Protein 3H1N (pdb70)

Radius of gyration: 21.99 Å; Cα contacts (8 Å, |Δi|>4): 691; chains: 2; bounding box: 59×54×52 Å

Solvent-accessible surface area: 20972 Å² total

Organism: Bordetella bronchiseptica (strain ATCC BAA-588 / NCTC 13252 / RB50) (NCBI:txid257310)

Secondary structure (DSSP, 8-state):
---GGG--EEEE--SSS-TTHHHHHHHHHHHT--EEEGGGSTT---------SS--SSS-EEE----EESHHHHHHHHHHHHSSS-SSHHHHHHHHHHHHHHHHHHHHHHHTT-SS-TTS-GGGGHHHHHHHHHHHHHT-----HHHHHT-STTSSS------HHHHHHHHHHHHHHHH-S----SGGG-S---HHHHHHT-HHHHHHHTSTTSPPPSSSSS---GGG---/--S-------EEEE--SSS-TTHHHHHHHHHHTT--EEEGGGSTT---------SS--SSS-EEE----EESHHHHHHHHHHHSSSS-SSHHHHHHHHHHHHHHHHHHHHHHHTT-SS-TTS-GGGGHHHHHHHHHHHHHT-----HHHHHT-STTSSS------HHHHHHHHHHHHHHHH-S----SGGG-S---HHHHHHT-HHHHHHHTSTTSPPPSSSSS---GGG---

Structure (mmCIF, N/CA/C/O backbone):
data_3H1N
#
_entry.id   3H1N
#
_cell.length_a   64.949
_cell.length_b   87.115
_cell.length_c   91.372
_cell.angle_alpha   90.00
_cell.angle_beta   90.00
_cell.angle_gamma   90.00
#
_symmetry.space_group_name_H-M   'P 21 21 21'
#
loop_
_entity.id
_entity.type
_entity.pdbx_description
1 polymer 'Probable glutathione S-transferase'
2 non-polymer 'CHLORIDE ION'
3 non-polymer 1,2-ETHANEDIOL
4 water water
#
loop_
_atom_site.group_PDB
_atom_site.id
_atom_site.type_symbol
_atom_site.label_atom_id
_atom_site.label_alt_id
_atom_site.label_comp_id
_atom_site.label_asym_id
_atom_site.label_entity_id
_atom_site.label_seq_id
_atom_site.pdbx_PDB_ins_code
_atom_site.Cartn_x
_atom_site.Cartn_y
_atom_site.Cartn_z
_atom_site.occupancy
_atom_site.B_iso_or_equiv
_atom_site.auth_seq_id
_atom_site.auth_comp_id
_atom_site.auth_asym_id
_atom_site.auth_atom_id
_atom_site.pdbx_PDB_model_num
ATOM 1 N N . GLU A 1 13 ? 69.601 76.947 41.353 1.00 29.14 -6 GLU A N 1
ATOM 2 C CA . GLU A 1 13 ? 68.788 78.192 41.236 1.00 28.99 -6 GLU A CA 1
ATOM 3 C C . GLU A 1 13 ? 68.357 78.716 42.615 1.00 28.59 -6 GLU A C 1
ATOM 4 O O . GLU A 1 13 ? 69.209 79.002 43.458 1.00 28.42 -6 GLU A O 1
ATOM 10 N N . ASN A 1 14 ? 67.045 78.855 42.824 1.00 28.09 -5 ASN A N 1
ATOM 11 C CA . ASN A 1 14 ? 66.465 79.314 44.098 1.00 27.62 -5 ASN A CA 1
ATOM 12 C C . ASN A 1 14 ? 66.902 80.712 44.556 1.00 27.88 -5 ASN A C 1
ATOM 13 O O . ASN A 1 14 ? 66.962 80.988 45.756 1.00 27.42 -5 ASN A O 1
ATOM 18 N N . LEU A 1 15 ? 67.188 81.594 43.600 1.00 28.42 -4 LEU A N 1
ATOM 19 C CA . LEU A 1 15 ? 67.525 82.984 43.920 1.00 29.14 -4 LEU A CA 1
ATOM 20 C C . LEU A 1 15 ? 66.261 83.812 44.152 1.00 29.71 -4 LEU A C 1
ATOM 21 O O . LEU A 1 15 ? 65.211 83.524 43.572 1.00 29.35 -4 LEU A O 1
ATOM 26 N N . TYR A 1 16 ? 66.379 84.841 44.994 1.00 30.44 -3 TYR A N 1
ATOM 27 C CA . TYR A 1 16 ? 65.227 85.581 45.533 1.00 31.35 -3 TYR A CA 1
ATOM 28 C C . TYR A 1 16 ? 64.136 86.018 44.528 1.00 31.79 -3 TYR A C 1
ATOM 29 O O . TYR A 1 16 ? 62.949 8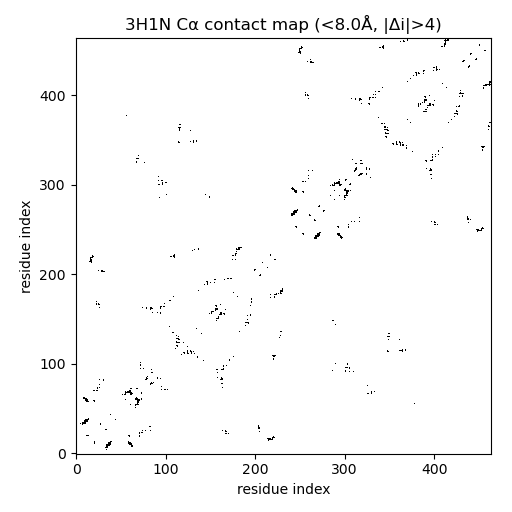5.727 44.737 1.00 31.90 -3 TYR A O 1
ATOM 38 N N . PHE A 1 17 ? 64.530 86.708 43.457 1.00 32.14 -2 PHE A N 1
ATOM 39 C CA . PHE A 1 17 ? 63.576 87.294 42.493 1.00 32.52 -2 PHE A CA 1
ATOM 40 C C . PHE A 1 17 ? 62.585 86.300 41.859 1.00 32.40 -2 PHE A C 1
ATOM 41 O O . PHE A 1 17 ? 61.571 86.705 41.269 1.00 32.47 -2 PHE A O 1
ATOM 49 N N . GLN A 1 18 ? 62.867 85.006 41.987 1.00 32.09 -1 GLN A N 1
ATOM 50 C CA . GLN A 1 18 ? 61.979 83.991 41.419 1.00 31.99 -1 GLN A CA 1
ATOM 51 C C . GLN A 1 18 ? 60.726 83.691 42.255 1.00 31.22 -1 GLN A C 1
ATOM 52 O O . GLN A 1 18 ? 59.942 82.798 41.913 1.00 31.23 -1 GLN A O 1
ATOM 58 N N . GLY A 1 19 ? 60.530 84.449 43.334 1.00 30.22 0 GLY A N 1
ATOM 59 C CA . GLY A 1 19 ? 59.282 84.404 44.093 1.00 29.04 0 GLY A CA 1
ATOM 60 C C . GLY A 1 19 ? 58.144 85.045 43.316 1.00 28.26 0 GLY A C 1
ATOM 61 O O . GLY A 1 19 ? 56.972 84.861 43.648 1.00 28.51 0 GLY A O 1
ATOM 70 N N . ALA A 1 21 ? 57.780 84.545 40.035 1.00 20.58 2 ALA A N 1
ATOM 71 C CA . ALA A 1 21 ? 57.735 83.780 38.779 1.00 17.96 2 ALA A CA 1
ATOM 72 C C . ALA A 1 21 ? 56.326 83.365 38.363 1.00 16.34 2 ALA A C 1
ATOM 73 O O . ALA A 1 21 ? 55.548 82.867 39.176 1.00 15.15 2 ALA A O 1
ATOM 75 N N . TYR A 1 22 ? 56.009 83.582 37.093 1.00 14.42 3 TYR A N 1
ATOM 76 C CA . TYR A 1 22 ? 54.772 83.071 36.529 1.00 13.74 3 TYR A CA 1
ATOM 77 C C . TYR A 1 22 ? 54.947 81.603 36.164 1.00 12.75 3 TYR A C 1
ATOM 78 O O . TYR A 1 22 ? 56.060 81.162 35.878 1.00 13.16 3 TYR A O 1
ATOM 87 N N . ASP A 1 23 ? 53.855 80.844 36.178 1.00 12.19 4 ASP A N 1
ATOM 88 C CA . ASP A 1 23 ? 53.884 79.470 35.667 1.00 11.78 4 ASP A CA 1
ATOM 89 C C . ASP A 1 23 ? 53.425 79.452 34.206 1.00 11.54 4 ASP A C 1
ATOM 90 O O . ASP A 1 23 ? 52.293 79.847 33.911 1.00 11.56 4 ASP A O 1
ATOM 95 N N . LEU A 1 24 ? 54.300 78.998 33.310 1.00 10.62 5 LEU A N 1
ATOM 96 C CA . LEU A 1 24 ? 53.940 78.751 31.919 1.00 10.89 5 LEU A CA 1
ATOM 97 C C . LEU A 1 24 ? 53.704 77.261 31.702 1.00 11.19 5 LEU A C 1
ATOM 98 O O . LEU A 1 24 ? 54.546 76.428 32.059 1.00 11.28 5 LEU A O 1
ATOM 103 N N . TRP A 1 25 ? 52.562 76.936 31.106 1.00 10.63 6 TRP A N 1
ATOM 104 C CA . TRP A 1 25 ? 52.238 75.552 30.812 1.00 10.79 6 TRP A CA 1
ATOM 105 C C . TRP A 1 25 ? 52.093 75.353 29.303 1.00 11.20 6 TRP A C 1
ATOM 106 O O . TRP A 1 25 ? 51.166 75.883 28.690 1.00 10.11 6 TRP A O 1
ATOM 117 N N . TYR A 1 26 ? 53.020 74.595 28.718 1.00 11.32 7 TYR A N 1
ATOM 118 C CA . TYR A 1 26 ? 52.955 74.214 27.313 1.00 12.18 7 TYR A CA 1
ATOM 119 C C . TYR A 1 26 ? 53.816 72.967 27.105 1.00 12.67 7 TYR A C 1
ATOM 120 O O . TYR A 1 26 ? 54.815 72.787 27.801 1.00 12.40 7 TYR A O 1
ATOM 129 N N . TRP A 1 27 ? 53.430 72.123 26.144 1.00 13.69 8 TRP A N 1
ATOM 130 C CA . TRP A 1 27 ? 54.158 70.876 25.856 1.00 14.72 8 TRP A CA 1
ATOM 131 C C . TRP A 1 27 ? 55.659 71.053 25.756 1.00 14.70 8 TRP A C 1
ATOM 132 O O . TRP A 1 27 ? 56.150 72.016 25.166 1.00 14.03 8 TRP A O 1
ATOM 143 N N . ASP A 1 28 ? 56.375 70.100 26.334 1.00 15.26 9 ASP A N 1
ATOM 144 C CA . ASP A 1 28 ? 57.808 70.006 26.150 1.00 16.01 9 ASP A CA 1
ATOM 145 C C . ASP A 1 28 ? 58.081 69.408 24.759 1.00 16.37 9 ASP A C 1
ATOM 146 O O . ASP A 1 28 ? 57.186 68.831 24.137 1.00 16.19 9 ASP A O 1
ATOM 151 N N . GLY A 1 29 ? 59.310 69.561 24.269 1.00 16.75 10 GLY A N 1
ATOM 152 C CA . GLY A 1 29 ? 59.734 68.875 23.041 1.00 17.11 10 GLY A CA 1
ATOM 153 C C . GLY A 1 29 ? 59.618 69.618 21.719 1.00 16.99 10 GLY A C 1
ATOM 154 O O . GLY A 1 29 ? 60.313 69.274 20.758 1.00 17.63 10 GLY A O 1
ATOM 155 N N A ILE A 1 30 ? 58.688 70.569 21.617 0.50 16.75 11 ILE A N 1
ATOM 156 N N B ILE A 1 30 ? 58.816 70.681 21.721 0.50 16.89 11 ILE A N 1
ATOM 157 C CA A ILE A 1 30 ? 58.566 71.411 20.416 0.50 16.22 11 ILE A CA 1
ATOM 158 C CA B ILE A 1 30 ? 58.491 71.438 20.526 0.50 16.42 11 ILE A CA 1
ATOM 159 C C A ILE A 1 30 ? 58.364 72.868 20.834 0.50 15.93 11 ILE A C 1
ATOM 160 C C B ILE A 1 30 ? 58.369 72.916 20.892 0.50 16.03 11 ILE A C 1
ATOM 161 O O A ILE A 1 30 ? 57.786 73.119 21.891 0.50 16.00 11 ILE A O 1
ATOM 162 O O B ILE A 1 30 ? 57.860 73.228 21.968 0.50 16.07 11 ILE A O 1
ATOM 171 N N . PRO A 1 31 ? 58.853 73.832 20.021 1.00 15.72 12 PRO A N 1
ATOM 172 C CA . PRO A 1 31 ? 58.592 75.261 20.318 1.00 14.86 12 PRO A CA 1
ATOM 173 C C . PRO A 1 31 ? 57.086 75.537 20.335 1.00 14.00 12 PRO A C 1
ATOM 174 O O . PRO A 1 31 ? 56.541 75.999 21.353 1.00 13.44 12 PRO A O 1
ATOM 178 N N . GLY A 1 32 ? 56.406 75.216 19.238 1.00 13.48 13 GLY A N 1
ATOM 179 C CA . GLY A 1 32 ? 54.932 75.335 19.193 1.00 12.35 13 GLY A CA 1
ATOM 180 C C . GLY A 1 32 ? 54.406 76.736 19.452 1.00 12.67 13 GLY A C 1
ATOM 181 O O . GLY A 1 32 ? 55.097 77.722 19.198 1.00 12.54 13 GLY A O 1
ATOM 182 N N . ARG A 1 33 ? 53.161 76.830 19.929 1.00 12.76 14 ARG A N 1
ATOM 183 C CA . ARG A 1 33 ? 52.573 78.122 20.282 1.00 13.63 14 ARG A CA 1
ATOM 184 C C . ARG A 1 33 ? 53.220 78.733 21.514 1.00 13.35 14 ARG A C 1
ATOM 185 O O . ARG A 1 33 ? 53.259 79.965 21.662 1.00 13.58 14 ARG A O 1
ATOM 193 N N . GLY A 1 34 ? 53.729 77.866 22.392 1.00 13.25 15 GLY A N 1
ATOM 194 C CA . GLY A 1 34 ? 54.348 78.292 23.641 1.00 12.74 15 GLY A CA 1
ATOM 195 C C . GLY A 1 34 ? 55.545 79.194 23.394 1.00 12.17 15 GLY A C 1
ATOM 196 O O . GLY A 1 34 ? 55.816 80.101 24.178 1.00 12.37 15 GLY A O 1
ATOM 197 N N . GLU A 1 35 ? 56.248 78.958 22.292 1.00 11.48 16 GLU A N 1
ATOM 198 C CA . GLU A 1 35 ? 57.401 79.767 21.921 1.00 11.26 16 GLU A CA 1
ATOM 199 C C . GLU A 1 35 ? 57.164 81.286 21.820 1.00 11.19 16 GLU A C 1
ATOM 200 O O . GLU A 1 35 ? 58.069 82.074 22.165 1.00 10.21 16 GLU A O 1
ATOM 206 N N . PHE A 1 36 ? 55.980 81.692 21.354 1.00 10.74 17 PHE A N 1
ATOM 207 C CA . PHE A 1 36 ? 55.644 83.115 21.241 1.00 10.92 17 PHE A CA 1
ATOM 208 C C . PHE A 1 36 ? 55.612 83.793 22.622 1.00 10.95 17 PHE A C 1
ATOM 209 O O . PHE A 1 36 ? 56.069 84.934 22.787 1.00 11.60 17 PHE A O 1
ATOM 217 N N . VAL A 1 37 ? 55.076 83.079 23.605 1.00 10.32 18 VAL A N 1
ATOM 218 C CA . VAL A 1 37 ? 55.039 83.551 24.996 1.00 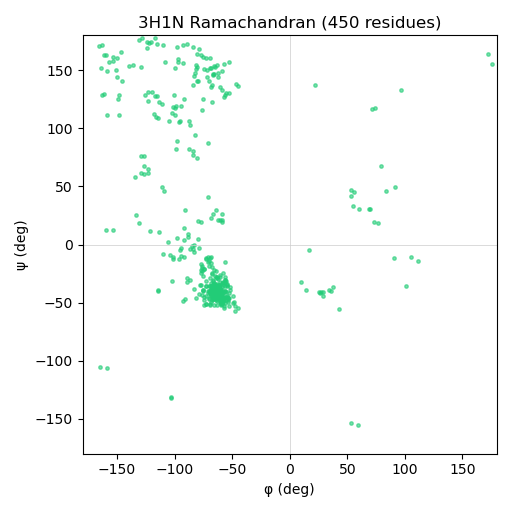10.32 18 VAL A CA 1
ATOM 219 C C . VAL A 1 37 ? 56.434 83.545 25.607 1.00 10.10 18 VAL A C 1
ATOM 220 O O . VAL A 1 37 ? 56.835 84.510 26.260 1.00 10.67 18 VAL A O 1
ATOM 224 N N . ARG A 1 38 ? 57.160 82.451 25.394 1.00 10.47 19 ARG A N 1
ATOM 225 C CA . ARG A 1 38 ? 58.504 82.268 25.944 1.00 10.70 19 ARG A CA 1
ATOM 226 C C . ARG A 1 38 ? 59.472 83.347 25.437 1.00 10.90 19 ARG A C 1
ATOM 227 O O . ARG A 1 38 ? 60.291 83.876 26.217 1.00 10.04 19 ARG A O 1
ATOM 235 N N . LEU A 1 39 ? 59.364 83.696 24.150 1.00 10.32 20 LEU A N 1
ATOM 236 C CA . LEU A 1 39 ? 60.202 84.770 23.579 1.00 10.52 20 LEU A CA 1
ATOM 237 C C . LEU A 1 39 ? 60.019 86.103 24.315 1.00 10.15 20 LEU A C 1
ATOM 238 O O . LEU A 1 39 ? 60.996 86.787 24.617 1.00 10.16 20 LEU A O 1
ATOM 243 N N . ALA A 1 40 ? 58.769 86.444 24.616 1.00 9.42 21 ALA A N 1
ATOM 244 C CA . ALA A 1 40 ? 58.466 87.680 25.329 1.00 9.36 21 ALA A CA 1
ATOM 245 C C . ALA A 1 40 ? 58.961 87.642 26.782 1.00 9.35 21 ALA A C 1
ATOM 246 O O . ALA A 1 40 ? 59.517 88.618 27.274 1.00 8.58 21 ALA A O 1
ATOM 248 N N . LEU A 1 41 ? 58.740 86.522 27.467 1.00 9.60 22 LEU A N 1
ATOM 249 C CA . LEU A 1 41 ? 59.216 86.356 28.844 1.00 9.49 22 LEU A CA 1
ATOM 250 C C . LEU A 1 41 ? 60.742 86.473 28.933 1.00 9.53 22 LEU A C 1
ATOM 251 O O . LEU A 1 41 ? 61.273 87.135 29.827 1.00 9.17 22 LEU A O 1
ATOM 256 N N . GLU A 1 42 ? 61.439 85.839 27.997 1.00 9.02 23 GLU A N 1
ATOM 257 C CA . GLU A 1 42 ? 62.902 85.834 28.004 1.00 9.51 23 GLU A CA 1
ATOM 258 C C . GLU A 1 42 ? 63.478 87.219 27.685 1.00 9.27 23 GLU A C 1
ATOM 259 O O . GLU A 1 42 ? 64.322 87.742 28.426 1.00 9.64 23 GLU A O 1
ATOM 265 N N . ALA A 1 43 ? 63.009 87.815 26.590 1.00 9.02 24 ALA A N 1
ATOM 266 C CA . ALA A 1 43 ? 63.470 89.140 26.171 1.00 8.70 24 ALA A CA 1
ATOM 267 C C . ALA A 1 43 ? 63.057 90.221 27.166 1.00 8.77 24 ALA A C 1
ATOM 268 O O . ALA A 1 43 ? 63.804 91.168 27.403 1.00 7.87 24 ALA A O 1
ATOM 270 N N . GLY A 1 44 ? 61.852 90.074 27.733 1.00 9.37 25 GLY A N 1
ATOM 271 C CA . GLY A 1 44 ? 61.372 90.972 28.780 1.00 9.96 25 GLY A CA 1
ATOM 272 C C . GLY A 1 44 ? 62.044 90.795 30.135 1.00 10.81 25 GLY A C 1
ATOM 273 O O . GLY A 1 44 ? 61.889 91.644 31.012 1.00 11.12 25 GLY A O 1
ATOM 274 N N . LYS A 1 45 ? 62.790 89.700 30.310 1.00 11.09 26 LYS A N 1
ATOM 275 C CA . LYS A 1 45 ? 63.421 89.356 31.592 1.00 11.99 26 LYS A CA 1
ATOM 276 C C . LYS A 1 45 ? 62.379 89.282 32.712 1.00 12.10 26 LYS A C 1
ATOM 277 O O . LYS A 1 45 ? 62.580 89.806 33.811 1.00 12.66 26 LYS A O 1
ATOM 283 N N . ILE A 1 46 ? 61.268 88.626 32.397 1.00 11.29 27 ILE A N 1
ATOM 284 C CA . ILE A 1 46 ? 60.171 88.376 33.325 1.00 11.42 27 ILE A CA 1
ATOM 285 C C . ILE A 1 46 ? 60.319 86.943 33.856 1.00 11.17 27 ILE A C 1
ATOM 286 O O . ILE A 1 46 ? 60.292 85.995 33.069 1.00 11.58 27 ILE A O 1
ATOM 291 N N . PRO A 1 47 ? 60.482 86.783 35.184 1.00 11.14 28 PRO A N 1
ATOM 292 C CA . PRO A 1 47 ? 60.683 85.449 35.768 1.00 10.63 28 PRO A CA 1
ATOM 293 C C . PRO A 1 47 ? 59.504 84.513 35.505 1.00 10.34 28 PRO A C 1
ATOM 294 O O . PRO A 1 47 ? 58.341 84.907 35.655 1.00 9.86 28 PRO A O 1
ATOM 298 N N . TYR A 1 48 ? 59.810 83.281 35.114 1.00 9.77 29 TYR A N 1
ATOM 299 C CA . TYR A 1 48 ? 58.767 82.285 34.875 1.00 10.09 29 TYR A CA 1
ATOM 300 C C . TYR A 1 48 ? 59.292 80.877 35.078 1.00 10.34 29 TYR A C 1
ATOM 301 O O . TYR A 1 48 ? 60.501 80.642 35.064 1.00 10.01 29 TYR A O 1
ATOM 310 N N . ARG A 1 49 ? 58.368 79.948 35.268 1.00 10.56 30 ARG A N 1
ATOM 311 C CA . ARG A 1 49 ? 58.702 78.542 35.338 1.00 11.54 30 ARG A CA 1
ATOM 312 C C . ARG A 1 49 ? 58.053 77.836 34.156 1.00 11.89 30 ARG A C 1
ATOM 313 O O . ARG A 1 49 ? 56.857 78.013 33.898 1.00 11.52 30 ARG A O 1
ATOM 321 N N . ASP A 1 50 ? 58.864 77.089 33.409 1.00 12.21 31 ASP A N 1
ATOM 322 C CA . ASP A 1 50 ? 58.368 76.300 32.289 1.00 12.50 31 ASP A CA 1
ATOM 323 C C . ASP A 1 50 ? 57.947 74.940 32.855 1.00 12.25 31 ASP A C 1
ATOM 324 O O . ASP A 1 50 ? 58.710 73.960 32.816 1.00 11.59 31 ASP A O 1
ATOM 329 N N . ARG A 1 51 ? 56.730 74.910 33.400 1.00 12.24 32 ARG A N 1
ATOM 330 C CA . ARG A 1 51 ? 56.300 73.825 34.285 1.00 12.13 32 ARG A CA 1
ATOM 331 C C . ARG A 1 51 ? 56.322 72.429 33.657 1.00 12.61 32 ARG A C 1
ATOM 332 O O . ARG A 1 51 ? 56.790 71.478 34.292 1.00 11.91 32 ARG A O 1
ATOM 340 N N . ALA A 1 52 ? 55.840 72.311 32.422 1.00 13.14 33 ALA A N 1
ATOM 341 C CA . ALA A 1 52 ? 55.756 71.014 31.737 1.00 14.42 33 ALA A CA 1
ATOM 342 C C . ALA A 1 52 ? 57.124 70.420 31.371 1.00 15.43 33 ALA A C 1
ATOM 343 O O . ALA A 1 52 ? 57.216 69.258 30.969 1.00 16.05 33 ALA A O 1
ATOM 345 N N . ARG A 1 53 ? 58.181 71.215 31.507 1.00 16.15 34 ARG A N 1
ATOM 346 C CA . ARG A 1 53 ? 59.531 70.749 31.197 1.00 17.29 34 ARG A CA 1
ATOM 347 C C . ARG A 1 53 ? 60.273 70.257 32.433 1.00 18.36 34 ARG A C 1
ATOM 348 O O . ARG A 1 53 ? 61.387 69.746 32.328 1.00 18.78 34 ARG A O 1
ATOM 356 N N . GLU A 1 54 ? 59.652 70.415 33.599 1.00 19.53 35 GLU A N 1
ATOM 357 C CA . GLU A 1 54 ? 60.261 70.017 34.868 1.00 20.99 35 GLU A CA 1
ATOM 358 C C . GLU A 1 54 ? 60.069 68.517 35.093 1.00 21.88 35 GLU A C 1
ATOM 359 O O . GLU A 1 54 ? 59.066 67.956 34.646 1.00 22.01 35 GLU A O 1
ATOM 365 N N . PRO A 1 55 ? 61.041 67.853 35.758 1.00 22.74 36 PRO A N 1
ATOM 366 C CA . PRO A 1 55 ? 61.015 66.393 35.931 1.00 23.40 36 PRO A CA 1
ATOM 367 C C . PRO A 1 55 ? 59.658 65.816 36.347 1.00 23.96 36 PRO A C 1
ATOM 368 O O . PRO A 1 55 ? 59.133 64.929 35.665 1.00 24.26 36 PRO A O 1
ATOM 372 N N . GLY A 1 56 ? 59.089 66.331 37.434 1.00 24.57 37 GLY A N 1
ATOM 373 C CA . GLY A 1 56 ? 57.843 65.788 37.976 1.00 25.33 37 GLY A CA 1
ATOM 374 C C . GLY A 1 56 ? 56.572 66.424 37.438 1.00 25.70 37 GLY A C 1
ATOM 375 O O . GLY A 1 56 ? 55.552 66.457 38.132 1.00 26.00 37 GLY A O 1
ATOM 376 N N . GLU A 1 57 ? 56.622 66.909 36.199 1.00 25.83 38 GLU A N 1
ATOM 377 C CA . GLU A 1 57 ? 55.500 67.644 35.608 1.00 26.07 38 GLU A CA 1
ATOM 378 C C . GLU A 1 57 ? 54.267 66.778 35.380 1.00 25.69 38 GLU A C 1
ATOM 379 O O . GLU A 1 57 ? 54.365 65.588 35.054 1.00 26.05 38 GLU A O 1
ATOM 385 N N . ASP A 1 58 ? 53.107 67.399 35.546 1.00 25.10 39 ASP A N 1
ATOM 386 C CA . ASP A 1 58 ? 51.843 66.732 35.316 1.00 24.32 39 ASP A CA 1
ATOM 387 C C . ASP A 1 58 ? 50.867 67.755 34.750 1.00 23.25 39 ASP A C 1
ATOM 388 O O . ASP A 1 58 ? 49.974 68.230 35.452 1.00 23.09 39 ASP A O 1
ATOM 401 N N . LEU A 1 60 ? 48.680 67.258 32.397 1.00 20.49 41 LEU A N 1
ATOM 402 C CA . LEU A 1 60 ? 47.400 66.559 32.340 1.00 20.47 41 LEU A CA 1
ATOM 403 C C . LEU A 1 60 ? 46.582 66.860 33.590 1.00 19.85 41 LEU A C 1
ATOM 404 O O . LEU A 1 60 ? 45.456 67.350 33.499 1.00 19.30 41 LEU A O 1
ATOM 409 N N . ASP A 1 61 ? 47.164 66.590 34.755 1.00 19.26 42 ASP A N 1
ATOM 410 C CA . ASP A 1 61 ? 46.467 66.805 36.015 1.00 19.27 42 ASP A CA 1
ATOM 411 C C . ASP A 1 61 ? 46.238 68.274 36.335 1.00 18.67 42 ASP A C 1
ATOM 412 O O . ASP A 1 61 ? 45.227 68.622 36.949 1.00 18.54 42 ASP A O 1
ATOM 417 N N . ASP A 1 62 ? 47.165 69.132 35.918 1.00 18.18 43 ASP A N 1
ATOM 418 C CA . ASP A 1 62 ? 47.012 70.558 36.174 1.00 17.90 43 ASP A CA 1
ATOM 419 C C . ASP A 1 62 ? 45.866 71.160 35.375 1.00 17.99 43 ASP A C 1
ATOM 420 O O . ASP A 1 62 ? 45.079 71.940 35.905 1.00 17.90 43 ASP A O 1
ATOM 433 N N . ARG A 1 64 ? 43.138 69.844 33.989 1.00 20.50 45 ARG A N 1
ATOM 434 C CA . ARG A 1 64 ? 41.782 69.384 34.281 1.00 21.40 45 ARG A CA 1
ATOM 435 C C . ARG A 1 64 ? 41.250 69.894 35.629 1.00 21.92 45 ARG A C 1
ATOM 436 O O . ARG A 1 64 ? 40.086 69.671 35.960 1.00 21.87 45 ARG A O 1
ATOM 444 N N . ARG A 1 65 ? 42.101 70.586 36.389 1.00 22.55 46 ARG A N 1
ATOM 445 C CA . ARG A 1 65 ? 41.713 71.162 37.680 1.00 23.36 46 ARG A CA 1
ATOM 446 C C . ARG A 1 65 ? 40.561 72.139 37.546 1.00 23.52 46 ARG A C 1
ATOM 447 O O . ARG A 1 65 ? 40.424 72.816 36.518 1.00 23.70 46 ARG A O 1
ATOM 455 N N . ARG A 1 66 ? 39.740 72.220 38.590 1.00 23.57 47 ARG A N 1
ATOM 456 C CA . ARG A 1 66 ? 38.658 73.191 38.612 1.00 23.48 47 ARG A CA 1
ATOM 457 C C . ARG A 1 66 ? 39.242 74.592 38.700 1.00 22.68 47 ARG A C 1
ATOM 458 O O . ARG A 1 66 ? 40.032 74.906 39.600 1.00 22.89 47 ARG A O 1
ATOM 466 N N . ARG A 1 67 ? 38.874 75.401 37.712 1.00 21.55 48 ARG A N 1
ATOM 467 C CA A ARG A 1 67 ? 39.267 76.794 37.665 0.50 20.69 48 ARG A CA 1
ATOM 468 C CA B ARG A 1 67 ? 39.283 76.791 37.620 0.50 20.90 48 ARG A CA 1
ATOM 469 C C . ARG A 1 67 ? 38.038 77.633 37.355 1.00 20.36 48 ARG A C 1
ATOM 470 O O . ARG A 1 67 ? 37.054 77.137 36.791 1.00 19.84 48 ARG A O 1
ATOM 485 N N . ASP A 1 68 ? 38.077 78.898 37.757 1.00 19.56 49 ASP A N 1
ATOM 486 C CA . ASP A 1 68 ? 37.007 79.833 37.420 1.00 18.62 49 ASP A CA 1
ATOM 487 C C . ASP A 1 68 ? 37.156 80.218 35.944 1.00 17.24 49 ASP A C 1
ATOM 488 O O . ASP A 1 68 ? 36.176 80.553 35.264 1.00 16.92 49 ASP A O 1
ATOM 493 N N . THR A 1 69 ? 38.397 80.153 35.467 1.00 15.22 50 THR A N 1
ATOM 494 C CA . THR A 1 69 ? 38.732 80.464 34.080 1.00 14.10 50 THR A CA 1
ATOM 495 C C . THR A 1 69 ? 39.573 79.331 33.456 1.00 13.04 50 THR A C 1
ATOM 496 O O . THR A 1 69 ? 40.789 79.461 33.313 1.00 13.27 50 THR A O 1
ATOM 500 N N . PRO A 1 70 ? 38.920 78.206 33.099 1.00 12.37 51 PRO A N 1
ATOM 501 C CA . PRO A 1 70 ? 39.623 77.054 32.524 1.00 11.94 51 PRO A CA 1
ATOM 502 C C . PRO A 1 70 ? 40.183 77.313 31.124 1.00 11.52 51 PRO A C 1
ATOM 503 O O . PRO A 1 70 ? 39.498 77.891 30.274 1.00 11.50 51 PRO A O 1
ATOM 507 N N . PRO A 1 71 ? 41.430 76.889 30.887 1.00 11.03 52 PRO A N 1
ATOM 508 C CA . PRO A 1 71 ? 42.006 76.898 29.548 1.00 10.70 52 PRO A CA 1
ATOM 509 C C . PRO A 1 71 ? 41.336 75.841 28.672 1.00 10.77 52 PRO A C 1
ATOM 510 O O . PRO A 1 71 ? 41.014 74.754 29.146 1.00 10.07 52 PRO A O 1
ATOM 514 N N . PHE A 1 72 ? 41.104 76.177 27.409 1.00 10.83 53 PHE A N 1
ATOM 515 C CA . PHE A 1 72 ? 40.615 75.205 26.435 1.00 11.23 53 PHE A CA 1
ATOM 516 C C . PHE A 1 72 ? 41.775 74.291 26.040 1.00 10.99 53 PHE A C 1
ATOM 517 O O . PHE A 1 72 ? 41.611 73.081 25.892 1.00 10.80 53 PHE A O 1
ATOM 525 N N . ALA A 1 73 ? 42.947 74.891 25.891 1.00 10.81 54 ALA A N 1
ATOM 526 C CA . ALA A 1 73 ? 44.152 74.173 25.484 1.00 10.48 54 ALA A CA 1
ATOM 527 C C . ALA A 1 73 ? 45.379 74.997 25.889 1.00 10.33 54 ALA A C 1
ATOM 528 O O . ALA A 1 73 ? 45.254 76.185 26.205 1.00 10.80 54 ALA A O 1
ATOM 530 N N . PRO A 1 74 ? 46.567 74.366 25.922 1.00 10.40 55 PRO A N 1
ATOM 531 C CA . PRO A 1 74 ? 47.797 75.137 26.127 1.00 10.28 55 PRO A CA 1
ATOM 532 C C . PRO A 1 74 ? 48.096 76.002 24.905 1.00 10.18 55 PRO A C 1
ATOM 533 O O . PRO A 1 74 ? 47.571 75.716 23.823 1.00 9.89 55 PRO A O 1
ATOM 537 N N . PRO A 1 75 ? 48.937 77.054 25.060 1.00 10.22 56 PRO A N 1
ATOM 538 C CA . PRO A 1 75 ? 49.597 77.485 26.296 1.00 10.38 56 PRO A CA 1
ATOM 539 C C . PRO A 1 75 ? 48.651 78.178 27.271 1.00 10.50 56 PRO A C 1
ATOM 540 O O . PRO A 1 75 ? 47.647 78.785 26.865 1.00 10.10 56 PRO A O 1
ATOM 544 N N . TYR A 1 76 ? 48.963 78.064 28.558 1.00 10.77 57 TYR A N 1
ATOM 545 C CA . TYR A 1 76 ? 48.358 78.945 29.545 1.00 10.04 57 TYR A CA 1
ATOM 546 C C . TYR A 1 76 ? 49.392 79.467 30.554 1.00 10.17 57 TYR A C 1
ATOM 547 O O . TYR A 1 76 ? 50.435 78.842 30.779 1.00 9.72 57 TYR A O 1
ATOM 556 N N . LEU A 1 77 ? 49.108 80.616 31.123 1.00 9.85 58 LEU A N 1
ATOM 557 C CA . LEU A 1 77 ? 49.983 81.284 32.039 1.00 10.64 58 LEU A CA 1
ATOM 558 C C . LEU A 1 77 ? 49.259 81.578 33.327 1.00 10.77 58 LEU A C 1
ATOM 559 O O . LEU A 1 77 ? 48.193 82.139 33.313 1.00 10.61 58 LEU A O 1
ATOM 564 N N . VAL A 1 78 ? 49.869 81.189 34.428 1.00 10.49 59 VAL A N 1
ATOM 565 C CA . VAL A 1 78 ? 49.296 81.452 35.743 1.00 11.21 59 VAL A CA 1
ATOM 566 C C . VAL A 1 78 ? 50.042 82.654 36.336 1.00 11.82 59 VAL A C 1
ATOM 567 O O . VAL A 1 78 ? 51.270 82.610 36.529 1.00 11.01 59 VAL A O 1
ATOM 571 N N . ALA A 1 79 ? 49.292 83.730 36.587 1.00 12.09 60 ALA A N 1
ATOM 572 C CA . ALA A 1 79 ? 49.852 85.009 37.041 1.00 13.10 60 ALA A CA 1
ATOM 573 C C . ALA A 1 79 ? 48.858 85.752 37.934 1.00 13.49 60 ALA A C 1
ATOM 574 O O . ALA A 1 79 ? 47.719 85.969 37.539 1.00 13.14 60 ALA A O 1
ATOM 576 N N . ASP A 1 80 ? 49.282 86.122 39.148 1.00 14.94 61 ASP A N 1
ATOM 577 C CA . ASP A 1 80 ? 48.402 86.813 40.128 1.00 15.50 61 ASP A CA 1
ATOM 578 C C . ASP A 1 80 ? 47.092 86.093 40.446 1.00 15.35 61 ASP A C 1
ATOM 579 O O . ASP A 1 80 ? 46.056 86.737 40.689 1.00 15.81 61 ASP A O 1
ATOM 584 N N . GLY A 1 81 ? 47.118 84.766 40.438 1.00 14.85 62 GLY A N 1
ATOM 585 C CA . GLY A 1 81 ? 45.905 83.997 40.666 1.00 13.86 62 GLY A CA 1
ATOM 586 C C . GLY A 1 81 ? 45.025 83.916 39.432 1.00 13.45 62 GLY A C 1
ATOM 587 O O . GLY A 1 81 ? 43.987 83.267 39.461 1.00 13.44 62 GLY A O 1
ATOM 596 N N . THR A 1 83 ? 44.421 82.558 35.580 1.00 10.32 64 THR A N 1
ATOM 597 C CA . THR A 1 83 ? 44.875 81.567 34.614 1.00 9.84 64 THR A CA 1
ATOM 598 C C . THR A 1 83 ? 44.480 82.087 33.234 1.00 9.48 64 THR A C 1
ATOM 599 O O . THR A 1 83 ? 43.303 82.153 32.906 1.00 9.74 64 THR A O 1
ATOM 603 N N . ILE A 1 84 ? 45.485 82.457 32.451 1.00 9.41 65 ILE A N 1
ATOM 604 C CA . ILE A 1 84 ? 45.289 83.132 31.169 1.00 9.54 65 ILE A CA 1
ATOM 605 C C . ILE A 1 84 ? 45.687 82.198 30.032 1.00 9.67 65 ILE A C 1
ATOM 606 O O . ILE A 1 84 ? 46.838 81.735 29.961 1.00 10.19 65 ILE A O 1
ATOM 611 N N . ALA A 1 85 ? 44.739 81.923 29.148 1.00 9.58 66 ALA A N 1
ATOM 612 C CA . ALA A 1 85 ? 45.009 81.073 27.977 1.00 10.15 66 ALA A CA 1
ATOM 613 C C . ALA A 1 85 ? 44.823 81.864 26.673 1.00 10.15 66 ALA A C 1
ATOM 614 O O . ALA A 1 85 ? 44.444 83.042 26.724 1.00 10.68 66 ALA A O 1
ATOM 616 N N . GLN A 1 86 ? 45.081 81.207 25.531 1.00 9.91 67 GLN A N 1
ATOM 617 C CA . GLN A 1 86 ? 45.172 81.813 24.186 1.00 9.96 67 GLN A CA 1
ATOM 618 C C . GLN A 1 86 ? 46.453 82.645 24.053 1.00 10.11 67 GLN A C 1
ATOM 619 O O . GLN A 1 86 ? 46.644 83.640 24.764 1.00 10.21 67 GLN A O 1
ATOM 625 N N . THR A 1 87 ? 47.330 82.220 23.149 1.00 10.11 68 THR A N 1
ATOM 626 C CA . THR A 1 87 ? 48.639 82.864 22.974 1.00 10.34 68 THR A CA 1
ATOM 627 C C . THR A 1 87 ? 48.539 84.402 22.879 1.00 9.80 68 THR A C 1
ATOM 628 O O . THR A 1 87 ? 49.237 85.110 23.597 1.00 9.14 68 THR A O 1
ATOM 632 N N . ALA A 1 88 ? 47.645 84.914 22.037 1.00 9.72 69 ALA A N 1
ATOM 633 C CA . ALA A 1 88 ? 47.540 86.376 21.874 1.00 9.53 69 ALA A CA 1
ATOM 634 C C . ALA A 1 88 ? 47.054 87.083 23.159 1.00 9.42 69 ALA A C 1
ATOM 635 O O . ALA A 1 88 ? 47.458 88.227 23.442 1.00 9.11 69 ALA A O 1
ATOM 637 N N . ASN A 1 89 ? 46.191 86.388 23.909 1.00 8.99 70 ASN A N 1
ATOM 638 C CA . ASN A 1 89 ? 45.642 86.876 25.175 1.00 8.83 70 ASN A CA 1
ATOM 639 C C . ASN A 1 89 ? 46.708 86.955 26.267 1.00 8.81 70 ASN A C 1
ATOM 640 O O . ASN A 1 89 ? 46.761 87.932 27.021 1.00 9.24 70 ASN A O 1
ATOM 645 N N . ILE A 1 90 ? 47.568 85.937 26.335 1.00 9.22 71 ILE A N 1
ATOM 646 C CA . ILE A 1 90 ? 48.693 85.916 27.277 1.00 9.67 71 ILE A CA 1
ATOM 647 C C . ILE A 1 90 ? 49.662 87.063 26.992 1.00 10.12 71 ILE A C 1
ATOM 648 O O . ILE A 1 90 ? 50.108 87.764 27.919 1.00 9.81 71 ILE A O 1
ATOM 653 N N . LEU A 1 91 ? 49.979 87.262 25.713 1.00 9.94 72 LEU A N 1
ATOM 654 C CA . LEU A 1 91 ? 50.881 88.345 25.325 1.00 10.27 72 LEU A CA 1
ATOM 655 C C . LEU A 1 91 ? 50.271 89.742 25.551 1.00 9.94 72 LEU A C 1
ATOM 656 O O . LEU A 1 91 ? 50.985 90.662 25.970 1.00 9.98 72 LEU A O 1
ATOM 661 N N . LEU A 1 92 ? 48.960 89.880 25.319 1.00 9.18 73 LEU A N 1
ATOM 662 C CA . LEU A 1 92 ? 48.233 91.119 25.625 1.00 8.45 73 LEU A CA 1
ATOM 663 C C . LEU A 1 92 ? 48.465 91.527 27.085 1.00 8.84 73 LEU A C 1
ATOM 664 O O . LEU A 1 92 ? 48.737 92.707 27.376 1.00 8.41 73 LEU A O 1
ATOM 669 N N . PHE A 1 93 ? 48.351 90.543 27.993 1.00 8.58 74 PHE A N 1
ATOM 670 C CA . PHE A 1 93 ? 48.596 90.732 29.417 1.00 8.35 74 PHE A CA 1
ATOM 671 C C . PHE A 1 93 ? 50.035 91.199 29.685 1.00 8.53 74 PHE A C 1
ATOM 672 O O . PHE A 1 93 ? 50.240 92.182 30.404 1.00 9.05 74 PHE A O 1
ATOM 680 N N . LEU A 1 94 ? 51.013 90.490 29.121 1.00 8.74 75 LEU A N 1
ATOM 681 C CA . LEU A 1 94 ? 52.422 90.841 29.291 1.00 8.88 75 LEU A CA 1
ATOM 682 C C . LEU A 1 94 ? 52.724 92.237 28.733 1.00 9.44 75 LEU A C 1
ATOM 683 O O . LEU A 1 94 ? 53.502 92.993 29.322 1.00 9.24 75 LEU A O 1
ATOM 688 N N . GLY A 1 95 ? 52.114 92.565 27.593 1.00 9.48 76 GLY A N 1
ATOM 689 C CA . GLY A 1 95 ? 52.206 93.904 27.019 1.00 9.35 76 GLY A CA 1
ATOM 690 C C . GLY A 1 95 ? 51.812 95.019 27.984 1.00 9.54 76 GLY A C 1
ATOM 691 O O . GLY A 1 95 ? 52.544 96.001 28.129 1.00 9.86 76 GLY A O 1
ATOM 692 N N . VAL A 1 96 ? 50.661 94.884 28.651 1.00 10.02 77 VAL A N 1
ATOM 693 C CA A VAL A 1 96 ? 50.192 95.908 29.587 0.50 9.66 77 VAL A CA 1
ATOM 694 C CA B VAL A 1 96 ? 50.223 95.931 29.574 0.50 9.77 77 VAL A CA 1
ATOM 695 C C . VAL A 1 96 ? 50.977 95.878 30.902 1.00 9.69 77 VAL A C 1
ATOM 696 O O . VAL A 1 96 ? 51.366 96.914 31.427 1.00 9.61 77 VAL A O 1
ATOM 703 N N . GLU A 1 97 ? 51.198 94.673 31.424 1.00 9.87 78 GLU A N 1
ATOM 704 C CA . GLU A 1 97 ? 51.798 94.496 32.744 1.00 10.84 78 GLU A CA 1
ATOM 705 C C . GLU A 1 97 ? 53.282 94.830 32.751 1.00 10.73 78 GLU A C 1
ATOM 706 O O . GLU A 1 97 ? 53.797 95.390 33.728 1.00 10.41 78 GLU A O 1
ATOM 712 N N . HIS A 1 98 ? 53.965 94.509 31.662 1.00 10.69 79 HIS A N 1
ATOM 713 C CA . HIS A 1 98 ? 55.425 94.620 31.639 1.00 10.94 79 HIS A CA 1
ATOM 714 C C . HIS A 1 98 ? 55.975 95.550 30.556 1.00 10.80 79 HIS A C 1
ATOM 715 O O . HIS A 1 98 ? 57.180 95.561 30.303 1.00 10.36 79 HIS A O 1
ATOM 722 N N . GLY A 1 99 ? 55.099 96.334 29.928 1.00 10.16 80 GLY A N 1
ATOM 723 C CA . GLY A 1 99 ? 55.534 97.354 28.967 1.00 10.19 80 GLY A CA 1
ATOM 724 C C . GLY A 1 99 ? 56.089 96.810 27.659 1.00 9.98 80 GLY A C 1
ATOM 725 O O . GLY A 1 99 ? 56.950 97.440 27.041 1.00 9.75 80 GLY A O 1
ATOM 726 N N . LEU A 1 100 ? 55.593 95.649 27.229 1.00 10.17 81 LEU A N 1
ATOM 727 C CA . LEU A 1 100 ? 56.037 95.027 25.965 1.00 10.18 81 LEU A CA 1
ATOM 728 C C . LEU A 1 100 ? 55.150 95.447 24.774 1.00 10.09 81 LEU A C 1
ATOM 729 O O . LEU A 1 100 ? 55.197 94.862 23.685 1.00 10.12 81 LEU A O 1
ATOM 734 N N . ALA A 1 101 ? 54.360 96.483 25.008 1.00 10.06 82 ALA A N 1
ATOM 735 C CA . ALA A 1 101 ? 53.473 97.060 24.023 1.00 9.66 82 ALA A CA 1
ATOM 736 C C . ALA A 1 101 ? 53.357 98.538 24.378 1.00 9.87 82 ALA A C 1
ATOM 737 O O . ALA A 1 101 ? 53.666 98.921 25.518 1.00 8.53 82 ALA A O 1
ATOM 739 N N . PRO A 1 102 ? 52.929 99.385 23.409 1.00 10.55 83 PRO A N 1
ATOM 740 C CA . PRO A 1 102 ? 52.786 100.828 23.640 1.00 10.66 83 PRO A CA 1
ATOM 741 C C . PRO A 1 102 ? 51.923 101.149 24.868 1.00 10.98 83 PRO A C 1
ATOM 742 O O . PRO A 1 102 ? 51.112 100.317 25.282 1.00 10.34 83 PRO A O 1
ATOM 746 N N . PRO A 1 103 ? 52.096 102.354 25.447 1.00 11.40 84 PRO A N 1
ATOM 747 C CA . PRO A 1 103 ? 51.367 102.727 26.660 1.00 11.27 84 PRO A CA 1
ATOM 748 C C . PRO A 1 103 ? 49.917 103.107 26.376 1.00 11.18 84 PRO A C 1
ATOM 749 O O . PRO A 1 103 ? 49.070 102.993 27.257 1.00 12.27 84 PRO A O 1
ATOM 753 N N . ASP A 1 104 ? 49.634 103.538 25.151 1.00 10.23 85 ASP A N 1
ATOM 754 C CA . ASP A 1 104 ? 48.306 104.031 24.771 1.00 9.30 85 ASP A CA 1
ATOM 755 C C . ASP A 1 104 ? 47.428 102.924 24.183 1.00 8.60 85 ASP A C 1
ATOM 756 O O . ASP A 1 104 ? 47.924 101.940 23.648 1.00 7.93 85 ASP A O 1
ATOM 761 N N . ARG A 1 105 ? 46.114 103.114 24.259 1.00 7.25 86 ARG A N 1
ATOM 762 C CA . ARG A 1 105 ? 45.170 102.161 23.672 1.00 7.27 86 ARG A CA 1
ATOM 763 C C . ARG A 1 105 ? 45.348 101.900 22.184 1.00 6.01 86 ARG A C 1
ATOM 764 O O . ARG A 1 105 ? 45.332 100.749 21.760 1.00 5.92 86 ARG A O 1
ATOM 772 N N . ALA A 1 106 ? 45.473 102.962 21.390 1.00 5.91 87 ALA A N 1
ATOM 773 C CA . ALA A 1 106 ? 45.659 102.804 19.941 1.00 6.31 87 ALA A CA 1
ATOM 774 C C . ALA A 1 106 ? 46.834 101.874 19.633 1.00 6.60 87 ALA A C 1
ATOM 775 O O . ALA A 1 106 ? 46.722 100.961 18.803 1.00 6.94 87 ALA A O 1
ATOM 777 N N . GLY A 1 107 ? 47.946 102.103 20.324 1.00 6.71 88 GLY A N 1
ATOM 778 C CA . GLY A 1 107 ? 49.165 101.305 20.134 1.00 6.48 88 GLY A CA 1
ATOM 779 C C . GLY A 1 107 ? 48.931 99.850 20.527 1.00 6.62 88 GLY A C 1
ATOM 780 O O . GLY A 1 107 ? 49.307 98.939 19.806 1.00 6.38 88 GLY A O 1
ATOM 781 N N . ARG A 1 108 ? 48.278 99.641 21.668 1.00 6.54 89 ARG A N 1
ATOM 782 C CA . ARG A 1 108 ? 47.999 98.288 22.169 1.00 7.11 89 ARG A CA 1
ATOM 783 C C . ARG A 1 108 ? 47.059 97.509 21.253 1.00 6.90 89 ARG A C 1
ATOM 784 O O . ARG A 1 108 ? 47.238 96.305 21.048 1.00 7.09 89 ARG A O 1
ATOM 792 N N . LEU A 1 109 ? 46.070 98.201 20.695 1.00 7.16 90 LEU A N 1
ATOM 793 C CA . LEU A 1 109 ? 45.119 97.576 19.767 1.00 7.20 90 LEU A CA 1
ATOM 794 C C . LEU A 1 109 ? 45.811 97.215 18.438 1.00 7.54 90 LEU A C 1
ATOM 795 O O . LEU A 1 109 ? 45.554 96.159 17.845 1.00 7.59 90 LEU A O 1
ATOM 800 N N . TRP A 1 110 ? 46.686 98.096 17.974 1.00 7.49 91 TRP A N 1
ATOM 801 C CA . TRP A 1 110 ? 47.543 97.810 16.808 1.00 7.65 91 TRP A CA 1
ATOM 802 C C . TRP A 1 110 ? 48.395 96.544 17.045 1.00 7.46 91 TRP A C 1
ATOM 803 O O . TRP A 1 110 ? 48.370 95.605 16.237 1.00 6.36 91 TRP A O 1
ATOM 814 N N . VAL A 1 111 ? 49.117 96.510 18.166 1.00 7.68 92 VAL A N 1
ATOM 815 C CA . VAL A 1 111 ? 49.952 95.348 18.513 1.00 7.74 92 VAL A CA 1
ATOM 816 C C . VAL A 1 111 ? 49.095 94.088 18.651 1.00 7.94 92 VAL A C 1
ATOM 817 O O . VAL A 1 111 ? 49.470 93.035 18.154 1.00 8.40 92 VAL A O 1
ATOM 821 N N . ASN A 1 112 ? 47.931 94.203 19.285 1.00 7.58 93 ASN A N 1
ATOM 822 C CA . ASN A 1 112 ? 47.028 93.055 19.387 1.00 7.40 93 ASN A CA 1
ATOM 823 C C . ASN A 1 112 ? 46.587 92.510 18.020 1.00 7.63 93 ASN A C 1
ATOM 824 O O . ASN A 1 112 ? 46.676 91.299 17.773 1.00 7.02 93 ASN A O 1
ATOM 829 N N . GLN A 1 113 ? 46.128 93.382 17.121 1.00 8.27 94 GLN A N 1
ATOM 830 C CA . GLN A 1 113 ? 45.750 92.874 15.794 1.00 8.89 94 GLN A CA 1
ATOM 831 C C . GLN A 1 113 ? 46.928 92.285 14.997 1.00 8.08 94 GLN A C 1
ATOM 832 O O . GLN A 1 113 ? 46.746 91.298 14.304 1.00 7.94 94 GLN A O 1
ATOM 838 N N . LEU A 1 114 ? 48.122 92.872 15.122 1.00 7.90 95 LEU A N 1
ATOM 839 C CA . LEU A 1 114 ? 49.309 92.292 14.504 1.00 7.23 95 LEU A CA 1
ATOM 840 C C . LEU A 1 114 ? 49.550 90.875 15.018 1.00 7.30 95 LEU A C 1
ATOM 841 O O . LEU A 1 114 ? 49.825 89.959 14.227 1.00 6.65 95 LEU A O 1
ATOM 846 N N . GLN A 1 115 ? 49.450 90.706 16.341 1.00 7.17 96 GLN A N 1
ATOM 847 C CA . GLN A 1 115 ? 49.662 89.399 16.963 1.00 7.29 96 GLN A CA 1
ATOM 848 C C . GLN A 1 115 ? 48.614 88.389 16.486 1.00 7.74 96 GLN A C 1
ATOM 849 O O . GLN A 1 115 ? 48.939 87.232 16.207 1.00 7.52 96 GLN A O 1
ATOM 855 N N . LEU A 1 116 ? 47.359 88.828 16.395 1.00 7.40 97 LEU A N 1
ATOM 856 C CA . LEU A 1 116 ? 46.313 87.962 15.866 1.00 8.16 97 LEU A CA 1
ATOM 857 C C . LEU A 1 116 ? 46.519 87.570 14.397 1.00 8.21 97 LEU A C 1
ATOM 858 O O . LEU A 1 116 ? 46.247 86.427 14.009 1.00 7.70 97 LEU A O 1
ATOM 863 N N . THR A 1 117 ? 47.008 88.507 13.592 1.00 9.25 98 THR A N 1
ATOM 864 C CA . THR A 1 117 ? 47.329 88.226 12.185 1.00 9.91 98 THR A CA 1
ATOM 865 C C . THR A 1 117 ? 48.492 87.229 12.096 1.00 9.52 98 THR A C 1
ATOM 866 O O . THR A 1 117 ? 48.482 86.317 11.254 1.00 9.60 98 THR A O 1
ATOM 870 N N . ILE A 1 118 ? 49.489 87.405 12.960 1.00 9.80 99 ILE A N 1
ATOM 871 C CA . ILE A 1 118 ? 50.598 86.462 13.060 1.00 9.55 99 ILE A CA 1
ATOM 872 C C . ILE A 1 118 ? 50.083 85.067 13.475 1.00 10.46 99 ILE A C 1
ATOM 873 O O . ILE A 1 118 ? 50.548 84.050 12.958 1.00 10.39 99 ILE A O 1
ATOM 878 N N . ALA A 1 119 ? 49.097 85.030 14.373 1.00 10.37 100 ALA A N 1
ATOM 879 C CA . ALA A 1 119 ? 48.544 83.760 14.850 1.00 10.85 100 ALA A CA 1
ATOM 880 C C . ALA A 1 119 ? 47.777 83.071 13.714 1.00 11.00 100 ALA A C 1
ATOM 881 O O . ALA A 1 119 ? 47.823 81.847 13.597 1.00 10.73 100 ALA A O 1
ATOM 883 N N . ASP A 1 120 ? 47.119 83.872 12.872 1.00 11.04 101 ASP A N 1
ATOM 884 C CA . ASP A 1 120 ? 46.400 83.363 11.689 1.00 11.95 101 ASP A CA 1
ATOM 885 C C . ASP A 1 120 ? 47.366 82.643 10.751 1.00 11.37 101 ASP A C 1
ATOM 886 O O . ASP A 1 120 ? 47.091 81.508 10.328 1.00 11.48 101 ASP A O 1
ATOM 891 N N . LEU A 1 121 ? 48.483 83.308 10.433 1.00 11.17 102 LEU A N 1
ATOM 892 C CA . LEU A 1 121 ? 49.536 82.741 9.580 1.00 10.93 102 LEU A CA 1
ATOM 893 C C . LEU A 1 121 ? 50.102 81.457 10.193 1.00 11.24 102 LEU A C 1
ATOM 894 O O . LEU A 1 121 ? 50.311 80.446 9.494 1.00 9.97 102 LEU A O 1
ATOM 899 N N . THR A 1 122 ? 50.346 81.519 11.503 1.00 11.16 103 THR A N 1
ATOM 900 C CA . THR A 1 122 ? 50.881 80.396 12.271 1.00 11.41 103 THR A CA 1
ATOM 901 C C . THR A 1 122 ? 49.943 79.197 12.178 1.00 10.41 103 THR A C 1
ATOM 902 O O . THR A 1 122 ? 50.395 78.077 11.939 1.00 10.66 103 THR A O 1
ATOM 906 N N . ALA A 1 123 ? 48.639 79.434 12.312 1.00 10.33 104 ALA A N 1
ATOM 907 C CA . ALA A 1 123 ? 47.667 78.363 12.189 1.00 10.32 104 ALA A CA 1
ATOM 908 C C . ALA A 1 123 ? 47.642 77.758 10.783 1.00 10.27 104 ALA A C 1
ATOM 909 O O . ALA A 1 123 ? 47.458 76.539 10.627 1.00 9.16 104 ALA A O 1
ATOM 911 N N . GLU A 1 124 ? 47.777 78.621 9.771 1.00 10.05 105 GLU A N 1
ATOM 912 C CA . GLU A 1 124 ? 47.834 78.177 8.381 1.00 10.10 105 GLU A CA 1
ATOM 913 C C . GLU A 1 124 ? 49.072 77.307 8.115 1.00 10.17 105 GLU A C 1
ATOM 914 O O . GLU A 1 124 ? 48.993 76.304 7.389 1.00 9.68 105 GLU A O 1
ATOM 920 N N . ALA A 1 125 ? 50.194 77.684 8.726 1.00 10.58 106 ALA A N 1
ATOM 921 C CA . ALA A 1 125 ? 51.420 76.889 8.661 1.00 11.11 106 ALA A CA 1
ATOM 922 C C . ALA A 1 125 ? 51.264 75.485 9.261 1.00 11.70 106 ALA A C 1
ATOM 923 O O . ALA A 1 125 ? 51.891 74.538 8.778 1.00 12.53 106 ALA A O 1
ATOM 925 N N . HIS A 1 126 ? 50.454 75.359 10.316 1.00 11.45 107 HIS A N 1
ATOM 926 C CA . HIS A 1 126 ? 50.123 74.049 10.869 1.00 11.21 107 HIS A CA 1
ATOM 927 C C . HIS A 1 126 ? 49.120 73.295 9.980 1.00 10.87 107 HIS A C 1
ATOM 928 O O . HIS A 1 126 ? 49.276 72.098 9.714 1.00 9.98 107 HIS A O 1
ATOM 935 N N . ASP A 1 127 ? 48.091 73.999 9.530 1.00 10.26 108 ASP A N 1
ATOM 936 C CA . ASP A 1 127 ? 46.998 73.360 8.792 1.00 11.28 108 ASP A CA 1
ATOM 937 C C . ASP A 1 127 ? 47.415 72.887 7.396 1.00 11.24 108 ASP A C 1
ATOM 938 O O . ASP A 1 127 ? 46.768 72.037 6.820 1.00 11.00 108 ASP A O 1
ATOM 943 N N . VAL A 1 128 ? 48.520 73.416 6.873 1.00 10.99 109 VAL A N 1
ATOM 944 C CA . VAL A 1 128 ? 49.051 72.952 5.591 1.00 11.32 109 VAL A CA 1
ATOM 945 C C . VAL A 1 128 ? 49.317 71.427 5.603 1.00 11.38 109 VAL A C 1
ATOM 946 O O . VAL A 1 128 ? 49.019 70.732 4.623 1.00 10.96 109 VAL A O 1
ATOM 950 N N . HIS A 1 129 ? 49.832 70.915 6.724 1.00 10.95 110 HIS A N 1
ATOM 951 C CA . HIS A 1 129 ? 50.140 69.490 6.869 1.00 10.82 110 HIS A CA 1
ATOM 952 C C . HIS A 1 129 ? 49.084 68.718 7.676 1.00 10.79 110 HIS A C 1
ATOM 953 O O . HIS A 1 129 ? 49.060 67.481 7.657 1.00 11.01 110 HIS A O 1
ATOM 960 N N . HIS A 1 130 ? 48.191 69.449 8.336 1.00 10.63 111 HIS A N 1
ATOM 961 C CA . HIS A 1 130 ? 46.990 68.844 8.934 1.00 10.77 111 HIS A CA 1
ATOM 962 C C . HIS A 1 130 ? 45.682 69.474 8.416 1.00 10.25 111 HIS A C 1
ATOM 963 O O . HIS A 1 130 ? 44.919 70.057 9.202 1.00 10.00 111 HIS A O 1
ATOM 970 N N . PRO A 1 131 ? 45.417 69.368 7.091 1.00 10.07 112 PRO A N 1
ATOM 971 C CA . PRO A 1 131 ? 44.248 70.047 6.509 1.00 9.92 112 PRO A CA 1
ATOM 972 C C . PRO A 1 131 ? 42.900 69.379 6.791 1.00 9.86 112 PRO A C 1
ATOM 973 O O . PRO A 1 131 ? 41.853 70.033 6.706 1.00 9.56 112 PRO A O 1
ATOM 977 N N . VAL A 1 132 ? 42.916 68.084 7.088 1.00 9.46 113 VAL A N 1
ATOM 978 C CA . VAL A 1 132 ? 41.676 67.376 7.380 1.00 9.68 113 VAL A CA 1
ATOM 979 C C . VAL A 1 132 ? 41.381 67.417 8.878 1.00 10.08 113 VAL A C 1
ATOM 980 O O . VAL A 1 132 ? 40.250 67.701 9.287 1.00 9.23 113 VAL A O 1
ATOM 984 N N . ALA A 1 133 ? 42.396 67.127 9.693 1.00 10.03 114 ALA A N 1
ATOM 985 C CA . ALA A 1 133 ? 42.196 67.002 11.133 1.00 10.97 114 ALA A CA 1
ATOM 986 C C . ALA A 1 133 ? 43.515 67.088 11.869 1.00 11.93 114 ALA A C 1
ATOM 987 O O . ALA A 1 133 ? 44.464 66.387 11.534 1.00 11.45 114 ALA A O 1
ATOM 989 N N . ALA A 1 134 ? 43.564 67.971 12.863 1.00 13.69 115 ALA A N 1
ATOM 990 C CA . ALA A 1 134 ? 44.718 68.091 13.746 1.00 15.17 115 ALA A CA 1
ATOM 991 C C . ALA A 1 134 ? 45.042 66.755 14.420 1.00 15.96 115 ALA A C 1
ATOM 992 O O . ALA A 1 134 ? 46.212 66.442 14.668 1.00 16.53 115 ALA A O 1
ATOM 994 N N . GLY A 1 135 ? 44.008 65.962 14.679 1.00 16.11 116 GLY A N 1
ATOM 995 C CA . GLY A 1 135 ? 44.149 64.695 15.393 1.00 16.92 116 GLY A CA 1
ATOM 996 C C . GLY A 1 135 ? 44.488 63.468 14.571 1.00 17.06 116 GLY A C 1
ATOM 997 O O . GLY A 1 135 ? 44.668 62.388 15.130 1.00 17.95 116 GLY A O 1
ATOM 998 N N . LEU A 1 136 ? 44.558 63.613 13.248 1.00 17.14 117 LEU A N 1
ATOM 999 C CA . LEU A 1 136 ? 44.963 62.519 12.373 1.00 16.88 117 LEU A CA 1
ATOM 1000 C C . LEU A 1 136 ? 46.421 62.714 12.004 1.00 17.20 117 LEU A C 1
ATOM 1001 O O . LEU A 1 136 ? 46.897 63.843 11.975 1.00 17.19 117 LEU A O 1
ATOM 1006 N N . TYR A 1 137 ? 47.121 61.617 11.733 1.00 17.35 118 TYR A N 1
ATOM 1007 C CA . TYR A 1 137 ? 48.511 61.684 11.304 1.00 17.91 118 TYR A CA 1
ATOM 1008 C C . TYR A 1 137 ? 48.653 62.336 9.933 1.00 17.15 118 TYR A C 1
ATOM 1009 O O . TYR A 1 137 ? 47.787 62.185 9.060 1.00 16.65 118 TYR A O 1
ATOM 1018 N N . TYR A 1 138 ? 49.763 63.044 9.752 1.00 16.30 119 TYR A N 1
ATOM 1019 C CA . TYR A 1 138 ? 50.070 63.691 8.488 1.00 15.66 119 TYR A CA 1
ATOM 1020 C C . TYR A 1 138 ? 49.997 62.694 7.338 1.00 15.32 119 TYR A C 1
ATOM 1021 O O . TYR A 1 138 ? 49.462 63.004 6.268 1.00 14.83 119 TYR A O 1
ATOM 1030 N N . GLU A 1 139 ? 50.523 61.493 7.575 1.00 15.58 120 GLU A N 1
ATOM 1031 C CA . GLU A 1 139 ? 50.673 60.479 6.529 1.00 15.97 120 GLU A CA 1
ATOM 1032 C C . GLU A 1 139 ? 49.347 60.149 5.848 1.00 15.46 120 GLU A C 1
ATOM 1033 O O . GLU A 1 139 ? 49.306 59.927 4.636 1.00 14.63 120 GLU A O 1
ATOM 1039 N N . ASP A 1 140 ? 48.266 60.157 6.626 1.00 15.33 121 ASP A N 1
ATOM 1040 C CA . ASP A 1 140 ? 46.938 59.810 6.112 1.00 15.48 121 ASP A CA 1
ATOM 1041 C C . ASP A 1 140 ? 46.211 60.988 5.462 1.00 14.57 121 ASP A C 1
ATOM 1042 O O . ASP A 1 140 ? 45.085 60.842 4.979 1.00 14.74 121 ASP A O 1
ATOM 1047 N N . GLN A 1 141 ? 46.840 62.157 5.455 1.00 13.74 122 GLN A N 1
ATOM 1048 C CA . GLN A 1 141 ? 46.219 63.320 4.819 1.00 13.45 122 GLN A CA 1
ATOM 1049 C C . GLN A 1 141 ? 47.182 64.030 3.872 1.00 13.45 122 GLN A C 1
ATOM 1050 O O . GLN A 1 141 ? 46.947 65.174 3.485 1.00 13.89 122 GLN A O 1
ATOM 1056 N N . GLN A 1 142 ? 48.236 63.315 3.476 1.00 13.09 123 GLN A N 1
ATOM 1057 C CA . GLN A 1 142 ? 49.297 63.859 2.626 1.00 13.24 123 GLN A CA 1
ATOM 1058 C C . GLN A 1 142 ? 48.783 64.354 1.271 1.00 12.77 123 GLN A C 1
ATOM 1059 O O . GLN A 1 142 ? 49.228 65.394 0.799 1.00 13.03 123 GLN A O 1
ATOM 1065 N N . ASP A 1 143 ? 47.849 63.622 0.655 1.00 12.90 124 ASP A N 1
ATOM 1066 C CA . ASP A 1 143 ? 47.307 64.017 -0.653 1.00 12.70 124 ASP A CA 1
ATOM 1067 C C . ASP A 1 143 ? 46.611 65.369 -0.559 1.00 12.46 124 ASP A C 1
ATOM 1068 O O . ASP A 1 143 ? 46.800 66.235 -1.417 1.00 12.13 124 ASP A O 1
ATOM 1073 N N . VAL A 1 144 ? 45.819 65.553 0.507 1.00 11.33 125 VAL A N 1
ATOM 1074 C CA . VAL A 1 144 ? 45.194 66.828 0.776 1.00 9.79 125 VAL A CA 1
ATOM 1075 C C . VAL A 1 144 ? 46.245 67.902 1.085 1.00 9.12 125 VAL A C 1
ATOM 1076 O O . VAL A 1 144 ? 46.138 69.031 0.592 1.00 8.90 125 VAL A O 1
ATOM 1080 N N . ALA A 1 145 ? 47.256 67.546 1.875 1.00 8.58 126 ALA A N 1
ATOM 1081 C CA . ALA A 1 145 ? 48.338 68.485 2.196 1.00 8.50 126 ALA A CA 1
ATOM 1082 C C . ALA A 1 145 ? 49.016 69.043 0.947 1.00 8.69 126 ALA A C 1
ATOM 1083 O O . ALA A 1 145 ? 49.358 70.233 0.903 1.00 8.34 126 ALA A O 1
ATOM 1085 N N . LEU A 1 146 ? 49.224 68.197 -0.067 1.00 8.99 127 LEU A N 1
ATOM 1086 C CA . LEU A 1 146 ? 49.870 68.645 -1.316 1.00 8.84 127 LEU A CA 1
ATOM 1087 C C . LEU A 1 146 ? 49.043 69.756 -1.971 1.00 8.90 127 LEU A C 1
ATOM 1088 O O . LEU A 1 146 ? 49.584 70.747 -2.438 1.00 8.87 127 LEU A O 1
ATOM 1093 N N . ARG A 1 147 ? 47.721 69.591 -1.978 1.00 8.49 128 ARG A N 1
ATOM 1094 C CA . ARG A 1 147 ? 46.832 70.600 -2.537 1.00 8.92 128 ARG A CA 1
ATOM 1095 C C . ARG A 1 147 ? 46.815 71.887 -1.724 1.00 9.04 128 ARG A C 1
ATOM 1096 O O . ARG A 1 147 ? 46.952 72.973 -2.284 1.00 9.55 128 ARG A O 1
ATOM 1104 N N . ARG A 1 148 ? 46.666 71.773 -0.406 1.00 9.28 129 ARG A N 1
ATOM 1105 C CA . ARG A 1 148 ? 46.622 72.960 0.439 1.00 9.72 129 ARG A CA 1
ATOM 1106 C C . ARG A 1 148 ? 47.948 73.727 0.400 1.00 9.72 129 ARG A C 1
ATOM 1107 O O . ARG A 1 148 ? 47.949 74.957 0.409 1.00 9.39 129 ARG A O 1
ATOM 1115 N N . ALA A 1 149 ? 49.066 73.002 0.337 1.00 9.80 130 ALA A N 1
ATOM 1116 C CA . ALA A 1 149 ? 50.385 73.626 0.289 1.00 10.19 130 ALA A CA 1
ATOM 1117 C C . ALA A 1 149 ? 50.564 74.499 -0.958 1.00 10.65 130 ALA A C 1
ATOM 1118 O O . ALA A 1 149 ? 51.216 75.555 -0.889 1.00 10.83 130 ALA A O 1
ATOM 1120 N N . ALA A 1 150 ? 50.002 74.066 -2.091 1.00 10.54 131 ALA A N 1
ATOM 1121 C CA . ALA A 1 150 ? 50.067 74.878 -3.314 1.00 10.62 131 ALA A CA 1
ATOM 1122 C C . ALA A 1 150 ? 49.438 76.249 -3.083 1.00 10.64 131 ALA A C 1
ATOM 1123 O O . ALA A 1 150 ? 50.025 77.257 -3.454 1.00 10.65 131 ALA A O 1
ATOM 1125 N N . ASP A 1 151 ? 48.259 76.287 -2.458 1.00 9.99 132 ASP A N 1
ATOM 1126 C CA . ASP A 1 151 ? 47.631 77.565 -2.119 1.00 9.92 132 ASP A CA 1
ATOM 1127 C C . ASP A 1 151 ? 48.426 78.371 -1.090 1.00 9.81 132 ASP A C 1
ATOM 1128 O O . ASP A 1 151 ? 48.582 79.586 -1.229 1.00 9.71 132 ASP A O 1
ATOM 1133 N N . PHE A 1 152 ? 48.904 77.694 -0.051 1.00 8.70 133 PHE A N 1
ATOM 1134 C CA . PHE A 1 152 ? 49.584 78.368 1.032 1.00 9.15 133 PHE A CA 1
ATOM 1135 C C . PHE A 1 152 ? 50.844 79.043 0.479 1.00 9.26 133 PHE A C 1
ATOM 1136 O O . PHE A 1 152 ? 51.133 80.195 0.829 1.00 8.39 133 PHE A O 1
ATOM 1144 N N . ARG A 1 153 ? 51.560 78.342 -0.400 1.00 9.22 134 ARG A N 1
ATOM 1145 C CA . ARG A 1 153 ? 52.775 78.910 -1.009 1.00 10.34 134 ARG A CA 1
ATOM 1146 C C . ARG A 1 153 ? 52.457 80.022 -2.017 1.00 10.92 134 ARG A C 1
ATOM 1147 O O . ARG A 1 153 ? 53.150 81.037 -2.063 1.00 10.80 134 ARG A O 1
ATOM 1155 N N . GLU A 1 154 ? 51.423 79.814 -2.835 1.00 11.56 135 GLU A N 1
ATOM 1156 C CA . GLU A 1 154 ? 51.180 80.697 -3.980 1.00 12.52 135 GLU A CA 1
ATOM 1157 C C . GLU A 1 154 ? 50.411 81.962 -3.600 1.00 12.47 135 GLU A C 1
ATOM 1158 O O . GLU A 1 154 ? 50.688 83.028 -4.135 1.00 12.34 135 GLU A O 1
ATOM 1164 N N . THR A 1 155 ? 49.442 81.848 -2.691 1.00 12.16 136 THR A N 1
ATOM 1165 C CA . THR A 1 155 ? 48.618 83.007 -2.348 1.00 12.51 136 THR A CA 1
ATOM 1166 C C . THR A 1 155 ? 48.796 83.484 -0.900 1.00 12.62 136 THR A C 1
ATOM 1167 O O . THR A 1 155 ? 48.850 84.691 -0.648 1.00 12.68 136 THR A O 1
ATOM 1171 N N . ARG A 1 156 ? 48.936 82.550 0.041 1.00 12.25 137 ARG A N 1
ATOM 1172 C CA . ARG A 1 156 ? 48.851 82.909 1.468 1.00 11.43 137 ARG A CA 1
ATOM 1173 C C . ARG A 1 156 ? 50.136 83.512 2.015 1.00 11.35 137 ARG A C 1
ATOM 1174 O O . ARG A 1 156 ? 50.107 84.578 2.631 1.00 11.35 137 ARG A O 1
ATOM 1190 N N . PRO A 1 158 ? 52.714 84.963 0.361 1.00 11.09 139 PRO A N 1
ATOM 1191 C CA . PRO A 1 158 ? 52.939 86.344 -0.122 1.00 10.75 139 PRO A CA 1
ATOM 1192 C C . PRO A 1 158 ? 51.969 87.373 0.478 1.00 10.90 139 PRO A C 1
ATOM 1193 O O . PRO A 1 158 ? 52.384 88.494 0.787 1.00 11.02 139 PRO A O 1
ATOM 1197 N N . LYS A 1 159 ? 50.697 87.009 0.635 1.00 10.62 140 LYS A N 1
ATOM 1198 C CA . LYS A 1 159 ? 49.720 87.949 1.192 1.00 10.47 140 LYS A CA 1
ATOM 1199 C C . LYS A 1 159 ? 50.097 88.423 2.602 1.00 10.25 140 LYS A C 1
ATOM 1200 O O . LYS A 1 159 ? 50.108 89.630 2.875 1.00 9.86 140 LYS A O 1
ATOM 1206 N N . PHE A 1 160 ? 50.395 87.469 3.484 1.00 10.12 141 PHE A N 1
ATOM 1207 C CA . PHE A 1 160 ? 50.792 87.772 4.859 1.00 10.59 141 PHE A CA 1
ATOM 1208 C C . PHE A 1 160 ? 52.079 88.571 4.882 1.00 10.86 141 PHE A C 1
ATOM 1209 O O . PHE A 1 160 ? 52.182 89.561 5.612 1.00 10.89 141 PHE A O 1
ATOM 1225 N N . GLN A 1 162 ? 53.546 90.447 2.527 1.00 11.63 143 GLN A N 1
ATOM 1226 C CA . GLN A 1 162 ? 53.355 91.809 2.004 1.00 11.94 143 GLN A CA 1
ATOM 1227 C C . GLN A 1 162 ? 52.714 92.710 3.062 1.00 11.13 143 GLN A C 1
ATOM 1228 O O . GLN A 1 162 ? 53.118 93.864 3.214 1.00 10.77 143 GLN A O 1
ATOM 1234 N N . TYR A 1 163 ? 51.722 92.172 3.782 1.00 10.55 144 TYR A N 1
ATOM 1235 C CA . TYR A 1 163 ? 51.068 92.904 4.873 1.00 10.53 144 TYR A CA 1
ATOM 1236 C C . TYR A 1 163 ? 52.046 93.383 5.955 1.00 10.51 144 TYR A C 1
ATOM 1237 O O . TYR A 1 163 ? 52.057 94.562 6.313 1.00 10.43 144 TYR A O 1
ATOM 1246 N N . PHE A 1 164 ? 52.883 92.482 6.454 1.00 10.24 145 PHE A N 1
ATOM 1247 C CA . PHE A 1 164 ? 53.875 92.854 7.445 1.00 11.41 145 PHE A CA 1
ATOM 1248 C C . PHE A 1 164 ? 54.938 93.793 6.873 1.00 12.14 145 PHE A C 1
ATOM 1249 O O . PHE A 1 164 ? 55.450 94.664 7.579 1.00 12.33 145 PHE A O 1
ATOM 1257 N N . GLU A 1 165 ? 55.237 93.645 5.589 1.00 12.42 146 GLU A N 1
ATOM 1258 C CA . GLU A 1 165 ? 56.161 94.566 4.938 1.00 13.40 146 GLU A CA 1
ATOM 1259 C C . GLU A 1 165 ? 55.600 95.995 4.964 1.00 13.65 146 GLU A C 1
ATOM 1260 O O . GLU A 1 165 ? 56.335 96.960 5.210 1.00 13.46 146 GLU A O 1
ATOM 1266 N N . GLN A 1 166 ? 54.300 96.116 4.722 1.00 14.67 147 GLN A N 1
ATOM 1267 C CA . GLN A 1 166 ? 53.602 97.402 4.781 1.00 15.88 147 GLN A CA 1
ATOM 1268 C C . GLN A 1 166 ? 53.406 97.933 6.205 1.00 15.73 147 GLN A C 1
ATOM 1269 O O . GLN A 1 166 ? 53.469 99.147 6.420 1.00 15.94 147 GLN A O 1
ATOM 1275 N N . ALA A 1 167 ? 53.169 97.030 7.162 1.00 15.09 148 ALA A N 1
ATOM 1276 C CA . ALA A 1 167 ? 53.110 97.3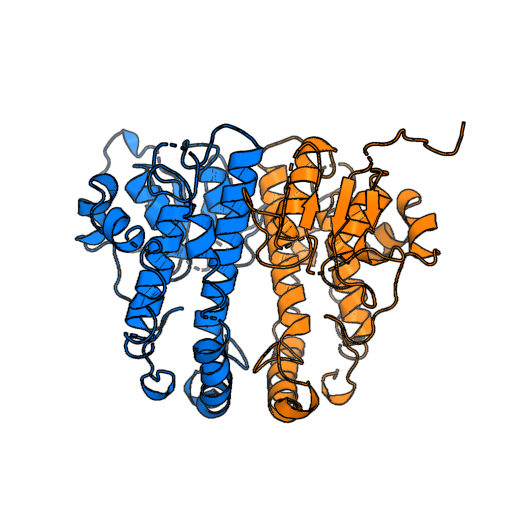92 8.584 1.00 15.20 148 ALA A CA 1
ATOM 1277 C C . ALA A 1 167 ? 54.420 97.981 9.090 1.00 15.29 148 ALA A C 1
ATOM 1278 O O . ALA A 1 167 ? 54.418 98.789 10.026 1.00 15.32 148 ALA A O 1
ATOM 1280 N N . LEU A 1 168 ? 55.530 97.581 8.465 1.00 15.01 149 LEU A N 1
ATOM 1281 C CA . LEU A 1 168 ? 56.856 98.065 8.832 1.00 15.42 149 LEU A CA 1
ATOM 1282 C C . LEU A 1 168 ? 57.273 99.344 8.096 1.00 15.95 149 LEU A C 1
ATOM 1283 O O . LEU A 1 168 ? 58.423 99.781 8.222 1.00 16.05 149 LEU A O 1
ATOM 1288 N N . ASP A 1 169 ? 56.352 99.936 7.335 1.00 16.77 150 ASP A N 1
ATOM 1289 C CA . ASP A 1 169 ? 56.644 101.172 6.596 1.00 17.94 150 ASP A CA 1
ATOM 1290 C C . ASP A 1 169 ? 56.471 102.400 7.499 1.00 17.97 150 ASP A C 1
ATOM 1291 O O . ASP A 1 169 ? 55.464 103.127 7.428 1.00 18.30 150 ASP A O 1
ATOM 1296 N N . ARG A 1 170 ? 57.466 102.609 8.351 1.00 18.17 151 ARG A N 1
ATOM 1297 C CA . ARG A 1 170 ? 57.435 103.643 9.383 1.00 18.28 151 ARG A CA 1
ATOM 1298 C C . ARG A 1 170 ? 58.863 103.871 9.890 1.00 18.11 151 ARG A C 1
ATOM 1299 O O . ARG A 1 170 ? 59.685 102.960 9.838 1.00 18.11 151 ARG A O 1
ATOM 1307 N N . PRO A 1 171 ? 59.165 105.088 10.375 1.00 18.00 152 PRO A N 1
ATOM 1308 C CA . PRO A 1 171 ? 60.507 105.337 10.912 1.00 17.75 152 PRO A CA 1
ATOM 1309 C C . PRO A 1 171 ? 60.813 104.458 12.128 1.00 17.31 152 PRO A C 1
ATOM 1310 O O . PRO A 1 171 ? 59.913 104.151 12.916 1.00 17.43 152 PRO A O 1
ATOM 1314 N N . GLY A 1 172 ? 62.062 104.026 12.250 1.00 16.64 153 GLY A N 1
ATOM 1315 C CA . GLY A 1 172 ? 62.521 103.368 13.468 1.00 16.19 153 GLY A CA 1
ATOM 1316 C C . GLY A 1 172 ? 62.710 101.866 13.435 1.00 15.69 153 GLY A C 1
ATOM 1317 O O . GLY A 1 172 ? 63.260 101.301 14.377 1.00 16.21 153 GLY A O 1
ATOM 1318 N N . GLY A 1 173 ? 62.237 101.213 12.375 1.00 14.93 154 GLY A N 1
ATOM 1319 C CA . GLY A 1 173 ? 62.536 99.799 12.148 1.00 14.24 154 GLY A CA 1
ATOM 1320 C C . GLY A 1 173 ? 61.788 98.755 12.971 1.00 13.71 154 GLY A C 1
ATOM 1321 O O . GLY A 1 173 ? 62.232 97.610 13.062 1.00 13.90 154 GLY A O 1
ATOM 1322 N N . TRP A 1 174 ? 60.658 99.135 13.562 1.00 12.68 155 TRP A N 1
ATOM 1323 C CA . TRP A 1 174 ? 59.838 98.189 14.311 1.00 11.92 155 TRP A CA 1
ATOM 1324 C C . TRP A 1 174 ? 58.390 98.286 13.796 1.00 11.83 155 TRP A C 1
ATOM 1325 O O . TRP A 1 174 ? 58.106 99.101 12.909 1.00 11.36 155 TRP A O 1
ATOM 1336 N N . LEU A 1 175 ? 57.499 97.455 14.341 1.00 11.46 156 LEU A N 1
ATOM 1337 C CA . LEU A 1 175 ? 56.074 97.454 13.950 1.00 12.10 156 LEU A CA 1
ATOM 1338 C C . LEU A 1 175 ? 55.294 98.613 14.549 1.00 12.16 156 LEU A C 1
ATOM 1339 O O . LEU A 1 175 ? 54.200 98.928 14.080 1.00 12.16 156 LEU A O 1
ATOM 1344 N N . THR A 1 176 ? 55.840 99.228 15.599 1.00 12.76 157 THR A N 1
ATOM 1345 C CA . THR A 1 176 ? 55.174 100.351 16.263 1.00 13.55 157 THR A CA 1
ATOM 1346 C C . THR A 1 176 ? 56.069 101.591 16.302 1.00 14.48 157 THR A C 1
ATOM 1347 O O . THR A 1 176 ? 57.234 101.539 15.912 1.00 13.95 157 THR A O 1
ATOM 1351 N N . ASP A 1 177 ? 55.514 102.698 16.783 1.00 15.97 158 ASP A N 1
ATOM 1352 C CA . ASP A 1 177 ? 56.268 103.940 16.920 1.00 17.98 158 ASP A CA 1
ATOM 1353 C C . ASP A 1 177 ? 56.771 104.122 18.351 1.00 18.56 158 ASP A C 1
ATOM 1354 O O . ASP A 1 177 ? 57.122 105.236 18.747 1.00 19.23 158 ASP A O 1
ATOM 1367 N N . GLY A 1 179 ? 59.545 103.129 19.801 1.00 19.91 160 GLY A N 1
ATOM 1368 C CA . GLY A 1 179 ? 60.980 103.362 19.949 1.00 19.15 160 GLY A CA 1
ATOM 1369 C C . GLY A 1 179 ? 61.769 102.171 20.460 1.00 18.91 160 GLY A C 1
ATOM 1370 O O . GLY A 1 179 ? 62.941 102.305 20.832 1.00 19.19 160 GLY A O 1
ATOM 1371 N N . ARG A 1 180 ? 61.125 101.005 20.461 1.00 17.83 161 ARG A N 1
ATOM 1372 C CA . ARG A 1 180 ? 61.724 99.739 20.888 1.00 16.68 161 ARG A CA 1
ATOM 1373 C C . ARG A 1 180 ? 60.826 98.597 20.408 1.00 15.50 161 ARG A C 1
ATOM 1374 O O . ARG A 1 180 ? 59.719 98.847 19.945 1.00 15.48 161 ARG A O 1
ATOM 1382 N N . TRP A 1 181 ? 61.295 97.354 20.530 1.00 14.26 162 TRP A N 1
ATOM 1383 C CA . TRP A 1 181 ? 60.500 96.190 20.127 1.00 12.81 162 TRP A CA 1
ATOM 1384 C C . TRP A 1 181 ? 59.262 96.010 21.000 1.00 11.95 162 TRP A C 1
ATOM 1385 O O . TRP A 1 181 ? 59.261 96.338 22.201 1.00 11.42 162 TRP A O 1
ATOM 1396 N N . SER A 1 182 ? 58.207 95.504 20.372 1.00 10.62 163 SER A N 1
ATOM 1397 C CA . SER A 1 182 ? 57.011 95.093 21.079 1.00 10.22 163 SER A CA 1
ATOM 1398 C C . SER A 1 182 ? 56.969 93.566 20.992 1.00 10.21 163 SER A C 1
ATOM 1399 O O . SER A 1 182 ? 57.766 92.968 20.246 1.00 9.59 163 SER A O 1
ATOM 1402 N N . TYR A 1 183 ? 56.047 92.928 21.719 1.00 9.59 164 TYR A N 1
ATOM 1403 C CA . TYR A 1 183 ? 55.962 91.462 21.627 1.00 9.33 164 TYR A CA 1
ATOM 1404 C C . TYR A 1 183 ? 55.568 90.968 20.223 1.00 8.98 164 TYR A C 1
ATOM 1405 O O . TYR A 1 183 ? 55.870 89.837 19.845 1.00 9.39 164 TYR A O 1
ATOM 1414 N N . ALA A 1 184 ? 54.924 91.823 19.449 1.00 9.17 165 ALA A N 1
ATOM 1415 C CA . ALA A 1 184 ? 54.528 91.454 18.089 1.00 9.86 165 ALA A CA 1
ATOM 1416 C C . ALA A 1 184 ? 55.735 91.393 17.148 1.00 9.52 165 ALA A C 1
ATOM 1417 O O . ALA A 1 184 ? 55.756 90.584 16.213 1.00 9.47 165 ALA A O 1
ATOM 1419 N N . ASP A 1 185 ? 56.736 92.232 17.414 1.00 9.17 166 ASP A N 1
ATOM 1420 C CA . ASP A 1 185 ? 58.013 92.186 16.701 1.00 9.34 166 ASP A CA 1
ATOM 1421 C C . ASP A 1 185 ? 58.719 90.861 16.942 1.00 9.07 166 ASP A C 1
ATOM 1422 O O . ASP A 1 185 ? 59.230 90.254 15.993 1.00 8.93 166 ASP A O 1
ATOM 1427 N N . LEU A 1 186 ? 58.752 90.421 18.204 1.00 8.90 167 LEU A N 1
ATOM 1428 C CA . LEU A 1 186 ? 59.283 89.090 18.537 1.00 8.73 167 LEU A CA 1
ATOM 1429 C C . LEU A 1 186 ? 58.524 87.966 17.846 1.00 8.56 167 LEU A C 1
ATOM 1430 O O . LEU A 1 186 ? 59.142 87.040 17.303 1.00 9.10 167 LEU A O 1
ATOM 1435 N N . SER A 1 187 ? 57.190 88.038 17.859 1.00 8.83 168 SER A N 1
ATOM 1436 C CA . SER A 1 187 ? 56.374 87.013 17.232 1.00 8.70 168 SER A CA 1
ATOM 1437 C C . SER A 1 187 ? 56.544 86.971 15.716 1.00 8.92 168 SER A C 1
ATOM 1438 O O . SER A 1 187 ? 56.467 85.892 15.105 1.00 8.43 168 SER A O 1
ATOM 1441 N N . LEU A 1 188 ? 56.738 88.144 15.114 1.00 9.10 169 LEU A N 1
ATOM 1442 C CA . LEU A 1 188 ? 56.960 88.246 13.673 1.00 9.71 169 LEU A CA 1
ATOM 1443 C C . LEU A 1 188 ? 58.307 87.638 13.302 1.00 10.05 169 LEU A C 1
ATOM 1444 O O . LEU A 1 188 ? 58.422 86.938 12.278 1.00 10.38 169 LE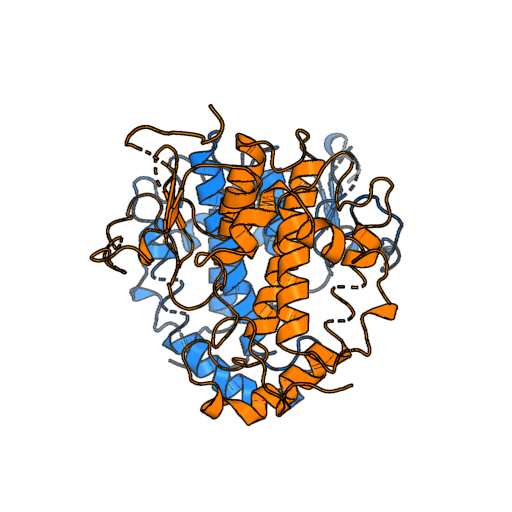U A O 1
ATOM 1449 N N . TYR A 1 189 ? 59.323 87.906 14.123 1.00 10.48 170 TYR A N 1
ATOM 1450 C CA . TYR A 1 189 ? 60.602 87.207 13.979 1.00 10.32 170 TYR A CA 1
ATOM 1451 C C . TYR A 1 189 ? 60.403 85.686 14.003 1.00 10.67 170 TYR A C 1
ATOM 1452 O O . TYR A 1 189 ? 60.976 84.952 13.175 1.00 10.95 170 TYR A O 1
ATOM 1461 N N . HIS A 1 190 ? 59.598 85.206 14.951 1.00 11.05 171 HIS A N 1
ATOM 1462 C CA . HIS A 1 190 ? 59.452 83.770 15.124 1.00 10.54 171 HIS A CA 1
ATOM 1463 C C . HIS A 1 190 ? 58.705 83.091 13.968 1.00 9.97 171 HIS A C 1
ATOM 1464 O O . HIS A 1 190 ? 59.091 82.014 13.529 1.00 9.59 171 HIS A O 1
ATOM 1471 N N . VAL A 1 191 ? 57.641 83.716 13.476 1.00 9.51 172 VAL A N 1
ATOM 1472 C CA . VAL A 1 191 ? 56.910 83.132 12.353 1.00 9.60 172 VAL A CA 1
ATOM 1473 C C . VAL A 1 191 ? 57.796 83.069 11.090 1.00 10.10 172 VAL A C 1
ATOM 1474 O O . VAL A 1 191 ? 57.726 82.103 10.322 1.00 10.32 172 VAL A O 1
ATOM 1478 N N . VAL A 1 192 ? 58.664 84.065 10.911 1.00 10.04 173 VAL A N 1
ATOM 1479 C CA . VAL A 1 192 ? 59.637 84.037 9.821 1.00 9.71 173 VAL A CA 1
ATOM 1480 C C . VAL A 1 192 ? 60.636 82.873 10.006 1.00 10.09 173 VAL A C 1
ATOM 1481 O O . VAL A 1 192 ? 60.911 82.131 9.050 1.00 9.93 173 VAL A O 1
ATOM 1485 N N . GLU A 1 193 ? 61.138 82.695 11.229 1.00 9.76 174 GLU A N 1
ATOM 1486 C CA . GLU A 1 193 ? 61.965 81.527 11.563 1.00 10.68 174 GLU A CA 1
ATOM 1487 C C . GLU A 1 193 ? 61.290 80.202 11.231 1.00 10.52 174 GLU A C 1
ATOM 1488 O O . GLU A 1 193 ? 61.933 79.293 10.679 1.00 10.68 174 GLU A O 1
ATOM 1494 N N . GLY A 1 194 ? 60.009 80.103 11.578 1.00 9.71 175 GLY A N 1
ATOM 1495 C CA . GLY A 1 194 ? 59.195 78.926 11.294 1.00 9.78 175 GLY A CA 1
ATOM 1496 C C . GLY A 1 194 ? 59.060 78.653 9.807 1.00 9.38 175 GLY A C 1
ATOM 1497 O O . GLY A 1 194 ? 59.218 77.512 9.360 1.00 9.08 175 GLY A O 1
ATOM 1498 N N . LEU A 1 195 ? 58.797 79.708 9.040 1.00 9.26 176 LEU A N 1
ATOM 1499 C CA . LEU A 1 195 ? 58.628 79.573 7.595 1.00 9.79 176 LEU A CA 1
ATOM 1500 C C . LEU A 1 195 ? 59.952 79.238 6.898 1.00 9.14 176 LEU A C 1
ATOM 1501 O O . LEU A 1 195 ? 59.960 78.458 5.950 1.00 8.60 176 LEU A O 1
ATOM 1506 N N . LEU A 1 196 ? 61.060 79.796 7.394 1.00 9.49 177 LEU A N 1
ATOM 1507 C CA . LEU A 1 196 ? 62.401 79.473 6.889 1.00 10.56 177 LEU A CA 1
ATOM 1508 C C . LEU A 1 196 ? 62.750 78.001 7.077 1.00 10.95 177 LEU A C 1
ATOM 1509 O O . LEU A 1 196 ? 63.427 77.405 6.240 1.00 10.66 177 LEU A O 1
ATOM 1514 N N . HIS A 1 197 ? 62.272 77.431 8.181 1.00 11.31 178 HIS A N 1
ATOM 1515 C CA . HIS A 1 197 ? 62.453 76.018 8.472 1.00 11.43 178 HIS A CA 1
ATOM 1516 C C . HIS A 1 197 ? 61.556 75.120 7.608 1.00 10.95 178 HIS A C 1
ATOM 1517 O O . HIS A 1 197 ? 62.046 74.165 6.995 1.00 11.71 178 HIS A O 1
ATOM 1524 N N . ALA A 1 198 ? 60.255 75.417 7.592 1.00 10.98 179 ALA A N 1
ATOM 1525 C CA . ALA A 1 198 ? 59.246 74.568 6.937 1.00 10.32 179 ALA A CA 1
ATOM 1526 C C . ALA A 1 198 ? 59.211 74.701 5.410 1.00 10.00 179 ALA A C 1
ATOM 1527 O O . ALA A 1 198 ? 58.953 73.720 4.713 1.00 9.50 179 ALA A O 1
ATOM 1529 N N . PHE A 1 199 ? 59.463 75.911 4.908 1.00 9.69 180 PHE A N 1
ATOM 1530 C CA . PHE A 1 199 ? 59.425 76.203 3.459 1.00 9.67 180 PHE A CA 1
ATOM 1531 C C . PHE A 1 199 ? 60.699 76.919 2.962 1.00 9.51 180 PHE A C 1
ATOM 1532 O O . PHE A 1 199 ? 60.620 78.047 2.467 1.00 9.79 180 PHE A O 1
ATOM 1540 N N . PRO A 1 200 ? 61.884 76.274 3.083 1.00 9.73 181 PRO A N 1
ATOM 1541 C CA . PRO A 1 200 ? 63.119 76.989 2.695 1.00 9.17 181 PRO A CA 1
ATOM 1542 C C . PRO A 1 200 ? 63.199 77.403 1.208 1.00 9.87 181 PRO A C 1
ATOM 1543 O O . PRO A 1 200 ? 63.659 78.508 0.891 1.00 8.41 181 PRO A O 1
ATOM 1547 N N . ARG A 1 201 ? 62.716 76.541 0.312 1.00 10.51 182 ARG A N 1
ATOM 1548 C CA . ARG A 1 201 ? 62.719 76.839 -1.121 1.00 11.04 182 ARG A CA 1
ATOM 1549 C C . ARG A 1 201 ? 61.793 78.005 -1.461 1.00 10.65 182 ARG A C 1
ATOM 1550 O O . ARG A 1 201 ? 62.166 78.884 -2.229 1.00 10.98 182 ARG A O 1
ATOM 1558 N N . ARG A 1 202 ? 60.593 78.013 -0.893 1.00 10.10 183 ARG A N 1
ATOM 1559 C CA . ARG A 1 202 ? 59.637 79.087 -1.166 1.00 9.94 183 ARG A CA 1
ATOM 1560 C C . ARG A 1 202 ? 60.116 80.431 -0.610 1.00 10.50 183 ARG A C 1
ATOM 1561 O O . ARG A 1 202 ? 60.003 81.472 -1.281 1.00 9.73 183 ARG A O 1
ATOM 1577 N N . ARG A 1 204 ? 63.241 81.195 -0.145 1.00 11.20 185 ARG A N 1
ATOM 1578 C CA . ARG A 1 204 ? 64.356 81.589 -1.030 1.00 12.01 185 ARG A CA 1
ATOM 1579 C C . ARG A 1 204 ? 63.839 82.420 -2.211 1.00 11.68 185 ARG A C 1
ATOM 1580 O O . ARG A 1 204 ? 64.460 83.402 -2.616 1.00 11.67 185 ARG A O 1
ATOM 1588 N N . THR A 1 205 ? 62.684 82.032 -2.745 1.00 11.51 186 THR A N 1
ATOM 1589 C CA . THR A 1 205 ? 62.075 82.781 -3.826 1.00 11.71 186 THR A CA 1
ATOM 1590 C C . THR A 1 205 ? 61.583 84.146 -3.316 1.00 12.04 186 THR A C 1
ATOM 1591 O O . THR A 1 205 ? 61.817 85.175 -3.956 1.00 12.30 186 THR A O 1
ATOM 1595 N N . LEU A 1 206 ? 60.934 84.140 -2.156 1.00 11.59 187 LEU A N 1
ATOM 1596 C CA . LEU A 1 206 ? 60.123 85.278 -1.711 1.00 12.29 187 LEU A CA 1
ATOM 1597 C C . LEU A 1 206 ? 60.860 86.392 -0.954 1.00 12.58 187 LEU A C 1
ATOM 1598 O O . LEU A 1 206 ? 60.448 87.553 -1.022 1.00 12.70 187 LEU A O 1
ATOM 1603 N N . VAL A 1 207 ? 61.920 86.053 -0.226 1.00 12.97 188 VAL A N 1
ATOM 1604 C CA . VAL A 1 207 ? 62.541 87.031 0.697 1.00 13.82 188 VAL A CA 1
ATOM 1605 C C . VAL A 1 207 ? 62.958 88.374 0.071 1.00 14.16 188 VAL A C 1
ATOM 1606 O O . VAL A 1 207 ? 62.814 89.415 0.718 1.00 14.20 188 VAL A O 1
ATOM 1610 N N . HIS A 1 208 ? 63.405 88.356 -1.185 1.00 14.29 189 HIS A N 1
ATOM 1611 C CA . HIS A 1 208 ? 63.793 89.586 -1.910 1.00 14.47 189 HIS A CA 1
ATOM 1612 C C . HIS A 1 208 ? 62.668 90.632 -1.973 1.00 14.20 189 HIS A C 1
ATOM 1613 O O . HIS A 1 208 ? 62.943 91.828 -2.006 1.00 14.24 189 HIS A O 1
ATOM 1620 N N . ARG A 1 209 ? 61.415 90.171 -1.990 1.00 13.08 190 ARG A N 1
ATOM 1621 C CA . ARG A 1 209 ? 60.241 91.056 -2.005 1.00 13.45 190 ARG A CA 1
ATOM 1622 C C . ARG A 1 209 ? 60.051 91.858 -0.728 1.00 12.99 190 ARG A C 1
ATOM 1623 O O . ARG A 1 209 ? 59.404 92.910 -0.743 1.00 12.84 190 ARG A O 1
ATOM 1631 N N . TYR A 1 210 ? 60.587 91.356 0.380 1.00 12.61 191 TYR A N 1
ATOM 1632 C CA . TYR A 1 210 ? 60.243 91.907 1.692 1.00 12.75 191 TYR A CA 1
ATOM 1633 C C . TYR A 1 210 ? 61.460 92.315 2.503 1.00 12.70 191 TYR A C 1
ATOM 1634 O O . TYR A 1 210 ? 61.719 91.718 3.552 1.00 12.78 191 TYR A O 1
ATOM 1643 N N . PRO A 1 211 ? 62.180 93.364 2.052 1.00 13.10 192 PRO A N 1
ATOM 1644 C CA . PRO A 1 211 ? 63.416 93.733 2.743 1.00 13.10 192 PRO A CA 1
ATOM 1645 C C . PRO A 1 211 ? 63.207 94.261 4.168 1.00 13.02 192 PRO A C 1
ATOM 1646 O O . PRO A 1 211 ? 64.057 94.027 5.030 1.00 12.63 192 PRO A O 1
ATOM 1650 N N . ARG A 1 212 ? 62.104 94.963 4.418 1.00 12.92 193 ARG A N 1
ATOM 1651 C CA . ARG A 1 212 ? 61.838 95.444 5.778 1.00 13.21 193 ARG A CA 1
ATOM 1652 C C . ARG A 1 212 ? 61.534 94.288 6.731 1.00 12.54 193 ARG A C 1
ATOM 1653 O O . ARG A 1 212 ? 62.008 94.267 7.876 1.00 12.68 193 ARG A O 1
ATOM 1661 N N . LEU A 1 213 ? 60.762 93.321 6.246 1.00 11.88 194 LEU A N 1
ATOM 1662 C CA . LEU A 1 213 ? 60.443 92.126 7.036 1.00 11.05 194 LEU A CA 1
ATOM 1663 C C . LEU A 1 213 ? 61.729 91.366 7.386 1.00 10.76 194 LEU A C 1
ATOM 1664 O O . LEU A 1 213 ? 61.917 90.935 8.518 1.00 10.76 194 LEU A O 1
ATOM 1677 N N . ALA A 1 215 ? 64.796 92.566 7.451 1.00 10.68 196 ALA A N 1
ATOM 1678 C CA . ALA A 1 215 ? 65.624 93.408 8.332 1.00 11.38 196 ALA A CA 1
ATOM 1679 C C . ALA A 1 215 ? 65.138 93.280 9.772 1.00 11.31 196 ALA A C 1
ATOM 1680 O O . ALA A 1 215 ? 65.952 93.190 10.694 1.00 11.29 196 ALA A O 1
ATOM 1682 N N . LEU A 1 216 ? 63.814 93.249 9.942 1.00 11.73 197 LEU A N 1
ATOM 1683 C CA . LEU A 1 216 ? 63.183 93.042 11.238 1.00 12.03 197 LEU A CA 1
ATOM 1684 C C . LEU A 1 216 ? 63.608 91.681 11.787 1.00 12.28 197 LEU A C 1
ATOM 1685 O O . LEU A 1 216 ? 64.048 91.580 12.938 1.00 12.21 197 LEU A O 1
ATOM 1690 N N . HIS A 1 217 ? 63.487 90.642 10.958 1.00 11.91 198 HIS A N 1
ATOM 1691 C CA . HIS A 1 217 ? 63.851 89.292 11.369 1.00 12.56 198 HIS A CA 1
ATOM 1692 C C . HIS A 1 217 ? 65.292 89.223 11.862 1.00 12.51 198 HIS A C 1
ATOM 1693 O O . HIS A 1 217 ? 65.567 88.651 12.921 1.00 12.72 198 HIS A O 1
ATOM 1700 N N . ALA A 1 218 ? 66.199 89.830 11.102 1.00 11.97 199 ALA A N 1
ATOM 1701 C CA . ALA A 1 218 ? 67.624 89.855 11.452 1.00 12.14 199 ALA A CA 1
ATOM 1702 C C . ALA A 1 218 ? 67.906 90.639 12.738 1.00 12.18 199 ALA A C 1
ATOM 1703 O O . ALA A 1 218 ? 68.754 90.240 13.545 1.00 12.66 199 ALA A O 1
ATOM 1705 N N . ARG A 1 219 ? 67.199 91.756 12.908 1.00 12.10 200 ARG A N 1
ATOM 1706 C CA . ARG A 1 219 ? 67.368 92.643 14.055 1.00 12.38 200 ARG A CA 1
ATOM 1707 C C . ARG A 1 219 ? 66.973 91.966 15.377 1.00 12.47 200 ARG A C 1
ATOM 1708 O O . ARG A 1 219 ? 67.693 92.090 16.377 1.00 12.24 200 ARG A O 1
ATOM 1716 N N . V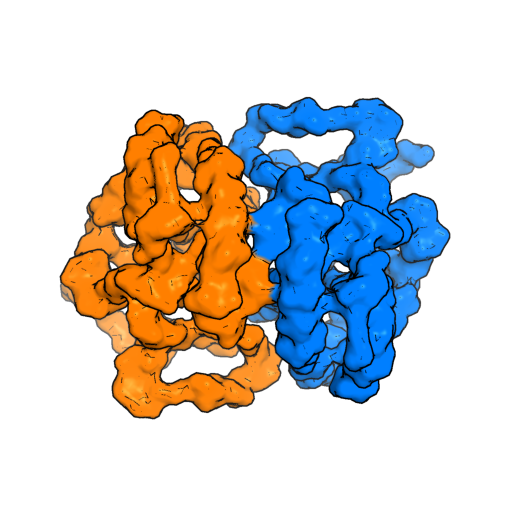AL A 1 220 ? 65.823 91.278 15.380 1.00 12.66 201 VAL A N 1
ATOM 1717 C CA . VAL A 1 220 ? 65.372 90.511 16.556 1.00 12.17 201 VAL A CA 1
ATOM 1718 C C . VAL A 1 220 ? 66.365 89.382 16.907 1.00 13.11 201 VAL A C 1
ATOM 1719 O O . VAL A 1 220 ? 66.721 89.212 18.076 1.00 12.66 201 VAL A O 1
ATOM 1723 N N . ALA A 1 221 ? 66.848 88.659 15.893 1.00 13.42 202 ALA A N 1
ATOM 1724 C CA . ALA A 1 221 ? 67.818 87.581 16.098 1.00 14.14 202 ALA A CA 1
ATOM 1725 C C . ALA A 1 221 ? 69.045 88.065 16.854 1.00 14.16 202 ALA A C 1
ATOM 1726 O O . ALA A 1 221 ? 69.614 87.314 17.647 1.00 14.14 202 ALA A O 1
ATOM 1728 N N . GLU A 1 222 ? 69.434 89.322 16.621 1.00 14.24 203 GLU A N 1
ATOM 1729 C CA . GLU A 1 222 ? 70.627 89.911 17.249 1.00 14.40 203 GLU A CA 1
ATOM 1730 C C . GLU A 1 222 ? 70.351 90.773 18.497 1.00 14.01 203 GLU A C 1
ATOM 1731 O O . GLU A 1 222 ? 71.260 91.385 19.028 1.00 13.57 203 GLU A O 1
ATOM 1737 N N . LEU A 1 223 ? 69.106 90.824 18.972 1.00 13.29 204 LEU A N 1
ATOM 1738 C CA . LEU A 1 223 ? 68.812 91.574 20.207 1.00 13.37 204 LEU A CA 1
ATOM 1739 C C . LEU A 1 223 ? 69.663 91.085 21.386 1.00 13.40 204 LEU A C 1
ATOM 1740 O O . LEU A 1 223 ? 69.715 89.871 21.641 1.00 12.55 204 LEU A O 1
ATOM 1745 N N . PRO A 1 224 ? 70.348 92.015 22.102 1.00 13.81 205 PRO A N 1
ATOM 1746 C CA . PRO A 1 224 ? 71.043 91.621 23.322 1.00 14.15 205 PRO A CA 1
ATOM 1747 C C . PRO A 1 224 ? 70.165 90.855 24.309 1.00 14.24 205 PRO A C 1
ATOM 1748 O O . PRO A 1 224 ? 70.641 89.894 24.918 1.00 14.33 205 PRO A O 1
ATOM 1752 N N . GLU A 1 225 ? 68.900 91.270 24.435 1.00 14.16 206 GLU A N 1
ATOM 1753 C CA . GLU A 1 225 ? 67.911 90.632 25.310 1.00 14.78 206 GLU A CA 1
ATOM 1754 C C . GLU A 1 225 ? 67.699 89.142 25.038 1.00 14.62 206 GLU A C 1
ATOM 1755 O O . GLU A 1 225 ? 67.308 88.398 25.944 1.00 14.54 206 GLU A O 1
ATOM 1761 N N . LEU A 1 226 ? 67.918 88.724 23.792 1.00 14.51 207 LEU A N 1
ATOM 1762 C CA . LEU A 1 226 ? 67.603 87.362 23.360 1.00 14.66 207 LEU A CA 1
ATOM 1763 C C . LEU A 1 226 ? 68.829 86.503 23.079 1.00 14.98 207 LEU A C 1
ATOM 1764 O O . LEU A 1 226 ? 68.705 85.294 22.863 1.00 15.13 207 LEU A O 1
ATOM 1769 N N . ARG A 1 227 ? 70.005 87.126 23.092 1.00 15.11 208 ARG A N 1
ATOM 1770 C CA . ARG A 1 227 ? 71.252 86.432 22.836 1.00 15.77 208 ARG A CA 1
ATOM 1771 C C . ARG A 1 227 ? 71.322 85.134 23.651 1.00 15.26 208 ARG A C 1
ATOM 1772 O O . ARG A 1 227 ? 71.447 84.052 23.088 1.00 15.32 208 ARG A O 1
ATOM 1780 N N . GLY A 1 228 ? 71.206 85.259 24.972 1.00 14.72 209 GLY A N 1
ATOM 1781 C CA . GLY A 1 228 ? 71.382 84.134 25.885 1.00 14.00 209 GLY A CA 1
ATOM 1782 C C . GLY A 1 228 ? 70.399 83.016 25.616 1.00 13.75 209 GLY A C 1
ATOM 1783 O O . GLY A 1 228 ? 70.792 81.863 25.451 1.00 13.23 209 GLY A O 1
ATOM 1784 N N . TYR A 1 229 ? 69.115 83.370 25.564 1.00 13.28 210 TYR A N 1
ATOM 1785 C CA . TYR A 1 229 ? 68.047 82.393 25.345 1.00 13.19 210 TYR A CA 1
ATOM 1786 C C . TYR A 1 229 ? 68.174 81.602 24.033 1.00 13.41 210 TYR A C 1
ATOM 1787 O O . TYR A 1 229 ? 68.092 80.371 24.036 1.00 12.94 210 TYR A O 1
ATOM 1796 N N . LEU A 1 230 ? 68.376 82.306 22.921 1.00 13.99 211 LEU A N 1
ATOM 1797 C CA . LEU A 1 230 ? 68.453 81.649 21.611 1.00 14.93 211 LEU A CA 1
ATOM 1798 C C . LEU A 1 230 ? 69.636 80.676 21.488 1.00 15.47 211 LEU A C 1
ATOM 1799 O O . LEU A 1 230 ? 69.562 79.700 20.742 1.00 15.95 211 LEU A O 1
ATOM 1804 N N . ALA A 1 231 ? 70.703 80.933 22.240 1.00 15.53 212 ALA A N 1
ATOM 1805 C CA . ALA A 1 231 ? 71.867 80.048 22.246 1.00 15.89 212 ALA A CA 1
ATOM 1806 C C . ALA A 1 231 ? 71.780 78.982 23.345 1.00 16.18 212 ALA A C 1
ATOM 1807 O O . ALA A 1 231 ? 72.713 78.189 23.520 1.00 15.45 212 ALA A O 1
ATOM 1809 N N . SER A 1 232 ? 70.661 78.955 24.072 1.00 16.10 213 SER A N 1
ATOM 1810 C CA . SER A 1 232 ? 70.535 78.089 25.252 1.00 16.83 213 SER A CA 1
ATOM 1811 C C . SER A 1 232 ? 69.813 76.774 24.958 1.00 17.20 213 SER A C 1
ATOM 1812 O O . SER A 1 232 ? 69.218 76.606 23.894 1.00 17.32 213 SER A O 1
ATOM 1815 N N . ASP A 1 233 ? 69.856 75.863 25.929 1.00 17.62 214 ASP A N 1
ATOM 1816 C CA . ASP A 1 233 ? 69.100 74.610 25.866 1.00 18.26 214 ASP A CA 1
ATOM 1817 C C . ASP A 1 233 ? 67.596 74.797 26.028 1.00 17.58 214 ASP A C 1
ATOM 1818 O O . ASP A 1 233 ? 66.829 73.869 25.788 1.00 17.88 214 ASP A O 1
ATOM 1823 N N . ARG A 1 234 ? 67.176 75.995 26.426 1.00 16.87 215 ARG A N 1
ATOM 1824 C CA . ARG A 1 234 ? 65.750 76.309 26.563 1.00 16.12 215 ARG A CA 1
ATOM 1825 C C . ARG A 1 234 ? 65.085 76.565 25.207 1.00 16.16 215 ARG A C 1
ATOM 1826 O O . ARG A 1 234 ? 63.857 76.443 25.070 1.00 15.43 215 ARG A O 1
ATOM 1834 N N . ARG A 1 235 ? 65.887 76.922 24.205 1.00 15.98 216 ARG A N 1
ATOM 1835 C CA . ARG A 1 235 ? 65.362 77.123 22.857 1.00 16.36 216 ARG A CA 1
ATOM 1836 C C . ARG A 1 235 ? 65.357 75.802 22.095 1.00 15.94 216 ARG A C 1
ATOM 1837 O O . ARG A 1 235 ? 66.414 75.316 21.694 1.00 16.36 216 ARG A O 1
ATOM 1845 N N . LEU A 1 236 ? 64.177 75.212 21.905 1.00 15.21 217 LEU A N 1
ATOM 1846 C CA . LEU A 1 236 ? 64.081 73.919 21.226 1.00 15.00 217 LEU A CA 1
ATOM 1847 C C . LEU A 1 236 ? 64.076 74.106 19.706 1.00 14.68 217 LEU A C 1
ATOM 1848 O O . LEU A 1 236 ? 63.554 75.104 19.214 1.00 14.66 217 LEU A O 1
ATOM 1853 N N . PRO A 1 237 ? 64.684 73.164 18.952 1.00 14.24 218 PRO A N 1
ATOM 1854 C CA . PRO A 1 237 ? 64.589 73.305 17.497 1.00 13.73 218 PRO A CA 1
ATOM 1855 C C . PRO A 1 237 ? 63.208 72.904 16.992 1.00 13.49 218 PRO A C 1
ATOM 1856 O O . PRO A 1 237 ? 62.474 72.217 17.704 1.00 13.49 218 PRO A O 1
ATOM 1860 N N . PHE A 1 238 ? 62.855 73.341 15.784 1.00 12.65 219 PHE A N 1
ATOM 1861 C CA . PHE A 1 238 ? 61.632 72.871 15.126 1.00 12.36 219 PHE A CA 1
ATOM 1862 C C . PHE A 1 238 ? 61.708 71.360 14.857 1.00 12.64 219 PHE A C 1
ATOM 1863 O O . PHE A 1 238 ? 62.793 70.785 14.757 1.00 12.38 219 PHE A O 1
ATOM 1871 N N . GLY A 1 239 ? 60.559 70.713 14.759 1.00 12.99 220 GLY A N 1
ATOM 1872 C CA . GLY A 1 239 ? 60.528 69.274 14.526 1.00 13.91 220 GLY A CA 1
ATOM 1873 C C . GLY A 1 239 ? 59.135 68.890 14.089 1.00 14.54 220 GLY A C 1
ATOM 1874 O O . GLY A 1 239 ? 58.742 69.160 12.954 1.00 14.96 220 GLY A O 1
ATOM 1875 N N . ASP A 1 240 ? 58.375 68.275 14.986 1.00 14.81 221 ASP A N 1
ATOM 1876 C CA . ASP A 1 240 ? 57.012 67.873 14.617 1.00 15.38 221 ASP A CA 1
ATOM 1877 C C . ASP A 1 240 ? 55.941 68.705 15.307 1.00 14.83 221 ASP A C 1
ATOM 1878 O O . ASP A 1 240 ? 54.963 68.169 15.841 1.00 14.93 221 ASP A O 1
ATOM 1883 N N . GLY A 1 241 ? 56.133 70.019 15.293 1.00 14.34 222 GLY A N 1
ATOM 1884 C CA . GLY A 1 241 ? 55.155 70.936 15.875 1.00 13.91 222 GLY A CA 1
ATOM 1885 C C . GLY A 1 241 ? 54.321 71.614 14.811 1.00 13.39 222 GLY A C 1
ATOM 1886 O O . GLY A 1 241 ? 53.789 70.961 13.906 1.00 13.12 222 GLY A O 1
ATOM 1887 N N . ILE A 1 242 ? 54.210 72.933 14.927 1.00 12.49 223 ILE A N 1
ATOM 1888 C CA . ILE A 1 242 ? 53.501 73.743 13.942 1.00 12.22 223 ILE A CA 1
ATOM 1889 C C . ILE A 1 242 ? 54.266 73.800 12.615 1.00 11.87 223 ILE A C 1
ATOM 1890 O O . ILE A 1 242 ? 53.703 73.538 11.549 1.00 11.56 223 ILE A O 1
ATOM 1895 N N . PHE A 1 243 ? 55.541 74.164 12.703 1.00 10.94 224 PHE A N 1
ATOM 1896 C CA . PHE A 1 243 ? 56.388 74.368 11.531 1.00 11.22 224 PHE A CA 1
ATOM 1897 C C . PHE A 1 243 ? 57.191 73.101 11.255 1.00 10.58 224 PHE A C 1
ATOM 1898 O O . PHE A 1 243 ? 58.118 72.765 11.985 1.00 10.31 224 PHE A O 1
ATOM 1906 N N . ARG A 1 244 ? 56.776 72.376 10.221 1.00 10.04 225 ARG A N 1
ATOM 1907 C CA . ARG A 1 244 ? 57.398 71.120 9.864 1.00 9.89 225 ARG A CA 1
ATOM 1908 C C . ARG A 1 244 ? 57.961 71.199 8.459 1.00 9.37 225 ARG A C 1
ATOM 1909 O O . ARG A 1 244 ? 57.286 71.640 7.530 1.00 8.12 225 ARG A O 1
ATOM 1917 N N . HIS A 1 245 ? 59.213 70.780 8.312 1.00 8.86 226 HIS A N 1
ATOM 1918 C CA . HIS A 1 245 ? 59.791 70.654 6.985 1.00 8.96 226 HIS A CA 1
ATOM 1919 C C . HIS A 1 245 ? 59.441 69.339 6.264 1.00 8.97 226 HIS A C 1
ATOM 1920 O O . HIS A 1 245 ? 60.105 68.327 6.443 1.00 9.72 226 HIS A O 1
ATOM 1927 N N . TYR A 1 246 ? 58.389 69.365 5.455 1.00 8.62 227 TYR A N 1
ATOM 1928 C CA . TYR A 1 246 ? 58.079 68.287 4.520 1.00 8.57 227 TYR A CA 1
ATOM 1929 C C . TYR A 1 246 ? 58.454 68.777 3.124 1.00 8.84 227 TYR A C 1
ATOM 1930 O O . TYR A 1 246 ? 57.762 69.626 2.576 1.00 8.89 227 TYR A O 1
ATOM 1939 N N . PRO A 1 247 ? 59.571 68.275 2.548 1.00 9.11 228 PRO A N 1
ATOM 1940 C CA . PRO A 1 247 ? 59.975 68.843 1.261 1.00 9.14 228 PRO A CA 1
ATOM 1941 C C . PRO A 1 247 ? 58.910 68.724 0.169 1.00 9.60 228 PRO A C 1
ATOM 1942 O O . PRO A 1 247 ? 58.886 69.550 -0.748 1.00 9.54 228 PRO A O 1
ATOM 1946 N N . GLU A 1 248 ? 58.008 67.746 0.291 1.00 10.13 229 GLU A N 1
ATOM 1947 C CA . GLU A 1 248 ? 56.939 67.551 -0.698 1.00 10.29 229 GLU A CA 1
ATOM 1948 C C . GLU A 1 248 ? 55.923 68.699 -0.682 1.00 10.71 229 GLU A C 1
ATOM 1949 O O . GLU A 1 248 ? 55.174 68.890 -1.645 1.00 10.70 229 GLU A O 1
ATOM 1955 N N . LEU A 1 249 ? 55.893 69.459 0.413 1.00 10.49 230 LEU A N 1
ATOM 1956 C CA . LEU A 1 249 ? 54.969 70.583 0.524 1.00 10.17 230 LEU A CA 1
ATOM 1957 C C . LEU A 1 249 ? 55.629 71.908 0.152 1.00 10.24 230 LEU A C 1
ATOM 1958 O O . LEU A 1 249 ? 54.950 72.922 -0.016 1.00 10.53 230 LEU A O 1
ATOM 1963 N N . ASP A 1 250 ? 56.954 71.895 0.037 1.00 9.86 231 ASP A N 1
ATOM 1964 C CA . ASP A 1 250 ? 57.717 73.078 -0.353 1.00 9.82 231 ASP A CA 1
ATOM 1965 C C . ASP A 1 250 ? 57.742 73.199 -1.891 1.00 10.02 231 ASP A C 1
ATOM 1966 O O . ASP A 1 250 ? 57.336 72.281 -2.602 1.00 10.65 231 ASP A O 1
ATOM 1971 N N . GLY A 1 251 ? 58.219 74.330 -2.398 1.00 10.22 232 GLY A N 1
ATOM 1972 C CA . GLY A 1 251 ? 58.331 74.554 -3.834 1.00 10.48 232 GLY A CA 1
ATOM 1973 C C . GLY A 1 251 ? 58.797 75.972 -4.092 1.00 10.97 232 GLY A C 1
ATOM 1974 O O . GLY A 1 251 ? 58.595 76.851 -3.254 1.00 10.63 232 GLY A O 1
ATOM 1975 N N . ALA A 1 252 ? 59.427 76.189 -5.247 1.00 11.35 233 ALA A N 1
ATOM 1976 C CA . ALA A 1 252 ? 59.930 77.508 -5.636 1.00 11.36 233 ALA A CA 1
ATOM 1977 C C . ALA A 1 252 ? 58.819 78.551 -5.653 1.00 11.83 233 ALA A C 1
ATOM 1978 O O . ALA A 1 252 ? 59.054 79.701 -5.294 1.00 11.64 233 ALA A O 1
ATOM 1981 N N . GLY B 1 11 ? 13.361 111.826 24.663 1.00 39.22 -8 GLY B N 1
ATOM 1982 C CA . GLY B 1 11 ? 12.551 111.000 23.718 1.00 39.11 -8 GLY B CA 1
ATOM 1983 C C . GLY B 1 11 ? 13.084 109.594 23.521 1.00 38.84 -8 GLY B C 1
ATOM 1984 O O . GLY B 1 11 ? 14.253 109.317 23.811 1.00 39.28 -8 GLY B O 1
ATOM 1985 N N . ARG B 1 12 ? 12.223 108.713 23.010 1.00 38.53 -7 ARG B N 1
ATOM 1986 C CA . ARG B 1 12 ? 12.533 107.287 22.834 1.00 38.03 -7 ARG B CA 1
ATOM 1987 C C . ARG B 1 12 ? 13.766 107.016 21.963 1.00 37.50 -7 ARG B C 1
ATOM 1988 O O . ARG B 1 12 ? 14.697 106.315 22.386 1.00 37.67 -7 ARG B O 1
ATOM 1996 N N . GLU B 1 13 ? 13.768 107.572 20.753 1.00 36.63 -6 GLU B N 1
ATOM 1997 C CA . GLU B 1 13 ? 14.820 107.301 19.772 1.00 35.78 -6 GLU B CA 1
ATOM 1998 C C . GLU B 1 13 ? 16.119 108.040 20.102 1.00 34.74 -6 GLU B C 1
ATOM 1999 O O . GLU B 1 13 ? 16.122 109.262 20.266 1.00 34.81 -6 GLU B O 1
ATOM 2005 N N . ASN B 1 14 ? 17.212 107.287 20.198 1.00 33.23 -5 ASN B N 1
ATOM 2006 C CA . ASN B 1 14 ? 18.533 107.850 20.456 1.00 32.01 -5 ASN B CA 1
ATOM 2007 C C . ASN B 1 14 ? 19.137 108.505 19.218 1.00 30.62 -5 ASN B C 1
ATOM 2008 O O . ASN B 1 14 ? 19.419 107.834 18.225 1.00 30.78 -5 ASN B O 1
ATOM 2013 N N . LEU B 1 15 ? 19.344 109.814 19.288 1.00 28.69 -4 LEU B N 1
ATOM 2014 C CA . LEU B 1 15 ? 19.866 110.561 18.150 1.00 27.00 -4 LEU B CA 1
ATOM 2015 C C . LEU B 1 15 ? 21.371 110.761 18.255 1.00 25.68 -4 LEU B C 1
ATOM 2016 O O . LEU B 1 15 ? 21.949 110.642 19.335 1.00 25.72 -4 LEU B O 1
ATOM 2021 N N . TYR B 1 16 ? 22.003 111.044 17.123 1.00 23.94 -3 TYR B N 1
ATOM 2022 C CA . TYR B 1 16 ? 23.418 111.397 17.110 1.00 22.22 -3 TYR B CA 1
ATOM 2023 C C . TYR B 1 16 ? 23.750 112.336 15.952 1.00 20.87 -3 TYR B C 1
ATOM 2024 O O . TYR B 1 16 ? 23.162 112.243 14.869 1.00 20.40 -3 TYR B O 1
ATOM 2033 N N . PHE B 1 17 ? 24.673 113.259 16.204 1.00 18.93 -2 PHE B N 1
ATOM 2034 C CA . PHE B 1 17 ? 25.120 114.208 15.193 1.00 17.87 -2 PHE B CA 1
ATOM 2035 C C . PHE B 1 17 ? 26.113 113.558 14.223 1.00 17.71 -2 PHE B C 1
ATOM 2036 O O . PHE B 1 17 ? 26.601 112.453 14.471 1.00 17.07 -2 PHE B O 1
ATOM 2044 N N . GLN B 1 18 ? 26.398 114.266 13.128 1.00 17.69 -1 GLN B N 1
ATOM 2045 C CA . GLN B 1 18 ? 27.389 113.863 12.127 1.00 17.85 -1 GLN B CA 1
ATOM 2046 C C . GLN B 1 18 ? 28.730 113.568 12.791 1.00 17.49 -1 GLN B C 1
ATOM 2047 O O . GLN B 1 18 ? 29.214 114.381 13.591 1.00 17.63 -1 GLN B O 1
ATOM 2053 N N . GLY B 1 19 ? 29.316 112.412 12.476 1.00 16.80 0 GLY B N 1
ATOM 2054 C CA . GLY B 1 19 ? 30.664 112.076 12.953 1.00 16.09 0 GLY B CA 1
ATOM 2055 C C . GLY B 1 19 ? 30.714 111.319 14.268 1.00 15.42 0 GLY B C 1
ATOM 2056 O O . GLY B 1 19 ? 31.788 110.904 14.720 1.00 15.72 0 GLY B O 1
ATOM 2065 N N . ALA B 1 21 ? 28.739 108.404 14.859 1.00 11.20 2 ALA B N 1
ATOM 2066 C CA . ALA B 1 21 ? 28.656 106.972 14.570 1.00 10.00 2 ALA B CA 1
ATOM 2067 C C . ALA B 1 21 ? 30.020 106.411 14.193 1.00 9.34 2 ALA B C 1
ATOM 2068 O O . ALA B 1 21 ? 30.759 107.031 13.438 1.00 8.76 2 ALA B O 1
ATOM 2070 N N . TYR B 1 22 ? 30.334 105.235 14.722 1.00 8.90 3 TYR B N 1
ATOM 2071 C CA . TYR B 1 22 ? 31.501 104.479 14.270 1.00 8.58 3 TYR B CA 1
ATOM 2072 C C . TYR B 1 22 ? 31.220 103.975 12.858 1.00 8.90 3 TYR B C 1
ATOM 2073 O O . TYR B 1 22 ? 30.053 103.763 12.495 1.00 9.57 3 TYR B O 1
ATOM 2082 N N . ASP B 1 23 ? 32.262 103.782 12.056 1.00 8.76 4 ASP B N 1
ATOM 2083 C CA . ASP B 1 23 ? 32.080 103.165 10.741 1.00 9.22 4 ASP B CA 1
ATOM 2084 C C . ASP B 1 23 ? 32.518 101.696 10.754 1.00 9.23 4 ASP B C 1
ATOM 2085 O O . ASP B 1 23 ? 33.714 101.388 10.911 1.00 9.10 4 ASP B O 1
ATOM 2090 N N . LEU B 1 24 ? 31.552 100.803 10.583 1.00 8.35 5 LEU B N 1
ATOM 2091 C CA . LEU B 1 24 ? 31.833 99.370 10.448 1.00 8.27 5 LEU B CA 1
ATOM 2092 C C . LEU B 1 24 ? 31.983 99.038 8.976 1.00 8.54 5 LEU B C 1
ATOM 2093 O O . LEU B 1 24 ? 31.095 99.347 8.178 1.00 8.52 5 LEU B O 1
ATOM 2098 N N . TRP B 1 25 ? 33.117 98.431 8.624 1.00 8.06 6 TRP B N 1
ATOM 2099 C CA . TRP B 1 25 ? 33.368 97.998 7.255 1.00 8.76 6 TRP B CA 1
ATOM 2100 C C . TRP B 1 25 ? 33.444 96.465 7.201 1.00 9.39 6 TRP B C 1
ATOM 2101 O O . TRP B 1 25 ? 34.397 95.860 7.717 1.00 8.72 6 TRP B O 1
ATOM 2112 N N . TYR B 1 26 ? 32.417 95.850 6.611 1.00 9.68 7 TYR B N 1
ATOM 2113 C CA . TYR B 1 26 ? 32.394 94.400 6.392 1.00 10.46 7 TYR B CA 1
ATOM 2114 C C . TYR B 1 26 ? 31.571 94.042 5.156 1.00 11.19 7 TYR B C 1
ATOM 2115 O O . TYR B 1 26 ? 30.615 94.753 4.823 1.00 11.20 7 TYR B O 1
ATOM 2124 N N . TRP B 1 27 ? 31.940 92.933 4.502 1.00 11.64 8 TRP B N 1
ATOM 2125 C CA . TRP B 1 27 ? 31.234 92.419 3.310 1.00 11.90 8 TRP B CA 1
ATOM 2126 C C . TRP B 1 27 ? 29.719 92.439 3.482 1.00 11.80 8 TRP B C 1
ATOM 2127 O O . TRP B 1 27 ? 29.207 92.064 4.537 1.00 11.70 8 TRP B O 1
ATOM 2138 N N . ASP B 1 28 ? 29.014 92.879 2.448 1.00 12.21 9 ASP B N 1
ATOM 2139 C CA . ASP B 1 28 ? 27.555 92.779 2.392 1.00 12.32 9 ASP B CA 1
ATOM 2140 C C . ASP B 1 28 ? 27.210 91.353 1.959 1.00 12.74 9 ASP B C 1
ATOM 2141 O O . ASP B 1 28 ? 28.076 90.638 1.460 1.00 12.78 9 ASP B O 1
ATOM 2146 N N . GLY B 1 29 ? 25.958 90.939 2.152 1.00 12.91 10 GLY B N 1
ATOM 2147 C CA . GLY B 1 29 ? 25.477 89.667 1.597 1.00 13.51 10 GLY B CA 1
ATOM 2148 C C . GLY B 1 29 ? 25.390 88.477 2.542 1.00 13.52 10 GLY B C 1
ATOM 2149 O O . GLY B 1 29 ? 24.489 87.653 2.409 1.00 14.02 10 GLY B O 1
ATOM 2150 N N . ILE B 1 30 ? 26.336 88.388 3.477 1.00 13.54 11 ILE B N 1
ATOM 2151 C CA . ILE B 1 30 ? 26.427 87.302 4.457 1.00 13.81 11 ILE B CA 1
ATOM 2152 C C . ILE B 1 30 ? 26.567 87.929 5.861 1.00 13.35 11 ILE B C 1
ATOM 2153 O O . ILE B 1 30 ? 27.085 89.051 5.972 1.00 13.63 11 ILE B O 1
ATOM 2158 N N . PRO B 1 31 ? 26.115 87.222 6.931 1.00 12.58 12 PRO B N 1
ATOM 2159 C CA . PRO B 1 31 ? 26.377 87.764 8.270 1.00 11.78 12 PRO B CA 1
ATOM 2160 C C . PRO B 1 31 ? 27.886 87.749 8.534 1.00 11.05 12 PRO B C 1
ATOM 2161 O O . PRO B 1 31 ? 28.442 88.753 8.986 1.00 10.67 12 PRO B O 1
ATOM 2165 N N . GLY B 1 32 ? 28.532 86.628 8.221 1.00 10.64 13 GLY B N 1
ATOM 2166 C CA . GLY B 1 32 ? 30.011 86.516 8.295 1.00 10.56 13 GLY B CA 1
ATOM 2167 C C . GLY B 1 32 ? 30.650 86.917 9.621 1.00 11.10 13 GLY B C 1
ATOM 2168 O O . GLY B 1 32 ? 30.024 86.837 10.674 1.00 11.43 13 GLY B O 1
ATOM 2169 N N . ARG B 1 33 ? 31.914 87.340 9.573 1.00 11.16 14 ARG B N 1
ATOM 2170 C CA A ARG B 1 33 ? 32.642 87.783 10.765 0.50 11.66 14 ARG B CA 1
ATOM 2171 C CA B ARG B 1 33 ? 32.606 87.769 10.790 0.50 11.97 14 ARG B CA 1
ATOM 2172 C C . ARG B 1 33 ? 32.093 89.100 11.315 1.00 11.82 14 ARG B C 1
ATOM 2173 O O . ARG B 1 33 ? 32.198 89.384 12.521 1.00 12.39 14 ARG B O 1
ATOM 2188 N N . GLY B 1 34 ? 31.530 89.913 10.424 1.00 11.27 15 GLY B N 1
ATOM 2189 C CA . GLY B 1 34 ? 31.022 91.224 10.803 1.00 11.07 15 GLY B CA 1
ATOM 2190 C C . GLY B 1 34 ? 29.874 91.121 11.792 1.00 11.50 15 GLY B C 1
ATOM 2191 O O . GLY B 1 34 ? 29.689 92.008 12.620 1.00 11.33 15 GLY B O 1
ATOM 2192 N N . GLU B 1 35 ? 29.126 90.021 11.717 1.00 10.69 16 GLU B N 1
ATOM 2193 C CA . GLU B 1 35 ? 27.989 89.794 12.597 1.00 11.03 16 GLU B CA 1
ATOM 2194 C C . GLU B 1 35 ? 28.337 89.820 14.082 1.00 10.60 16 GLU B C 1
ATOM 2195 O O . GLU B 1 35 ? 27.532 90.288 14.881 1.00 9.26 16 GLU B O 1
ATOM 2201 N N . PHE B 1 36 ? 29.527 89.349 14.456 1.00 10.37 17 PHE B N 1
ATOM 2202 C CA . PHE B 1 36 ? 29.929 89.392 15.866 1.00 11.16 17 PHE B CA 1
ATOM 2203 C C . PHE B 1 36 ? 30.035 90.843 16.357 1.00 10.91 17 PHE B C 1
ATOM 2204 O O . PHE B 1 36 ? 29.612 91.179 17.473 1.00 11.45 17 PHE B O 1
ATOM 2212 N N . VAL B 1 37 ? 30.547 91.711 15.497 1.00 10.95 18 VAL B N 1
ATOM 2213 C CA . VAL B 1 37 ? 30.686 93.128 15.832 1.00 10.70 18 VAL B CA 1
ATOM 2214 C C . VAL B 1 37 ? 29.317 93.812 15.847 1.00 10.64 18 VAL B C 1
ATOM 2215 O O . VAL B 1 37 ? 28.997 94.569 16.783 1.00 9.92 18 VAL B O 1
ATOM 2219 N N . ARG B 1 38 ? 28.509 93.507 14.830 1.00 9.87 19 ARG B N 1
ATOM 2220 C CA . ARG B 1 38 ? 27.196 94.110 14.638 1.00 11.04 19 ARG B CA 1
ATOM 2221 C C . ARG B 1 38 ? 26.276 93.801 15.823 1.00 10.32 19 ARG B C 1
ATOM 2222 O O . ARG B 1 38 ? 25.540 94.680 16.281 1.00 10.21 19 ARG B O 1
ATOM 2230 N N . LEU B 1 39 ? 26.315 92.561 16.324 1.00 9.43 20 LEU B N 1
ATOM 2231 C CA . LEU B 1 39 ? 25.513 92.204 17.507 1.00 9.66 20 LEU B CA 1
ATOM 2232 C C . LEU B 1 39 ? 25.871 93.051 18.733 1.00 8.70 20 LEU B C 1
ATOM 2233 O O . LEU B 1 39 ? 25.002 93.540 19.430 1.00 8.11 20 LEU B O 1
ATOM 2238 N N . ALA B 1 40 ? 27.163 93.228 18.985 1.00 8.22 21 ALA B N 1
ATOM 2239 C CA . ALA B 1 40 ? 27.604 94.029 20.121 1.00 7.77 21 ALA B CA 1
ATOM 2240 C C . ALA B 1 40 ? 27.206 95.501 20.015 1.00 7.17 21 ALA B C 1
ATOM 2241 O O . ALA B 1 40 ? 26.785 96.101 21.008 1.00 7.27 21 ALA B O 1
ATOM 2243 N N . LEU B 1 41 ? 27.350 96.087 18.822 1.00 7.25 22 LEU B N 1
ATOM 2244 C CA . LEU B 1 41 ? 27.028 97.503 18.610 1.00 7.53 22 LEU B CA 1
ATOM 2245 C C . LEU B 1 41 ? 25.533 97.694 18.750 1.00 8.06 22 LEU B C 1
ATOM 2246 O O . LEU B 1 41 ? 25.071 98.671 19.355 1.00 8.24 22 LEU B O 1
ATOM 2251 N N . GLU B 1 42 ? 24.782 96.744 18.199 1.00 7.92 23 GLU B N 1
ATOM 2252 C CA . GLU B 1 42 ? 23.314 96.801 18.266 1.00 8.65 23 GLU B CA 1
ATOM 2253 C C . GLU B 1 42 ? 22.791 96.655 19.703 1.00 8.50 23 GLU B C 1
ATOM 2254 O O . GLU B 1 42 ? 21.992 97.481 20.174 1.00 8.53 23 GLU B O 1
ATOM 2260 N N . ALA B 1 43 ? 23.229 95.607 20.395 1.00 8.92 24 ALA B N 1
ATOM 2261 C CA . ALA B 1 43 ? 22.780 95.336 21.766 1.00 9.66 24 ALA B CA 1
ATOM 2262 C C . ALA B 1 43 ? 23.286 96.391 22.756 1.00 10.33 24 ALA B C 1
ATOM 2263 O O . ALA B 1 43 ? 22.562 96.782 23.667 1.00 10.82 24 ALA B O 1
ATOM 2265 N N . GLY B 1 44 ? 24.505 96.877 22.541 1.00 10.80 25 GLY B N 1
ATOM 2266 C CA . GLY B 1 44 ? 25.065 97.946 23.367 1.00 11.28 25 GLY B CA 1
ATOM 2267 C C . GLY B 1 44 ? 24.557 99.343 23.031 1.00 11.36 25 GLY B C 1
ATOM 2268 O O . GLY B 1 44 ? 24.909 100.303 23.710 1.00 12.09 25 GLY B O 1
ATOM 2269 N N . LYS B 1 45 ? 23.726 99.449 21.995 1.00 11.37 26 LYS B N 1
ATOM 2270 C CA . LYS B 1 45 ? 23.194 100.735 21.492 1.00 11.20 26 LYS B CA 1
ATOM 2271 C C . LYS B 1 45 ? 24.295 101.758 21.197 1.00 10.84 26 LYS B C 1
ATOM 2272 O O . LYS B 1 45 ? 24.227 102.920 21.601 1.00 10.58 26 LYS B O 1
ATOM 2278 N N . ILE B 1 46 ? 25.327 101.298 20.509 1.00 10.32 27 ILE B N 1
ATOM 2279 C CA . ILE B 1 46 ? 26.429 102.150 20.095 1.00 9.94 27 ILE B CA 1
ATOM 2280 C C . ILE B 1 46 ? 26.192 102.523 18.630 1.00 10.02 27 ILE B C 1
ATOM 2281 O O . ILE B 1 46 ? 26.164 101.641 17.779 1.00 9.98 27 ILE B O 1
ATOM 2286 N N . PRO B 1 47 ? 26.012 103.830 18.337 1.00 9.71 28 PRO B N 1
ATOM 2287 C CA . PRO B 1 47 ? 25.746 104.264 16.965 1.00 9.73 28 PRO B CA 1
ATOM 2288 C C . PRO B 1 47 ? 26.849 103.871 15.983 1.00 9.69 28 PRO B C 1
ATOM 2289 O O . PRO B 1 47 ? 28.035 104.050 16.275 1.00 9.01 28 PRO B O 1
ATOM 2293 N N . TYR B 1 48 ? 26.446 103.323 14.838 1.00 9.47 29 TYR B N 1
ATOM 2294 C CA . TYR B 1 48 ? 27.400 102.888 13.817 1.00 9.24 29 TYR B CA 1
ATOM 2295 C C . TYR B 1 48 ? 26.751 102.933 12.441 1.00 9.81 29 TYR B C 1
ATOM 2296 O O . TYR B 1 48 ? 25.520 102.906 12.315 1.00 8.91 29 TYR B O 1
ATOM 2305 N N . ARG B 1 49 ? 27.585 103.010 11.414 1.00 9.68 30 ARG B N 1
ATOM 2306 C CA . ARG B 1 49 ? 27.113 102.928 10.041 1.00 10.48 30 ARG B CA 1
ATOM 2307 C C . ARG B 1 49 ? 27.726 101.691 9.410 1.00 10.71 30 ARG B C 1
ATOM 2308 O O . ARG B 1 49 ? 28.951 101.489 9.478 1.00 10.31 30 ARG B O 1
ATOM 2316 N N . ASP B 1 50 ? 26.865 100.853 8.833 1.00 10.81 31 ASP B N 1
ATOM 2317 C CA . ASP B 1 50 ? 27.293 99.648 8.114 1.00 10.96 31 ASP B CA 1
ATOM 2318 C C . ASP B 1 50 ? 27.638 100.088 6.693 1.00 11.10 31 ASP B C 1
ATOM 2319 O O . ASP B 1 50 ? 26.835 99.946 5.757 1.00 10.17 31 ASP B O 1
ATOM 2324 N N . ARG B 1 51 ? 28.846 100.632 6.549 1.00 10.77 32 ARG B N 1
ATOM 2325 C CA . ARG B 1 51 ? 29.208 101.427 5.378 1.00 11.56 32 ARG B CA 1
ATOM 2326 C C . ARG B 1 51 ? 29.137 100.679 4.054 1.00 11.58 32 ARG B C 1
ATOM 2327 O O . ARG B 1 51 ? 28.665 101.224 3.055 1.00 11.65 32 ARG B O 1
ATOM 2335 N N . ALA B 1 52 ? 29.570 99.425 4.059 1.00 11.94 33 ALA B N 1
ATOM 2336 C CA . ALA B 1 52 ? 29.649 98.630 2.833 1.00 12.43 33 ALA B CA 1
ATOM 2337 C C . ALA B 1 52 ? 28.285 98.254 2.251 1.00 12.97 33 ALA B C 1
ATOM 2338 O O . ALA B 1 52 ? 28.197 97.796 1.104 1.00 13.35 33 ALA B O 1
ATOM 2340 N N . ARG B 1 53 ? 27.225 98.465 3.028 1.00 13.00 34 ARG B N 1
ATOM 2341 C CA . ARG B 1 53 ? 25.866 98.182 2.575 1.00 13.49 34 ARG B CA 1
ATOM 2342 C C . ARG B 1 53 ? 25.192 99.432 2.000 1.00 14.36 34 ARG B C 1
ATOM 2343 O O . ARG B 1 53 ? 24.114 99.349 1.402 1.00 14.01 34 ARG B O 1
ATOM 2351 N N . GLU B 1 54 ? 25.828 100.587 2.183 1.00 15.34 35 GLU B N 1
ATOM 2352 C CA . GLU B 1 54 ? 25.269 101.857 1.724 1.00 16.64 35 GLU B CA 1
ATOM 2353 C C . GLU B 1 54 ? 25.619 102.071 0.250 1.00 17.02 35 GLU B C 1
ATOM 2354 O O . GLU B 1 54 ? 26.749 101.790 -0.155 1.00 16.41 35 GLU B O 1
ATOM 2360 N N . PRO B 1 55 ? 24.642 102.547 -0.559 1.00 17.51 36 PRO B N 1
ATOM 2361 C CA . PRO B 1 55 ? 24.846 102.779 -1.994 1.00 17.95 36 PRO B CA 1
ATOM 2362 C C . PRO B 1 55 ? 26.027 103.695 -2.279 1.00 18.27 36 PRO B C 1
ATOM 2363 O O . PRO B 1 55 ? 26.155 104.756 -1.663 1.00 18.47 36 PRO B O 1
ATOM 2367 N N . GLY B 1 56 ? 26.900 103.260 -3.183 1.00 18.68 37 GLY B N 1
ATOM 2368 C CA . GLY B 1 56 ? 28.005 104.092 -3.646 1.00 19.28 37 GLY B CA 1
ATOM 2369 C C . GLY B 1 56 ? 29.302 103.969 -2.867 1.00 19.65 37 GLY B C 1
ATOM 2370 O O . GLY B 1 56 ? 30.331 104.478 -3.311 1.00 20.03 37 GLY B O 1
ATOM 2371 N N . GLU B 1 57 ? 29.262 103.311 -1.708 1.00 19.70 38 GLU B N 1
ATOM 2372 C CA . GLU B 1 57 ? 30.459 103.114 -0.891 1.00 19.86 38 GLU B CA 1
ATOM 2373 C C . GLU B 1 57 ? 31.290 101.963 -1.432 1.00 19.94 38 GLU B C 1
ATOM 2374 O O . GLU B 1 57 ? 30.745 100.942 -1.850 1.00 20.07 38 GLU B O 1
ATOM 2380 N N . ASP B 1 58 ? 32.607 102.123 -1.410 1.00 19.86 39 ASP B N 1
ATOM 2381 C CA . ASP B 1 58 ? 33.518 101.107 -1.924 1.00 20.06 39 ASP B CA 1
ATOM 2382 C C . ASP B 1 58 ? 34.518 100.709 -0.846 1.00 19.90 39 ASP B C 1
ATOM 2383 O O . ASP B 1 58 ? 35.476 101.440 -0.574 1.00 20.16 39 ASP B O 1
ATOM 2396 N N . LEU B 1 60 ? 36.760 98.117 -0.720 1.00 19.75 41 LEU B N 1
ATOM 2397 C CA . LEU B 1 60 ? 38.091 97.808 -1.253 1.00 20.17 41 LEU B CA 1
ATOM 2398 C C . LEU B 1 60 ? 38.895 99.084 -1.452 1.00 20.25 41 LEU B C 1
ATOM 2399 O O . LEU B 1 60 ? 40.085 99.113 -1.133 1.00 20.19 41 LEU B O 1
ATOM 2404 N N . ASP B 1 61 ? 38.233 100.133 -1.953 1.00 20.30 42 ASP B N 1
ATOM 2405 C CA . ASP B 1 61 ? 38.837 101.465 -2.064 1.00 20.66 42 ASP B CA 1
ATOM 2406 C C . ASP B 1 61 ? 39.179 102.027 -0.690 1.00 20.44 42 ASP B C 1
ATOM 2407 O O . ASP B 1 61 ? 40.291 102.532 -0.475 1.00 19.91 42 ASP B O 1
ATOM 2412 N N . ASP B 1 62 ? 38.216 101.950 0.228 1.00 20.16 43 ASP B N 1
ATOM 2413 C CA . ASP B 1 62 ? 38.421 102.480 1.572 1.00 20.27 43 ASP B CA 1
ATOM 2414 C C . ASP B 1 62 ? 39.610 101.826 2.263 1.00 20.45 43 ASP B C 1
ATOM 2415 O O . ASP B 1 62 ? 40.397 102.497 2.925 1.00 20.36 43 ASP B O 1
ATOM 2428 N N . ARG B 1 64 ? 42.276 100.452 0.945 1.00 24.36 45 ARG B N 1
ATOM 2429 C CA . ARG B 1 64 ? 43.539 100.871 0.310 1.00 25.52 45 ARG B CA 1
ATOM 2430 C C . ARG B 1 64 ? 44.172 102.108 0.933 1.00 26.25 45 ARG B C 1
ATOM 2431 O O . ARG B 1 64 ? 45.403 102.222 0.983 1.00 26.45 45 ARG B O 1
ATOM 2439 N N . ARG B 1 65 ? 43.327 103.045 1.357 1.00 26.94 46 ARG B N 1
ATOM 2440 C CA A ARG B 1 65 ? 43.796 104.327 1.885 0.50 27.63 46 ARG B CA 1
ATOM 2441 C CA B ARG B 1 65 ? 43.777 104.331 1.891 0.50 27.67 46 ARG B CA 1
ATOM 2442 C C . ARG B 1 65 ? 44.214 104.222 3.346 1.00 27.89 46 ARG B C 1
ATOM 2443 O O . ARG B 1 65 ? 44.919 105.089 3.859 1.00 28.39 46 ARG B O 1
ATOM 2458 N N . ARG B 1 66 ? 43.785 103.146 3.997 1.00 28.41 47 ARG B N 1
ATOM 2459 C CA . ARG B 1 66 ? 44.017 102.913 5.415 1.00 28.65 47 ARG B CA 1
ATOM 2460 C C . ARG B 1 66 ? 45.480 102.584 5.673 1.00 28.37 47 ARG B C 1
ATOM 2461 O O . ARG B 1 66 ? 45.846 101.411 5.716 1.00 28.69 47 ARG B O 1
ATOM 2469 N N . ARG B 1 67 ? 46.305 103.615 5.869 1.00 27.50 48 ARG B N 1
ATOM 2470 C CA . ARG B 1 67 ? 47.759 103.447 5.820 1.00 26.93 48 ARG B CA 1
ATOM 2471 C C . ARG B 1 67 ? 48.551 103.392 7.139 1.00 25.47 48 ARG B C 1
ATOM 2472 O O . ARG B 1 67 ? 49.586 102.729 7.186 1.00 26.21 48 ARG B O 1
ATOM 2480 N N . ASP B 1 68 ? 48.103 104.083 8.184 1.00 23.91 49 ASP B N 1
ATOM 2481 C CA . ASP B 1 68 ? 48.826 104.063 9.469 1.00 22.32 49 ASP B CA 1
ATOM 2482 C C . ASP B 1 68 ? 48.678 102.722 10.206 1.00 20.38 49 ASP B C 1
ATOM 2483 O O . ASP B 1 68 ? 49.674 102.126 10.617 1.00 19.23 49 ASP B O 1
ATOM 2488 N N . THR B 1 69 ? 47.437 102.260 10.362 1.00 17.93 50 THR B N 1
ATOM 2489 C CA . THR B 1 69 ? 47.149 100.931 10.929 1.00 16.11 50 THR B CA 1
ATOM 2490 C C . THR B 1 69 ? 46.241 100.148 9.967 1.00 14.72 50 THR B C 1
ATOM 2491 O O . THR B 1 69 ? 45.027 100.017 10.193 1.00 14.32 50 THR B O 1
ATOM 2495 N N . PRO B 1 70 ? 46.824 99.635 8.868 1.00 13.74 51 PRO B N 1
ATOM 2496 C CA . PRO B 1 70 ? 46.007 98.943 7.864 1.00 12.81 51 PRO B CA 1
ATOM 2497 C C . PRO B 1 70 ? 45.427 97.635 8.386 1.00 11.88 51 PRO B C 1
ATOM 2498 O O . PRO B 1 70 ? 46.149 96.886 9.057 1.00 11.95 51 PRO B O 1
ATOM 2502 N N . PRO B 1 71 ? 44.139 97.359 8.079 1.00 10.50 52 PRO B N 1
ATOM 2503 C CA . PRO B 1 71 ? 43.559 96.055 8.328 1.00 10.22 52 PRO B CA 1
ATOM 2504 C C . PRO B 1 71 ? 44.117 95.037 7.360 1.00 9.22 52 PRO B C 1
ATOM 2505 O O . PRO B 1 71 ? 44.363 95.369 6.199 1.00 8.65 52 PRO B O 1
ATOM 2509 N N . PHE B 1 72 ? 44.311 93.809 7.828 1.00 9.09 53 PHE B N 1
ATOM 2510 C CA . PHE B 1 72 ? 44.659 92.704 6.927 1.00 9.62 53 PHE B CA 1
ATOM 2511 C C . PHE B 1 72 ? 43.451 92.343 6.054 1.00 9.27 53 PHE B C 1
ATOM 2512 O O . PHE B 1 72 ? 43.581 92.076 4.852 1.00 8.55 53 PHE B O 1
ATOM 2520 N N . ALA B 1 73 ? 42.283 92.357 6.672 1.00 9.79 54 ALA B N 1
ATOM 2521 C CA . ALA B 1 73 ? 41.042 91.973 6.003 1.00 10.01 54 ALA B CA 1
ATOM 2522 C C . ALA B 1 73 ? 39.889 92.522 6.809 1.00 10.43 54 ALA B C 1
ATOM 2523 O O . ALA B 1 73 ? 40.071 92.883 7.969 1.00 11.14 54 ALA B O 1
ATOM 2525 N N . PRO B 1 74 ? 38.691 92.584 6.199 1.00 10.75 55 PRO B N 1
ATOM 2526 C CA . PRO B 1 74 ? 37.472 92.919 6.934 1.00 10.53 55 PRO B CA 1
ATOM 2527 C C . PRO B 1 74 ? 37.145 91.823 7.945 1.00 10.80 55 PRO B C 1
ATOM 2528 O O . PRO B 1 74 ? 37.504 90.669 7.726 1.00 10.50 55 PRO B O 1
ATOM 2532 N N . PRO B 1 75 ? 36.439 92.164 9.039 1.00 11.14 56 PRO B N 1
ATOM 2533 C CA . PRO B 1 75 ? 35.895 93.488 9.364 1.00 10.91 56 PRO B CA 1
ATOM 2534 C C . PRO B 1 75 ? 36.916 94.443 9.970 1.00 10.50 56 PRO B C 1
ATOM 2535 O O . PRO B 1 75 ? 37.910 94.013 10.559 1.00 10.58 56 PRO B O 1
ATOM 2539 N N . TYR B 1 76 ? 36.663 95.736 9.797 1.00 10.10 57 TYR B N 1
ATOM 2540 C CA . TYR B 1 76 ? 37.376 96.767 10.535 1.00 9.61 57 TYR B CA 1
ATOM 2541 C C . TYR B 1 76 ? 36.408 97.877 10.955 1.00 9.61 57 TYR B C 1
ATOM 2542 O O . TYR B 1 76 ? 35.315 98.047 10.377 1.00 10.03 57 TYR B O 1
ATOM 2551 N N . LEU B 1 77 ? 36.761 98.546 12.022 1.00 9.21 58 LEU B N 1
ATOM 2552 C CA . LEU B 1 77 ? 35.973 99.567 12.647 1.00 9.64 58 LEU B CA 1
ATOM 2553 C C . LEU B 1 77 ? 36.781 100.845 12.719 1.00 9.08 58 LEU B C 1
ATOM 2554 O O . LEU B 1 77 ? 37.847 100.875 13.230 1.00 8.73 58 LEU B O 1
ATOM 2559 N N . VAL B 1 78 ? 36.234 101.882 12.160 1.00 9.44 59 VAL B N 1
ATOM 2560 C CA . VAL B 1 78 ? 36.829 103.209 12.255 1.00 9.86 59 VAL B CA 1
ATOM 2561 C C . VAL B 1 78 ? 36.080 103.969 13.353 1.00 10.20 59 VAL B C 1
ATOM 2562 O O . VAL B 1 78 ? 34.890 104.271 13.222 1.00 9.98 59 VAL B O 1
ATOM 2566 N N . ALA B 1 79 ? 36.791 104.224 14.448 1.00 10.23 60 ALA B N 1
ATOM 2567 C CA . ALA B 1 79 ? 36.198 104.721 15.693 1.00 10.73 60 ALA B CA 1
ATOM 2568 C C . ALA B 1 79 ? 37.215 105.600 16.380 1.00 11.16 60 ALA B C 1
ATOM 2569 O O . ALA B 1 79 ? 38.362 105.185 16.558 1.00 10.79 60 ALA B O 1
ATOM 2571 N N . ASP B 1 80 ? 36.806 106.812 16.754 1.00 12.14 61 ASP B N 1
ATOM 2572 C CA . ASP B 1 80 ? 37.607 107.643 17.654 1.00 13.12 61 ASP B CA 1
ATOM 2573 C C . ASP B 1 80 ? 39.046 107.801 17.146 1.00 13.55 61 ASP B C 1
ATOM 2574 O O . ASP B 1 80 ? 40.009 107.713 17.925 1.00 14.48 61 ASP B O 1
ATOM 2579 N N . GLY B 1 81 ? 39.189 107.996 15.835 1.00 13.06 62 GLY B N 1
ATOM 2580 C CA . GLY B 1 81 ? 40.490 108.247 15.228 1.00 12.97 62 GLY B CA 1
ATOM 2581 C C . GLY B 1 81 ? 41.313 107.007 14.917 1.00 12.47 62 GLY B C 1
ATOM 2582 O O . GLY B 1 81 ? 42.397 107.104 14.364 1.00 13.42 62 GLY B O 1
ATOM 2591 N N . THR B 1 83 ? 41.652 102.950 13.273 1.00 9.74 64 THR B N 1
ATOM 2592 C CA . THR B 1 83 ? 41.147 101.903 12.403 1.00 9.29 64 THR B CA 1
ATOM 2593 C C . THR B 1 83 ? 41.487 100.577 13.052 1.00 8.74 64 THR B C 1
ATOM 2594 O O . THR B 1 83 ? 42.643 100.205 13.136 1.00 8.43 64 THR B O 1
ATOM 2598 N N . ILE B 1 84 ? 40.474 99.865 13.519 1.00 7.64 65 ILE B N 1
ATOM 2599 C CA . ILE B 1 84 ? 40.678 98.684 14.342 1.00 8.02 65 ILE B CA 1
ATOM 2600 C C . ILE B 1 84 ? 40.205 97.454 13.572 1.00 8.42 65 ILE B C 1
ATOM 2601 O O . ILE B 1 84 ? 39.037 97.383 13.168 1.00 8.69 65 ILE B O 1
ATOM 2606 N N . ALA B 1 85 ? 41.099 96.489 13.381 1.00 8.62 66 ALA B N 1
ATOM 2607 C CA . ALA B 1 85 ? 40.746 95.251 12.676 1.00 9.71 66 ALA B CA 1
ATOM 2608 C C . ALA B 1 85 ? 40.956 94.016 13.555 1.00 9.97 66 ALA B C 1
ATOM 2609 O O . ALA B 1 85 ? 41.521 94.124 14.645 1.00 10.59 66 ALA B O 1
ATOM 2611 N N . GLN B 1 86 ? 40.551 92.853 13.035 1.00 10.19 67 GLN B N 1
ATOM 2612 C CA . GLN B 1 86 ? 40.414 91.588 13.783 1.00 10.73 67 GLN B CA 1
ATOM 2613 C C . GLN B 1 86 ? 39.180 91.631 14.697 1.00 10.59 67 GLN B C 1
ATOM 2614 O O . GLN B 1 86 ? 39.083 92.477 15.605 1.00 10.01 67 GLN B O 1
ATOM 2620 N N . THR B 1 87 ? 38.236 90.727 14.433 1.00 10.74 68 THR B N 1
ATOM 2621 C CA . THR B 1 87 ? 36.961 90.696 15.144 1.00 11.43 68 THR B CA 1
ATOM 2622 C C . THR B 1 87 ? 37.128 90.754 16.665 1.00 11.41 68 THR B C 1
ATOM 2623 O O . THR B 1 87 ? 36.488 91.581 17.317 1.00 10.97 68 THR B O 1
ATOM 2627 N N . ALA B 1 88 ? 37.988 89.898 17.214 1.00 11.34 69 ALA B N 1
ATOM 2628 C CA . ALA B 1 88 ? 38.245 89.863 18.664 1.00 11.22 69 ALA B CA 1
ATOM 2629 C C . ALA B 1 88 ? 38.835 91.180 19.207 1.00 10.82 69 ALA B C 1
ATOM 2630 O O . ALA B 1 88 ? 38.556 91.569 20.351 1.00 10.85 69 ALA B O 1
ATOM 2632 N N . ASN B 1 89 ? 39.680 91.821 18.397 1.00 10.66 70 ASN B N 1
ATOM 2633 C CA . ASN B 1 89 ? 40.313 93.112 18.730 1.00 10.31 70 ASN B CA 1
ATOM 2634 C C . ASN B 1 89 ? 39.279 94.253 18.728 1.00 10.30 70 ASN B C 1
ATOM 2635 O O . ASN B 1 89 ? 39.238 95.052 19.662 1.00 11.10 70 ASN B O 1
ATOM 2640 N N . ILE B 1 90 ? 38.440 94.314 17.697 1.00 9.42 71 ILE B N 1
ATOM 2641 C CA . ILE B 1 90 ? 37.344 95.289 17.657 1.00 9.18 71 ILE B CA 1
ATOM 2642 C C . ILE B 1 90 ? 36.514 95.147 18.931 1.00 8.75 71 ILE B C 1
ATOM 2643 O O . ILE B 1 90 ? 36.258 96.132 19.622 1.00 8.65 71 ILE B O 1
ATOM 2648 N N . LEU B 1 91 ? 36.163 93.910 19.277 1.00 8.22 72 LEU B N 1
ATOM 2649 C CA . LEU B 1 91 ? 35.281 93.667 20.424 1.00 8.02 72 LEU B CA 1
ATOM 2650 C C . LEU B 1 91 ? 35.962 94.001 21.748 1.00 7.49 72 LEU B C 1
ATOM 2651 O O . LEU B 1 91 ? 35.322 94.565 22.628 1.00 8.63 72 LEU B O 1
ATOM 2656 N N . LEU B 1 92 ? 37.253 93.670 21.874 1.00 7.41 73 LEU B N 1
ATOM 2657 C CA . LEU B 1 92 ? 38.072 94.094 23.017 1.00 7.44 73 LEU B CA 1
ATOM 2658 C C . LEU B 1 92 ? 37.964 95.616 23.306 1.00 7.48 73 LEU B C 1
ATOM 2659 O O . LEU B 1 92 ? 37.861 96.037 24.470 1.00 6.94 73 LEU B O 1
ATOM 2664 N N . PHE B 1 93 ? 38.018 96.427 22.252 1.00 7.68 74 PHE B N 1
ATOM 2665 C CA . PHE B 1 93 ? 37.865 97.871 22.389 1.00 8.23 74 PHE B CA 1
ATOM 2666 C C . PHE B 1 93 ? 36.476 98.216 22.923 1.00 8.69 74 PHE B C 1
ATOM 2667 O O . PHE B 1 93 ? 36.346 99.013 23.855 1.00 8.45 74 PHE B O 1
ATOM 2675 N N . LEU B 1 94 ? 35.446 97.608 22.338 1.00 8.72 75 LEU B N 1
ATOM 2676 C CA . LEU B 1 94 ? 34.069 97.892 22.761 1.00 9.02 75 LEU B CA 1
ATOM 2677 C C . LEU B 1 94 ? 33.818 97.469 24.198 1.00 9.56 75 LEU B C 1
ATOM 2678 O O . LEU B 1 94 ? 33.074 98.138 24.934 1.00 9.67 75 LEU B O 1
ATOM 2683 N N . GLY B 1 95 ? 34.440 96.359 24.587 1.00 10.07 76 GLY B N 1
ATOM 2684 C CA . GLY B 1 95 ? 34.352 95.868 25.959 1.00 10.61 76 GLY B CA 1
ATOM 2685 C C . GLY B 1 95 ? 34.949 96.827 26.978 1.00 10.36 76 GLY B C 1
ATOM 2686 O O . GLY B 1 95 ? 34.388 97.019 28.062 1.00 10.62 76 GLY B O 1
ATOM 2687 N N . VAL B 1 96 ? 36.088 97.422 26.636 1.00 10.42 77 VAL B N 1
ATOM 2688 C CA . VAL B 1 96 ? 36.779 98.316 27.553 1.00 10.85 77 VAL B CA 1
ATOM 2689 C C . VAL B 1 96 ? 36.121 99.686 27.575 1.00 10.85 77 VAL B C 1
ATOM 2690 O O . VAL B 1 96 ? 35.930 100.263 28.641 1.00 11.42 77 VAL B O 1
ATOM 2694 N N . GLU B 1 97 ? 35.752 100.199 26.406 1.00 11.00 78 GLU B N 1
ATOM 2695 C CA . GLU B 1 97 ? 35.310 101.588 26.317 1.00 10.86 78 GLU B CA 1
ATOM 2696 C C . GLU B 1 97 ? 33.808 101.770 26.535 1.00 10.59 78 GLU B C 1
ATOM 2697 O O . GLU B 1 97 ? 33.394 102.808 27.056 1.00 11.02 78 GLU B O 1
ATOM 2703 N N . HIS B 1 98 ? 33.010 100.759 26.193 1.00 9.78 79 HIS B N 1
ATOM 2704 C CA . HIS B 1 98 ? 31.553 100.828 26.356 1.00 9.89 79 HIS B CA 1
ATOM 2705 C C . HIS B 1 98 ? 30.983 99.862 27.389 1.00 10.03 79 HIS B C 1
ATOM 2706 O 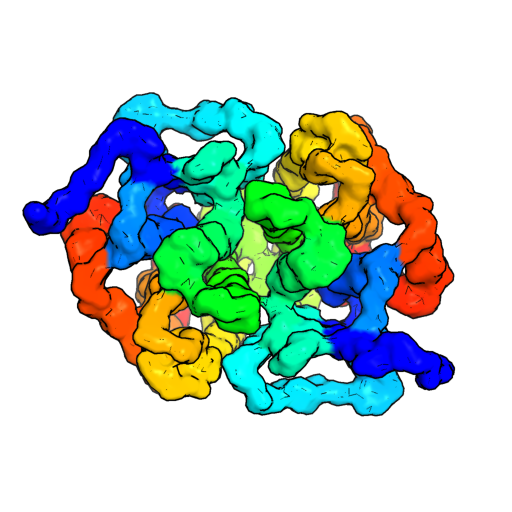O . HIS B 1 98 ? 29.764 99.696 27.482 1.00 9.65 79 HIS B O 1
ATOM 2713 N N . GLY B 1 99 ? 31.852 99.231 28.175 1.00 9.79 80 GLY B N 1
ATOM 2714 C CA . GLY B 1 99 ? 31.384 98.368 29.265 1.00 9.72 80 GLY B CA 1
ATOM 2715 C C . GLY B 1 99 ? 30.697 97.085 28.804 1.00 9.64 80 GLY B C 1
ATOM 2716 O O . GLY B 1 99 ? 29.810 96.575 29.489 1.00 8.98 80 GLY B O 1
ATOM 2717 N N . LEU B 1 100 ? 31.104 96.560 27.648 1.00 9.37 81 LEU B N 1
ATOM 2718 C CA . LEU B 1 100 ? 30.556 95.279 27.153 1.00 9.52 81 LEU B CA 1
ATOM 2719 C C . LEU B 1 100 ? 31.356 94.085 27.673 1.00 9.39 81 LEU B C 1
ATOM 2720 O O . LEU B 1 100 ? 31.188 92.946 27.213 1.00 9.78 81 LEU B O 1
ATOM 2725 N N . ALA B 1 101 ? 32.262 94.363 28.604 1.00 9.66 82 ALA B N 1
ATOM 2726 C CA . ALA B 1 101 ? 33.056 93.340 29.265 1.00 9.45 82 ALA B CA 1
ATOM 2727 C C . ALA B 1 101 ? 33.309 93.802 30.705 1.00 9.47 82 ALA B C 1
ATOM 2728 O O . ALA B 1 101 ? 33.104 94.984 31.013 1.00 8.82 82 ALA B O 1
ATOM 2730 N N . PRO B 1 102 ? 33.764 92.883 31.587 1.00 9.41 83 PRO B N 1
ATOM 2731 C CA . PRO B 1 102 ? 33.952 93.220 32.998 1.00 9.33 83 PRO B CA 1
ATOM 2732 C C . PRO B 1 102 ? 34.902 94.411 33.187 1.00 9.21 83 PRO B C 1
ATOM 2733 O O . PRO B 1 102 ? 35.716 94.685 32.303 1.00 9.72 83 PRO B O 1
ATOM 2737 N N . PRO B 1 103 ? 34.772 95.138 34.319 1.00 9.27 84 PRO B N 1
ATOM 2738 C CA . PRO B 1 103 ? 35.618 96.308 34.549 1.00 9.26 84 PRO B CA 1
ATOM 2739 C C . PRO B 1 103 ? 37.035 95.936 34.995 1.00 9.23 84 PRO B C 1
ATOM 2740 O O . PRO B 1 103 ? 37.940 96.762 34.928 1.00 9.50 84 PRO B O 1
ATOM 2744 N N . ASP B 1 104 ? 37.212 94.695 35.437 1.00 8.88 85 ASP B N 1
ATOM 2745 C CA . ASP B 1 104 ? 38.466 94.249 36.023 1.00 9.18 85 ASP B CA 1
ATOM 2746 C C . ASP B 1 104 ? 39.341 93.535 35.002 1.00 8.56 85 ASP B C 1
ATOM 2747 O O . ASP B 1 104 ? 38.835 92.982 34.010 1.00 8.27 85 ASP B O 1
ATOM 2752 N N . ARG B 1 105 ? 40.642 93.523 35.285 1.00 8.55 86 ARG B N 1
ATOM 2753 C CA A ARG B 1 105 ? 41.652 92.946 34.393 0.50 8.74 86 ARG B CA 1
ATOM 2754 C CA B ARG B 1 105 ? 41.626 92.955 34.365 0.50 8.81 86 ARG B CA 1
ATOM 2755 C C . ARG B 1 105 ? 41.385 91.472 34.098 1.00 8.72 86 ARG B C 1
ATOM 2756 O O . ARG B 1 105 ? 41.361 91.056 32.935 1.00 8.99 86 ARG B O 1
ATOM 2771 N N . ALA B 1 106 ? 41.202 90.682 35.160 1.00 8.32 87 ALA B N 1
ATOM 2772 C CA . ALA B 1 106 ? 40.985 89.242 35.014 1.00 8.34 87 ALA B CA 1
ATOM 2773 C C . ALA B 1 106 ? 39.733 88.943 34.199 1.00 8.01 87 ALA B C 1
ATOM 2774 O O . ALA B 1 106 ? 39.735 88.027 33.373 1.00 7.74 87 ALA B O 1
ATOM 2776 N N . GLY B 1 107 ? 38.672 89.719 34.424 1.00 7.49 88 GLY B N 1
ATOM 2777 C CA . GLY B 1 107 ? 37.423 89.524 33.695 1.00 6.79 88 GLY B CA 1
ATOM 2778 C C . GLY B 1 107 ? 37.560 89.839 32.208 1.00 6.91 88 GLY B C 1
ATOM 2779 O O . GLY B 1 107 ? 36.979 89.154 31.371 1.00 6.02 88 GLY B O 1
ATOM 2780 N N . ARG B 1 108 ? 38.335 90.877 31.894 1.00 6.88 89 ARG B N 1
ATOM 2781 C CA . ARG B 1 108 ? 38.594 91.294 30.510 1.00 7.13 89 ARG B CA 1
ATOM 2782 C C . ARG B 1 108 ? 39.393 90.250 29.763 1.00 7.08 89 ARG B C 1
ATOM 2783 O O . ARG B 1 108 ? 39.072 89.931 28.623 1.00 6.29 89 ARG B O 1
ATOM 2791 N N . LEU B 1 109 ? 40.446 89.735 30.411 1.00 8.02 90 LEU B N 1
ATOM 2792 C CA . LEU B 1 109 ? 41.264 88.671 29.836 1.00 8.41 90 LEU B CA 1
ATOM 2793 C C . LEU B 1 109 ? 40.450 87.398 29.599 1.00 8.72 90 LEU B C 1
ATOM 2794 O O . LEU B 1 109 ? 40.654 86.713 28.593 1.00 8.68 90 LEU B O 1
ATOM 2799 N N . TRP B 1 110 ? 39.544 87.089 30.532 1.00 8.55 91 TRP B N 1
ATOM 2800 C CA . TRP B 1 110 ? 38.661 85.924 30.424 1.00 8.66 91 TRP B CA 1
ATOM 2801 C C . TRP B 1 110 ? 37.719 86.063 29.234 1.00 8.59 91 TRP B C 1
ATOM 2802 O O . TRP B 1 110 ? 37.590 85.136 28.431 1.00 8.18 91 TRP B O 1
ATOM 2813 N N . VAL B 1 111 ? 37.079 87.224 29.108 1.00 8.74 92 VAL B N 1
ATOM 2814 C CA . VAL B 1 111 ? 36.212 87.487 27.966 1.00 8.29 92 VAL B CA 1
ATOM 2815 C C . VAL B 1 111 ? 36.985 87.432 26.634 1.00 8.59 92 VAL B C 1
ATOM 2816 O O . VAL B 1 111 ? 36.484 86.881 25.648 1.00 8.73 92 VAL B O 1
ATOM 2820 N N . ASN B 1 112 ? 38.190 87.996 26.622 1.00 7.68 93 ASN B N 1
ATOM 2821 C CA . ASN B 1 112 ? 39.025 87.991 25.427 1.00 8.45 93 ASN B CA 1
ATOM 2822 C C . ASN B 1 112 ? 39.372 86.557 24.989 1.00 8.45 93 ASN B C 1
ATOM 2823 O O . ASN B 1 112 ? 39.225 86.222 23.807 1.00 8.60 93 ASN B O 1
ATOM 2828 N N . GLN B 1 113 ? 39.764 85.701 25.931 1.00 8.44 94 GLN B N 1
ATOM 2829 C CA . GLN B 1 113 ? 40.072 84.329 25.540 1.00 9.56 94 GLN B CA 1
ATOM 2830 C C . GLN B 1 113 ? 38.841 83.541 25.118 1.00 9.42 94 GLN B C 1
ATOM 2831 O O . GLN B 1 113 ? 38.922 82.731 24.204 1.00 10.07 94 GLN B O 1
ATOM 2837 N N . LEU B 1 114 ? 37.708 83.788 25.767 1.00 9.26 95 LEU B N 1
ATOM 2838 C CA . LEU B 1 114 ? 36.454 83.177 25.334 1.00 9.05 95 LEU B CA 1
ATOM 2839 C C . LEU B 1 114 ? 36.137 83.577 23.892 1.00 9.23 95 LEU B C 1
ATOM 2840 O O . LEU B 1 114 ? 35.791 82.724 23.065 1.00 8.83 95 LEU B O 1
ATOM 2845 N N . GLN B 1 115 ? 36.264 84.872 23.592 1.00 9.16 96 GLN B N 1
ATOM 2846 C CA . GLN B 1 115 ? 36.046 85.362 22.225 1.00 9.51 96 GLN B CA 1
ATOM 2847 C C . GLN B 1 115 ? 37.000 84.734 21.209 1.00 9.29 96 GLN B C 1
ATOM 2848 O O . GLN B 1 115 ? 36.584 84.378 20.105 1.00 9.45 96 GLN B O 1
ATOM 2854 N N . LEU B 1 116 ? 38.269 84.582 21.576 1.00 9.14 97 LEU B N 1
ATOM 2855 C CA . LEU B 1 116 ? 39.228 83.965 20.668 1.00 9.46 97 LEU B CA 1
ATOM 2856 C C . LEU B 1 116 ? 38.900 82.496 20.425 1.00 10.23 97 LEU B C 1
ATOM 2857 O O . LEU B 1 116 ? 39.184 81.961 19.340 1.00 10.25 97 LEU B O 1
ATOM 2862 N N . THR B 1 117 ? 38.299 81.858 21.433 1.00 9.15 98 THR B N 1
ATOM 2863 C CA . THR B 1 117 ? 37.941 80.437 21.363 1.00 9.81 98 THR B CA 1
ATOM 2864 C C . THR B 1 117 ? 36.719 80.301 20.481 1.00 9.83 98 THR B C 1
ATOM 2865 O O . THR B 1 117 ? 36.614 79.373 19.659 1.00 10.35 98 THR B O 1
ATOM 2869 N N . ILE B 1 118 ? 35.802 81.253 20.627 1.00 9.80 99 ILE B N 1
ATOM 2870 C CA . ILE B 1 118 ? 34.659 81.327 19.723 1.00 10.65 99 ILE B CA 1
ATOM 2871 C C . ILE B 1 118 ? 35.112 81.535 18.277 1.00 10.99 99 ILE B C 1
ATOM 2872 O O . ILE B 1 118 ? 34.571 80.915 17.358 1.00 11.17 99 ILE B O 1
ATOM 2877 N N . ALA B 1 119 ? 36.120 82.389 18.094 1.00 10.56 100 ALA B N 1
ATOM 2878 C CA . ALA B 1 119 ? 36.680 82.661 16.776 1.00 10.71 100 ALA B CA 1
ATOM 2879 C C . ALA B 1 119 ? 37.349 81.393 16.198 1.00 11.33 100 ALA B C 1
ATOM 2880 O O . ALA B 1 119 ? 37.253 81.165 14.995 1.00 10.57 100 ALA B O 1
ATOM 2882 N N . ASP B 1 120 ? 38.009 80.585 17.049 1.00 11.08 101 ASP B N 1
ATOM 2883 C CA . ASP B 1 120 ? 38.560 79.288 16.601 1.00 12.08 101 ASP B CA 1
ATOM 2884 C C . ASP B 1 120 ? 37.468 78.368 16.044 1.00 11.79 101 ASP B C 1
ATOM 2885 O O . ASP B 1 120 ? 37.619 77.825 14.948 1.00 12.71 101 ASP B O 1
ATOM 2890 N N . LEU B 1 121 ? 36.362 78.222 16.773 1.00 10.93 102 LEU B N 1
ATOM 2891 C CA . LEU B 1 121 ? 35.246 77.385 16.345 1.00 10.13 102 LEU B CA 1
ATOM 2892 C C . LEU B 1 121 ? 34.623 77.889 15.038 1.00 10.49 102 LEU B C 1
ATOM 2893 O O . LEU B 1 121 ? 34.320 77.098 14.126 1.00 10.33 102 LEU B O 1
ATOM 2898 N N . THR B 1 122 ? 34.455 79.209 14.957 1.00 9.89 103 THR B N 1
ATOM 2899 C CA . THR B 1 122 ? 33.913 79.886 13.785 1.00 10.51 103 THR B CA 1
ATOM 2900 C C . THR B 1 122 ? 34.784 79.622 12.540 1.00 10.58 103 THR B C 1
ATOM 2901 O O . THR B 1 122 ? 34.273 79.270 11.484 1.00 10.73 103 THR B O 1
ATOM 2905 N N . ALA B 1 123 ? 36.098 79.779 12.669 1.00 10.34 104 ALA B N 1
ATOM 2906 C CA . ALA B 1 123 ? 37.001 79.476 11.565 1.00 10.31 104 ALA B CA 1
ATOM 2907 C C . ALA B 1 123 ? 36.934 77.996 11.145 1.00 10.37 104 ALA B C 1
ATOM 2908 O O . ALA B 1 123 ? 37.021 77.673 9.940 1.00 9.75 104 ALA B O 1
ATOM 2910 N N . GLU B 1 124 ? 36.770 77.109 12.127 1.00 9.94 105 GLU B N 1
ATOM 2911 C CA . GLU B 1 124 ? 36.632 75.676 11.837 1.00 10.55 105 GLU B CA 1
ATOM 2912 C C . GLU B 1 124 ? 35.325 75.402 11.106 1.00 9.88 105 GLU B C 1
ATOM 2913 O O . GLU B 1 124 ? 35.291 74.553 10.214 1.00 9.67 105 GLU B O 1
ATOM 2919 N N . ALA B 1 125 ? 34.270 76.142 11.447 1.00 10.08 106 ALA B N 1
ATOM 2920 C CA . ALA B 1 125 ? 32.984 76.011 10.739 1.00 10.92 106 ALA B CA 1
ATOM 2921 C C . ALA B 1 125 ? 33.089 76.449 9.272 1.00 11.46 106 ALA B C 1
ATOM 2922 O O . ALA B 1 125 ? 32.309 75.990 8.412 1.00 12.47 106 ALA B O 1
ATOM 2924 N N . HIS B 1 126 ? 34.033 77.350 8.990 1.00 11.47 107 HIS B N 1
ATOM 2925 C CA . HIS B 1 126 ? 34.295 77.779 7.620 1.00 11.46 107 HIS B CA 1
ATOM 2926 C C . HIS B 1 126 ? 35.182 76.775 6.916 1.00 11.03 107 HIS B C 1
ATOM 2927 O O . HIS B 1 126 ? 34.945 76.397 5.763 1.00 11.33 107 HIS B O 1
ATOM 2934 N N . ASP B 1 127 ? 36.233 76.366 7.610 1.00 10.68 108 ASP B N 1
ATOM 2935 C CA . ASP B 1 127 ? 37.223 75.498 7.014 1.00 10.40 108 ASP B CA 1
ATOM 2936 C C . ASP B 1 127 ? 36.673 74.091 6.725 1.00 9.86 108 ASP B C 1
ATOM 2937 O O . ASP B 1 127 ? 37.261 73.368 5.944 1.00 9.73 108 ASP B O 1
ATOM 2942 N N . VAL B 1 128 ? 35.528 73.714 7.308 1.00 9.55 109 VAL B N 1
ATOM 2943 C CA A VAL B 1 128 ? 34.948 72.400 7.026 0.50 9.28 109 VAL B CA 1
ATOM 2944 C CA B VAL B 1 128 ? 34.947 72.396 7.014 0.50 9.52 109 VAL B CA 1
ATOM 2945 C C . VAL B 1 128 ? 34.607 72.271 5.526 1.00 9.41 109 VAL B C 1
ATOM 2946 O O . VAL B 1 128 ? 34.764 71.204 4.943 1.00 9.76 109 VAL B O 1
ATOM 2953 N N . HIS B 1 129 ? 34.142 73.370 4.920 1.00 9.28 110 HIS B N 1
ATOM 2954 C CA . HIS B 1 129 ? 33.770 73.389 3.498 1.00 9.35 110 HIS B CA 1
ATOM 2955 C C . HIS B 1 129 ? 34.819 74.014 2.594 1.00 9.06 110 HIS B C 1
ATOM 2956 O O . HIS B 1 129 ? 34.727 73.891 1.371 1.00 8.91 110 HIS B O 1
ATOM 2963 N N . HIS B 1 130 ? 35.821 74.657 3.195 1.00 9.28 111 HIS B N 1
ATOM 2964 C CA . HIS B 1 130 ? 36.985 75.147 2.466 1.00 9.47 111 HIS B CA 1
ATOM 2965 C C . HIS B 1 130 ? 38.290 74.650 3.096 1.00 9.49 111 HIS B C 1
ATOM 2966 O O . HIS B 1 130 ? 39.133 75.456 3.526 1.00 9.17 111 HIS B O 1
ATOM 2973 N N . PRO B 1 131 ? 38.472 73.321 3.136 1.00 9.46 112 PRO B N 1
ATOM 2974 C CA . PRO B 1 131 ? 39.635 72.741 3.816 1.00 9.65 112 PRO B CA 1
ATOM 2975 C C . PRO B 1 131 ? 40.939 72.896 3.053 1.00 10.21 112 PRO B C 1
ATOM 2976 O O . PRO B 1 131 ? 42.021 72.802 3.660 1.00 9.60 112 PRO B O 1
ATOM 2980 N N . VAL B 1 132 ? 40.848 73.108 1.736 1.00 10.21 113 VAL B N 1
ATOM 2981 C CA . VAL B 1 132 ? 42.042 73.258 0.898 1.00 10.45 113 VAL B CA 1
ATOM 2982 C C . VAL B 1 132 ? 42.426 74.738 0.764 1.00 10.83 113 VAL B C 1
ATOM 2983 O O . VAL B 1 132 ? 43.594 75.108 0.958 1.00 10.09 113 VAL B O 1
ATOM 2987 N N . ALA B 1 133 ? 41.443 75.581 0.442 1.00 11.41 114 ALA B N 1
ATOM 2988 C CA . ALA B 1 133 ? 41.708 76.981 0.141 1.00 11.98 114 ALA B CA 1
ATOM 2989 C C . ALA B 1 133 ? 40.450 77.821 0.256 1.00 13.10 114 ALA B C 1
ATOM 2990 O O . ALA B 1 133 ? 39.406 77.491 -0.333 1.00 12.44 114 ALA B O 1
ATOM 2992 N N . ALA B 1 134 ? 40.563 78.917 1.010 1.00 13.82 115 ALA B N 1
ATOM 2993 C CA . ALA B 1 134 ? 39.461 79.863 1.182 1.00 14.69 115 ALA B CA 1
ATOM 2994 C C . ALA B 1 134 ? 39.093 80.487 -0.163 1.00 15.15 115 ALA B C 1
ATOM 2995 O O . ALA B 1 134 ? 37.928 80.817 -0.409 1.00 15.68 115 ALA B O 1
ATOM 2997 N N . GLY B 1 135 ? 40.085 80.598 -1.049 1.00 15.49 116 GLY B N 1
ATOM 2998 C CA . GLY B 1 135 ? 39.882 81.205 -2.356 1.00 15.89 116 GLY B CA 1
ATOM 2999 C C . GLY B 1 135 ? 39.339 80.307 -3.454 1.00 16.08 116 GLY B C 1
ATOM 3000 O O . GLY B 1 135 ? 39.113 80.779 -4.562 1.00 16.46 116 GLY B O 1
ATOM 3001 N N . LEU B 1 136 ? 39.151 79.016 -3.180 1.00 15.60 117 LEU B N 1
ATOM 3002 C CA . LEU B 1 136 ? 38.624 78.093 -4.197 1.00 15.47 117 LEU B CA 1
ATOM 3003 C C . LEU B 1 136 ? 37.195 77.693 -3.858 1.00 15.31 117 LEU B C 1
ATOM 3004 O O . LEU B 1 136 ? 36.802 77.753 -2.692 1.00 14.91 117 LEU B O 1
ATOM 3009 N N . TYR B 1 137 ? 36.431 77.277 -4.865 1.00 14.86 118 TYR B N 1
ATOM 3010 C CA . TYR B 1 137 ? 35.022 76.947 -4.658 1.00 15.32 118 TYR B CA 1
ATOM 3011 C C . TYR B 1 137 ? 34.862 75.655 -3.876 1.00 14.65 118 TYR B C 1
ATOM 3012 O O . TYR B 1 137 ? 35.697 74.747 -3.959 1.00 14.25 118 TYR B O 1
ATOM 3021 N N . TYR B 1 138 ? 33.774 75.581 -3.126 1.00 14.17 119 TYR B N 1
ATOM 3022 C CA . TYR B 1 138 ? 33.436 74.383 -2.372 1.00 13.80 119 TYR B CA 1
ATOM 3023 C C . TYR B 1 138 ? 33.423 73.145 -3.265 1.00 13.87 119 TYR B C 1
ATOM 3024 O O . TYR B 1 138 ? 34.000 72.119 -2.912 1.00 14.16 119 TYR B O 1
ATOM 3033 N N . GLU B 1 139 ? 32.789 73.250 -4.431 1.00 14.58 120 GLU B N 1
ATOM 3034 C CA . GLU B 1 139 ? 32.610 72.098 -5.321 1.00 14.94 120 GLU B CA 1
ATOM 3035 C C . GLU B 1 139 ? 33.937 71.435 -5.699 1.00 14.69 120 GLU B C 1
ATOM 3036 O O . GLU B 1 139 ? 33.994 70.226 -5.892 1.00 14.44 120 GLU B O 1
ATOM 3042 N N . ASP B 1 140 ? 35.003 72.231 -5.765 1.00 13.99 121 ASP B N 1
ATOM 3043 C CA . ASP B 1 140 ? 36.311 71.725 -6.159 1.00 13.89 121 ASP B CA 1
ATOM 3044 C C . ASP B 1 140 ? 37.093 71.070 -5.019 1.00 12.79 121 ASP B C 1
ATOM 3045 O O . ASP B 1 140 ? 38.147 70.477 -5.244 1.00 12.46 121 ASP B O 1
ATOM 3050 N N . GLN B 1 141 ? 36.560 71.159 -3.805 1.00 11.80 122 GLN B N 1
ATOM 3051 C CA . GLN B 1 141 ? 37.212 70.548 -2.639 1.00 11.31 122 GLN B CA 1
ATOM 3052 C C . GLN B 1 141 ? 36.202 69.765 -1.793 1.00 10.98 122 GLN B C 1
ATOM 3053 O O . GLN B 1 141 ? 36.415 69.547 -0.596 1.00 10.45 122 GLN B O 1
ATOM 3059 N N . GLN B 1 142 ? 35.124 69.315 -2.439 1.00 10.88 123 GLN B N 1
ATOM 3060 C CA . GLN B 1 142 ? 34.047 68.601 -1.744 1.00 11.41 123 GLN B CA 1
ATOM 3061 C C . GLN B 1 142 ? 34.483 67.270 -1.108 1.00 11.15 123 GLN B C 1
ATOM 3062 O O . GLN B 1 142 ? 34.074 66.955 0.002 1.00 11.07 123 GLN B O 1
ATOM 3068 N N . ASP B 1 143 ? 35.295 66.492 -1.816 1.00 11.14 124 ASP B N 1
ATOM 3069 C CA . ASP B 1 143 ? 35.789 65.216 -1.281 1.00 11.14 124 ASP B CA 1
ATOM 3070 C C . ASP B 1 143 ? 36.570 65.418 0.019 1.00 10.76 124 ASP B C 1
ATOM 3071 O O . ASP B 1 143 ? 36.433 64.638 0.977 1.00 9.59 124 ASP B O 1
ATOM 3076 N N . VAL B 1 144 ? 37.408 66.450 0.029 1.00 9.71 125 VAL B N 1
ATOM 3077 C CA . VAL B 1 144 ? 38.171 66.807 1.228 1.00 8.61 125 VAL B CA 1
ATOM 3078 C C . VAL B 1 144 ? 37.202 67.277 2.330 1.00 8.53 125 VAL B C 1
ATOM 3079 O O . VAL B 1 144 ? 37.323 66.863 3.489 1.00 8.38 125 VAL B O 1
ATOM 3083 N N . ALA B 1 145 ? 36.215 68.091 1.949 1.00 7.30 126 ALA B N 1
ATOM 3084 C CA . ALA B 1 145 ? 35.217 68.589 2.898 1.00 7.85 126 ALA B CA 1
ATOM 3085 C C . ALA B 1 145 ? 34.505 67.439 3.633 1.00 7.70 126 ALA B C 1
ATOM 3086 O O . ALA B 1 145 ? 34.282 67.521 4.837 1.00 7.47 126 ALA B O 1
ATOM 3088 N N . LEU B 1 146 ? 34.174 66.366 2.916 1.00 7.61 127 LEU B N 1
ATOM 3089 C CA . LEU B 1 146 ? 33.510 65.208 3.537 1.00 8.29 127 LEU B CA 1
ATOM 3090 C C . LEU B 1 146 ? 34.371 64.614 4.673 1.00 8.86 127 LEU B C 1
ATOM 3091 O O . LEU B 1 146 ? 33.860 64.246 5.748 1.00 8.46 127 LEU B O 1
ATOM 3096 N N . ARG B 1 147 ? 35.682 64.553 4.427 1.00 8.28 128 ARG B N 1
ATOM 3097 C CA . ARG B 1 147 ? 36.631 64.037 5.403 1.00 8.51 128 ARG B CA 1
ATOM 3098 C C . ARG B 1 147 ? 36.761 64.971 6.604 1.00 9.01 128 ARG B C 1
ATOM 3099 O O . ARG B 1 147 ? 36.668 64.527 7.759 1.00 9.08 128 ARG B O 1
ATOM 3107 N N . ARG B 1 148 ? 36.969 66.260 6.333 1.00 8.88 129 ARG B N 1
ATOM 3108 C CA . ARG B 1 148 ? 37.056 67.252 7.405 1.00 9.52 129 ARG B CA 1
ATOM 3109 C C . ARG B 1 148 ? 35.776 67.334 8.247 1.00 9.40 129 ARG B C 1
ATOM 3110 O O . ARG B 1 148 ? 35.850 67.443 9.479 1.00 9.64 129 ARG B O 1
ATOM 3118 N N . ALA B 1 149 ? 34.612 67.265 7.589 1.00 9.39 130 ALA B N 1
ATOM 3119 C CA . ALA B 1 149 ? 33.322 67.298 8.269 1.00 9.59 130 ALA B CA 1
ATOM 3120 C C . ALA B 1 149 ? 33.139 66.173 9.294 1.00 10.10 130 ALA B C 1
ATOM 3121 O O . ALA B 1 149 ? 32.605 66.401 10.388 1.00 8.68 130 ALA B O 1
ATOM 3123 N N . ALA B 1 150 ? 33.612 64.975 8.951 1.00 10.60 131 ALA B N 1
ATOM 3124 C CA . ALA B 1 150 ? 33.503 63.843 9.864 1.00 11.59 131 ALA B CA 1
ATOM 3125 C C . ALA B 1 150 ? 34.226 64.143 11.181 1.00 12.09 131 ALA B C 1
ATOM 3126 O O . ALA B 1 150 ? 33.683 63.878 12.239 1.00 12.34 131 ALA B O 1
ATOM 3128 N N . ASP B 1 151 ? 35.413 64.738 11.119 1.00 11.81 132 ASP B N 1
ATOM 3129 C CA . ASP B 1 151 ? 36.136 65.127 12.342 1.00 12.19 132 ASP B CA 1
ATOM 3130 C C . ASP B 1 151 ? 35.487 66.309 13.080 1.00 11.59 132 ASP B C 1
ATOM 3131 O O . ASP B 1 151 ? 35.430 66.333 14.316 1.00 11.28 132 ASP B O 1
ATOM 3136 N N . PHE B 1 152 ? 35.002 67.289 12.328 1.00 10.73 133 PHE B N 1
ATOM 3137 C CA . PHE B 1 152 ? 34.423 68.475 12.939 1.00 10.41 133 PHE B CA 1
ATOM 3138 C C . PHE B 1 152 ? 33.177 68.045 13.729 1.00 10.61 133 PHE B C 1
ATOM 3139 O O . PHE B 1 152 ? 32.996 68.439 14.892 1.00 9.90 133 PHE B O 1
ATOM 3147 N N . ARG B 1 153 ? 32.350 67.199 13.116 1.00 10.64 134 ARG B N 1
ATOM 3148 C CA . ARG B 1 153 ? 31.127 66.710 13.794 1.00 11.45 134 ARG B CA 1
ATOM 3149 C C . ARG B 1 153 ? 31.475 65.827 14.986 1.00 11.68 134 ARG B C 1
ATOM 3150 O O . ARG B 1 153 ? 30.890 65.986 16.055 1.00 12.35 134 ARG B O 1
ATOM 3158 N N . GLU B 1 154 ? 32.407 64.897 14.784 1.00 12.16 135 GLU B N 1
ATOM 3159 C CA . GLU B 1 154 ? 32.699 63.826 15.750 1.00 12.83 135 GLU B CA 1
ATOM 3160 C C . GLU B 1 154 ? 33.513 64.304 16.953 1.00 12.47 135 GLU B C 1
ATOM 3161 O O . GLU B 1 154 ? 33.229 63.926 18.091 1.00 12.36 135 GLU B O 1
ATOM 3167 N N . THR B 1 155 ? 34.542 65.113 16.715 1.00 12.31 136 THR B N 1
ATOM 3168 C CA . THR B 1 155 ? 35.403 65.510 17.822 1.00 12.82 136 THR B CA 1
ATOM 3169 C C . THR B 1 155 ? 35.361 66.998 18.172 1.00 12.23 136 THR B C 1
ATOM 3170 O O . THR B 1 155 ? 35.369 67.354 19.347 1.00 12.22 136 THR B O 1
ATOM 3174 N N . ARG B 1 156 ? 35.316 67.865 17.165 1.00 11.35 137 ARG B N 1
ATOM 3175 C CA . ARG B 1 156 ? 35.525 69.309 17.389 1.00 11.61 137 ARG B CA 1
ATOM 3176 C C . ARG B 1 156 ? 34.313 69.996 17.988 1.00 11.14 137 ARG B C 1
ATOM 3177 O O . ARG B 1 156 ? 34.409 70.661 19.025 1.00 11.14 137 ARG B O 1
ATOM 3193 N N . PRO B 1 158 ? 31.669 68.758 19.645 1.00 10.26 139 PRO B N 1
ATOM 3194 C CA . PRO B 1 158 ? 31.431 68.476 21.071 1.00 10.12 139 PRO B CA 1
ATOM 3195 C C . PRO B 1 158 ? 32.517 69.028 22.013 1.00 10.36 139 PRO B C 1
ATOM 3196 O O . PRO B 1 158 ? 32.204 69.393 23.148 1.00 10.32 139 PRO B O 1
ATOM 3200 N N . LYS B 1 159 ? 33.766 69.089 21.569 1.00 10.52 140 LYS B N 1
ATOM 3201 C CA . LYS B 1 159 ? 34.813 69.627 22.435 1.00 10.29 140 LYS B CA 1
ATOM 3202 C C . LYS B 1 159 ? 34.584 71.113 22.782 1.00 9.84 140 LYS B C 1
ATOM 3203 O O . LYS B 1 159 ? 34.638 71.501 23.951 1.00 9.61 140 LYS B O 1
ATOM 3209 N N . PHE B 1 160 ? 34.372 71.932 21.760 1.00 9.71 141 PHE B N 1
ATOM 3210 C CA . PHE B 1 160 ? 34.022 73.339 21.954 1.00 9.87 141 PHE B CA 1
ATOM 3211 C C . PHE B 1 160 ? 32.741 73.515 22.764 1.00 9.67 141 PHE B C 1
ATOM 3212 O O . PHE B 1 160 ? 32.701 74.339 23.665 1.00 9.33 141 PHE B O 1
ATOM 3228 N N . GLN B 1 162 ? 31.167 71.445 24.906 1.00 9.78 143 GLN B N 1
ATOM 3229 C CA . GLN B 1 162 ? 31.428 71.039 26.295 1.00 10.09 143 GLN B CA 1
ATOM 3230 C C . GLN B 1 162 ? 32.226 72.108 27.033 1.00 9.75 143 GLN B C 1
ATOM 3231 O O . GLN B 1 162 ? 31.951 72.403 28.196 1.00 9.96 143 GLN B O 1
ATOM 3237 N N . TYR B 1 163 ? 33.207 72.689 26.350 1.00 9.09 144 TYR B N 1
ATOM 3238 C CA . TYR B 1 163 ? 34.004 73.765 26.934 1.00 9.03 144 TYR B CA 1
ATOM 3239 C C . TYR B 1 163 ? 33.122 74.938 27.356 1.00 9.39 144 TYR B C 1
ATOM 3240 O O . TYR B 1 163 ? 33.200 75.386 28.507 1.00 9.32 144 TYR B O 1
ATOM 3249 N N . PHE B 1 164 ? 32.246 75.395 26.459 1.00 9.27 145 PHE B N 1
ATOM 3250 C CA . PHE B 1 164 ? 31.341 76.482 26.812 1.00 10.10 145 PHE B CA 1
ATOM 3251 C C . PHE B 1 164 ? 30.355 76.110 27.902 1.00 9.99 145 PHE B C 1
ATOM 3252 O O . PHE B 1 164 ? 30.071 76.933 28.776 1.00 9.90 145 PHE B O 1
ATOM 3260 N N . GLU B 1 165 ? 29.900 74.859 27.897 1.00 9.90 146 GLU B N 1
ATOM 3261 C CA . GLU B 1 165 ? 29.050 74.361 28.973 1.00 10.38 146 GLU B CA 1
ATOM 3262 C C . GLU B 1 165 ? 29.717 74.492 30.354 1.00 10.63 146 GLU B C 1
ATOM 3263 O O . GLU B 1 165 ? 29.059 74.846 31.341 1.00 10.14 146 GLU B O 1
ATOM 3269 N N . GLN B 1 166 ? 31.011 74.197 30.413 1.00 10.82 147 GLN B N 1
ATOM 3270 C CA . GLN B 1 166 ? 31.778 74.299 31.663 1.00 11.98 147 GLN B CA 1
ATOM 3271 C C . GLN B 1 166 ? 32.098 75.740 32.037 1.00 11.84 147 GLN B C 1
ATOM 3272 O O . GLN B 1 166 ? 32.018 76.104 33.205 1.00 12.16 147 GLN B O 1
ATOM 3278 N N . ALA B 1 167 ? 32.420 76.561 31.037 1.00 12.02 148 ALA B N 1
ATOM 3279 C CA . ALA B 1 167 ? 32.671 77.992 31.232 1.00 12.17 148 ALA B CA 1
ATOM 3280 C C . ALA B 1 167 ? 31.465 78.692 31.863 1.00 12.90 148 ALA B C 1
ATOM 3281 O O . ALA B 1 167 ? 31.628 79.657 32.621 1.00 13.64 148 ALA B O 1
ATOM 3283 N N . LEU B 1 168 ? 30.269 78.192 31.540 1.00 12.28 149 LEU B N 1
ATOM 3284 C CA . LEU B 1 168 ? 28.996 78.689 32.085 1.00 13.00 149 LEU B CA 1
ATOM 3285 C C . LEU B 1 168 ? 28.615 78.129 33.461 1.00 13.37 149 LEU B C 1
ATOM 3286 O O . LEU B 1 168 ? 27.561 78.479 33.994 1.00 13.43 149 LEU B O 1
ATOM 3291 N N . ASP B 1 169 ? 29.445 77.261 34.033 1.00 13.72 150 ASP B N 1
ATOM 3292 C CA . ASP B 1 169 ? 29.159 76.691 35.360 1.00 14.62 150 ASP B CA 1
ATOM 3293 C C . ASP B 1 169 ? 29.547 77.672 36.480 1.00 14.62 150 ASP B C 1
ATOM 3294 O O . ASP B 1 169 ? 30.566 77.496 37.170 1.00 14.48 150 ASP B O 1
ATOM 3299 N N . ARG B 1 170 ? 28.723 78.707 36.626 1.00 14.26 151 ARG B N 1
ATOM 3300 C CA . ARG B 1 170 ? 28.893 79.771 37.621 1.00 14.45 151 ARG B CA 1
ATOM 3301 C C . ARG B 1 170 ? 27.515 80.379 37.849 1.00 14.57 151 ARG B C 1
ATOM 3302 O O . ARG B 1 170 ? 26.657 80.269 36.974 1.00 14.34 151 ARG B O 1
ATOM 3310 N N . PRO B 1 171 ? 27.290 81.034 39.008 1.00 14.87 152 PRO B N 1
ATOM 3311 C CA . PRO B 1 171 ? 25.963 81.633 39.174 1.00 14.71 152 PRO B CA 1
ATOM 3312 C C . PRO B 1 171 ? 25.751 82.813 38.223 1.00 14.62 152 PRO B C 1
ATOM 3313 O O . PRO B 1 171 ? 26.719 83.459 37.806 1.00 14.83 152 PRO B O 1
ATOM 3317 N N . GLY B 1 172 ? 24.502 83.061 37.849 1.00 14.33 153 GLY B N 1
ATOM 3318 C CA . GLY B 1 172 ? 24.171 84.274 37.111 1.00 14.43 153 GLY B CA 1
ATOM 3319 C C . GLY B 1 172 ? 23.738 84.099 35.669 1.00 14.66 153 GLY B C 1
ATOM 3320 O O . GLY B 1 172 ? 23.232 85.049 35.061 1.00 14.63 153 GLY B O 1
ATOM 3321 N N . GLY B 1 173 ? 23.970 82.907 35.113 1.00 14.15 154 GLY B N 1
ATOM 3322 C CA . GLY B 1 173 ? 23.504 82.569 33.775 1.00 14.17 154 GLY B CA 1
ATOM 3323 C C . GLY B 1 173 ? 24.249 83.225 32.616 1.00 14.32 154 GLY B C 1
ATOM 3324 O O . GLY B 1 173 ? 23.715 83.284 31.500 1.00 15.51 154 GLY B O 1
ATOM 3325 N N . TRP B 1 174 ? 25.471 83.703 32.869 1.00 13.05 15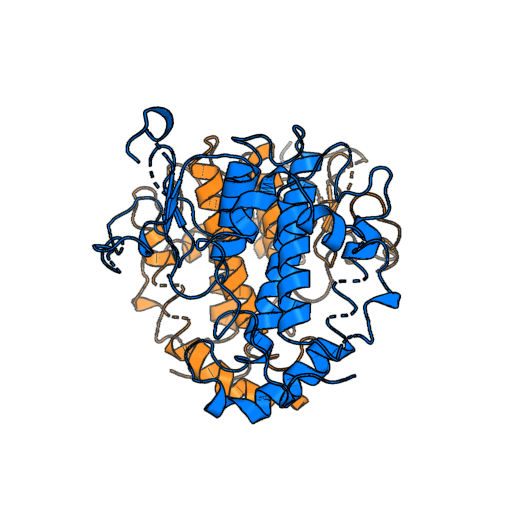5 TRP B N 1
ATOM 3326 C CA . TRP B 1 174 ? 26.329 84.278 31.831 1.00 12.01 155 TRP B CA 1
ATOM 3327 C C . TRP B 1 174 ? 27.749 83.690 31.889 1.00 11.33 155 TRP B C 1
ATOM 3328 O O . TRP B 1 174 ? 28.084 82.909 32.785 1.00 10.26 155 TRP B O 1
ATOM 3339 N N . LEU B 1 175 ? 28.581 84.088 30.933 1.00 11.01 156 LEU B N 1
ATOM 3340 C CA . LEU B 1 175 ? 29.959 83.613 30.859 1.00 10.98 156 LEU B CA 1
ATOM 3341 C C . LEU B 1 175 ? 30.871 84.239 31.917 1.00 11.50 156 LEU B C 1
ATOM 3342 O O . LEU B 1 175 ? 31.944 83.698 32.224 1.00 11.68 156 LEU B O 1
ATOM 3347 N N . THR B 1 176 ? 30.461 85.388 32.449 1.00 12.36 157 THR B N 1
ATOM 3348 C CA . THR B 1 176 ? 31.282 86.136 33.418 1.00 13.67 157 THR B CA 1
ATOM 3349 C C . THR B 1 176 ? 30.544 86.356 34.735 1.00 15.14 157 THR B C 1
ATOM 3350 O O . THR B 1 176 ? 29.353 86.043 34.858 1.00 14.37 157 THR B O 1
ATOM 3354 N N . ASP B 1 177 ? 31.249 86.910 35.717 1.00 16.82 158 ASP B N 1
ATOM 3355 C CA . ASP B 1 177 ? 30.650 87.187 37.024 1.00 18.98 158 ASP B CA 1
ATOM 3356 C C . ASP B 1 177 ? 30.227 88.654 37.137 1.00 19.56 158 ASP B C 1
ATOM 3357 O O . ASP B 1 177 ? 29.837 89.111 38.211 1.00 19.98 158 ASP B O 1
ATOM 3370 N N . GLY B 1 179 ? 27.650 90.303 36.180 1.00 20.17 160 GLY B N 1
ATOM 3371 C CA . GLY B 1 179 ? 26.254 90.569 36.504 1.00 19.52 160 GLY B CA 1
ATOM 3372 C C . GLY B 1 179 ? 25.366 90.960 35.335 1.00 19.13 160 GLY B C 1
ATOM 3373 O O . GLY B 1 179 ? 24.239 91.420 35.541 1.00 19.26 160 GLY B O 1
ATOM 3374 N N . ARG B 1 180 ? 25.871 90.766 34.115 1.00 18.24 161 ARG B N 1
ATOM 3375 C CA . ARG B 1 180 ? 25.141 91.040 32.860 1.00 17.35 161 ARG B CA 1
ATOM 3376 C C . ARG B 1 180 ? 25.824 90.337 31.684 1.00 16.15 161 ARG B C 1
ATOM 3377 O O . ARG B 1 180 ? 26.921 89.795 31.843 1.00 16.03 161 ARG B O 1
ATOM 3385 N N . TRP B 1 181 ? 25.191 90.352 30.508 1.00 15.05 162 TRP B N 1
ATOM 3386 C CA . TRP B 1 181 ? 25.844 89.829 29.295 1.00 13.55 162 TRP B CA 1
ATOM 3387 C C . TRP B 1 181 ? 27.101 90.623 28.956 1.00 12.44 162 TRP B C 1
ATOM 3388 O O . TRP B 1 181 ? 27.176 91.821 29.234 1.00 11.95 162 TRP B O 1
ATOM 3399 N N . SER B 1 182 ? 28.076 89.920 28.383 1.00 11.02 163 SER B N 1
ATOM 3400 C CA . SER B 1 182 ? 29.284 90.510 27.812 1.00 10.31 163 SER B CA 1
ATOM 3401 C C . SER B 1 182 ? 29.257 90.241 26.307 1.00 10.09 163 SER B C 1
ATOM 3402 O O . SER B 1 182 ? 28.404 89.487 25.826 1.00 9.47 163 SER B O 1
ATOM 3405 N N . TYR B 1 183 ? 30.190 90.824 25.548 1.00 9.85 164 TYR B N 1
ATOM 3406 C CA . TYR B 1 183 ? 30.177 90.562 24.110 1.00 9.82 164 TYR B CA 1
ATOM 3407 C C . TYR B 1 183 ? 30.441 89.090 23.750 1.00 10.23 164 TYR B C 1
ATOM 3408 O O . TYR B 1 183 ? 29.964 88.620 22.720 1.00 11.20 164 TYR B O 1
ATOM 3417 N N . ALA B 1 184 ? 31.185 88.375 24.602 1.00 9.86 165 ALA B N 1
ATOM 3418 C CA . ALA B 1 184 ? 31.417 86.943 24.407 1.00 9.85 165 ALA B CA 1
ATOM 3419 C C . ALA B 1 184 ? 30.112 86.124 24.523 1.00 9.93 165 ALA B C 1
ATOM 3420 O O . ALA B 1 184 ? 29.940 85.117 23.819 1.00 9.85 165 ALA B O 1
ATOM 3422 N N . ASP B 1 185 ? 29.202 86.559 25.390 1.00 9.23 166 ASP B N 1
ATOM 3423 C CA . ASP B 1 185 ? 27.876 85.931 25.466 1.00 9.57 166 ASP B CA 1
ATOM 3424 C C . ASP B 1 185 ? 27.097 86.088 24.159 1.00 9.59 166 ASP B C 1
ATOM 3425 O O . ASP B 1 185 ? 26.440 85.133 23.703 1.00 9.03 166 ASP B O 1
ATOM 3430 N N . LEU B 1 186 ? 27.159 87.284 23.557 1.00 9.00 167 LEU B N 1
ATOM 3431 C CA . LEU B 1 186 ? 26.491 87.509 22.262 1.00 9.00 167 LEU B CA 1
ATOM 3432 C C . LEU B 1 186 ? 27.122 86.669 21.157 1.00 8.91 167 LEU B C 1
ATOM 3433 O O . LEU B 1 186 ? 26.429 86.076 20.331 1.00 9.28 167 LEU B O 1
ATOM 3438 N N . SER B 1 187 ? 28.444 86.611 21.160 1.00 8.64 168 SER B N 1
ATOM 3439 C CA . SER B 1 187 ? 29.177 85.811 20.191 1.00 8.94 168 SER B CA 1
ATOM 3440 C C . SER B 1 187 ? 28.837 84.327 20.332 1.00 8.78 168 SER B C 1
ATOM 3441 O O . SER B 1 187 ? 28.735 83.606 19.330 1.00 9.09 168 SER B O 1
ATOM 3444 N N . LEU B 1 188 ? 28.655 83.877 21.573 1.00 8.79 169 LEU B N 1
ATOM 3445 C CA . LEU B 1 188 ? 28.392 82.463 21.839 1.00 9.08 169 LEU B CA 1
ATOM 3446 C C . LEU B 1 188 ? 27.009 82.109 21.305 1.00 9.11 169 LEU B C 1
ATOM 3447 O O . LEU B 1 188 ? 26.814 81.059 20.655 1.00 8.45 169 LEU B O 1
ATOM 3452 N N . TYR B 1 189 ? 26.056 83.001 21.542 1.00 9.55 170 TYR B N 1
ATOM 3453 C CA . TYR B 1 189 ? 24.729 82.842 20.957 1.00 9.90 170 TYR B CA 1
ATOM 3454 C C . TYR B 1 189 ? 24.849 82.716 19.430 1.00 10.20 170 TYR B C 1
ATOM 3455 O O . TYR B 1 189 ? 24.231 81.828 18.817 1.00 9.80 170 TYR B O 1
ATOM 3464 N N . HIS B 1 190 ? 25.665 83.582 18.819 1.00 10.24 171 HIS B N 1
ATOM 3465 C CA . HIS B 1 190 ? 25.741 83.599 17.366 1.00 10.37 171 HIS B CA 1
ATOM 3466 C C . HIS B 1 190 ? 26.387 82.345 16.777 1.00 10.04 171 HIS B C 1
ATOM 3467 O O . HIS B 1 190 ? 25.909 81.821 15.766 1.00 10.22 171 HIS B O 1
ATOM 3474 N N . V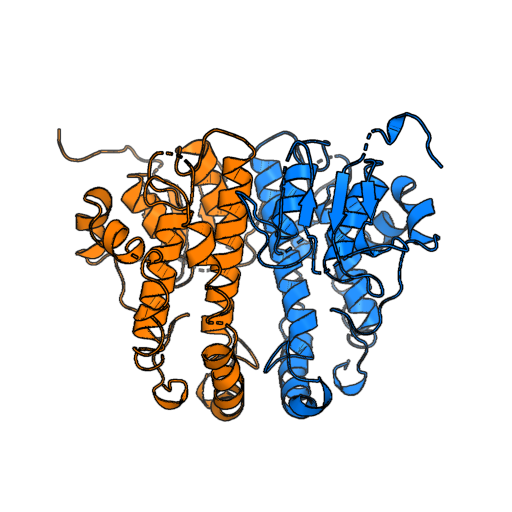AL B 1 191 ? 27.466 81.868 17.390 1.00 10.76 172 VAL B N 1
ATOM 3475 C CA . VAL B 1 191 ? 28.106 80.648 16.904 1.00 10.45 172 VAL B CA 1
ATOM 3476 C C . VAL B 1 191 ? 27.148 79.429 17.021 1.00 10.71 172 VAL B C 1
ATOM 3477 O O . VAL B 1 191 ? 27.130 78.548 16.142 1.00 9.86 172 VAL B O 1
ATOM 3481 N N . VAL B 1 192 ? 26.303 79.413 18.057 1.00 10.35 173 VAL B N 1
ATOM 3482 C CA . VAL B 1 192 ? 25.302 78.351 18.186 1.00 10.41 173 VAL B CA 1
ATOM 3483 C C . VAL B 1 192 ? 24.227 78.486 17.081 1.00 10.75 173 VAL B C 1
ATOM 3484 O O . VAL B 1 192 ? 23.792 77.474 16.501 1.00 10.30 173 VAL B O 1
ATOM 3488 N N . GLU B 1 193 ? 23.819 79.723 16.774 1.00 10.69 174 GLU B N 1
ATOM 3489 C CA . GLU B 1 193 ? 22.908 79.954 15.645 1.00 11.26 174 GLU B CA 1
ATOM 3490 C C . GLU B 1 193 ? 23.501 79.422 14.356 1.00 10.56 174 GLU B C 1
ATOM 3491 O O . GLU B 1 193 ? 22.798 78.791 13.569 1.00 10.86 174 GLU B O 1
ATOM 3497 N N . GLY B 1 194 ? 24.780 79.716 14.145 1.00 10.02 175 GLY B N 1
ATOM 3498 C CA . GLY B 1 194 ? 25.507 79.262 12.964 1.00 9.73 175 GLY B CA 1
ATOM 3499 C C . GLY B 1 194 ? 25.567 77.745 12.841 1.00 9.40 175 GLY B C 1
ATOM 3500 O O . GLY B 1 194 ? 25.353 77.203 11.758 1.00 9.04 175 GLY B O 1
ATOM 3501 N N . LEU B 1 195 ? 25.854 77.068 13.950 1.00 8.96 176 LEU B N 1
ATOM 3502 C CA . LEU B 1 195 ? 25.920 75.605 13.972 1.00 9.62 176 LEU B CA 1
ATOM 3503 C C . LEU B 1 195 ? 24.546 74.962 13.762 1.00 9.68 176 LEU B C 1
ATOM 3504 O O . LEU B 1 195 ? 24.426 73.936 13.068 1.00 9.84 176 LEU B O 1
ATOM 3509 N N . LEU B 1 196 ? 23.521 75.572 14.348 1.00 9.71 177 LEU B N 1
ATOM 3510 C CA . LEU B 1 196 ? 22.132 75.131 14.156 1.00 9.33 177 LEU B CA 1
ATOM 3511 C C . LEU B 1 196 ? 21.730 75.174 12.688 1.00 9.80 177 LEU B C 1
ATOM 3512 O O . LEU B 1 196 ? 20.954 74.321 12.196 1.00 10.52 177 LEU B O 1
ATOM 3517 N N . HIS B 1 197 ? 22.227 76.189 11.992 1.00 9.81 178 HIS B N 1
ATOM 3518 C CA . HIS B 1 197 ? 21.932 76.347 10.587 1.00 9.72 178 HIS B CA 1
ATOM 3519 C C . HIS B 1 197 ? 22.716 75.337 9.728 1.00 9.50 178 HIS B C 1
ATOM 3520 O O . HIS B 1 197 ? 22.136 74.672 8.858 1.00 9.82 178 HIS B O 1
ATOM 3527 N N . ALA B 1 198 ? 24.017 75.224 9.998 1.00 8.62 179 ALA B N 1
ATOM 3528 C CA . ALA B 1 198 ? 24.932 74.429 9.171 1.00 9.15 179 ALA B CA 1
ATOM 3529 C C . ALA B 1 198 ? 24.854 72.921 9.401 1.00 8.99 179 ALA B C 1
ATOM 3530 O O . ALA B 1 198 ? 25.049 72.141 8.465 1.00 9.56 179 ALA B O 1
ATOM 3532 N N . PHE B 1 199 ? 24.601 72.519 10.644 1.00 8.69 180 PHE B N 1
ATOM 3533 C CA . PHE B 1 199 ? 24.681 71.111 11.039 1.00 8.94 180 PHE B CA 1
ATOM 3534 C C . PHE B 1 199 ? 23.480 70.746 11.871 1.00 8.60 180 PHE B C 1
ATOM 3535 O O . PHE B 1 199 ? 23.636 70.332 13.020 1.00 9.46 180 PHE B O 1
ATOM 3543 N N . PRO B 1 200 ? 22.270 70.920 11.308 1.00 8.29 181 PRO B N 1
ATOM 3544 C CA . PRO B 1 200 ? 21.039 70.679 12.083 1.00 8.31 181 PRO B CA 1
ATOM 3545 C C . PRO B 1 200 ? 20.899 69.238 12.594 1.00 8.15 181 PRO B C 1
ATOM 3546 O O . PRO B 1 200 ? 20.457 69.039 13.733 1.00 8.49 181 PRO B O 1
ATOM 3550 N N . ARG B 1 201 ? 21.317 68.254 11.799 1.00 7.58 182 ARG B N 1
ATOM 3551 C CA . ARG B 1 201 ? 21.260 66.853 12.230 1.00 8.31 182 ARG B CA 1
ATOM 3552 C C . ARG B 1 201 ? 22.213 66.570 13.386 1.00 8.18 182 ARG B C 1
ATOM 3553 O O . ARG B 1 201 ? 21.808 65.960 14.372 1.00 7.72 182 ARG B O 1
ATOM 3561 N N . ARG B 1 202 ? 23.465 67.022 13.283 1.00 7.75 183 ARG B N 1
ATOM 3562 C CA . ARG B 1 202 ? 24.414 66.839 14.388 1.00 8.17 183 ARG B CA 1
ATOM 3563 C C . ARG B 1 202 ? 23.987 67.588 15.655 1.00 8.99 183 ARG B C 1
ATOM 3564 O O . ARG B 1 202 ? 24.162 67.086 16.773 1.00 8.64 183 ARG B O 1
ATOM 3580 N N . ARG B 1 204 ? 20.914 68.218 16.504 1.00 9.68 185 ARG B N 1
ATOM 3581 C CA . ARG B 1 204 ? 19.837 67.401 17.054 1.00 10.96 185 ARG B CA 1
ATOM 3582 C C . ARG B 1 204 ? 20.371 66.349 18.043 1.00 10.60 185 ARG B C 1
ATOM 3583 O O . ARG B 1 204 ? 19.756 66.123 19.090 1.00 10.82 185 ARG B O 1
ATOM 3591 N N . THR B 1 205 ? 21.513 65.740 17.724 1.00 10.22 186 THR B N 1
ATOM 3592 C CA . THR B 1 205 ? 22.168 64.777 18.624 1.00 10.19 186 THR B CA 1
ATOM 3593 C C . THR B 1 205 ? 22.747 65.458 19.877 1.00 10.17 186 THR B C 1
ATOM 3594 O O . THR B 1 205 ? 22.621 64.944 20.998 1.00 9.96 186 THR B O 1
ATOM 3598 N N . LEU B 1 206 ? 23.358 66.623 19.680 1.00 9.42 187 LEU B N 1
ATOM 3599 C CA . LEU B 1 206 ? 24.227 67.197 20.688 1.00 9.89 187 LEU B CA 1
ATOM 3600 C C . LEU B 1 206 ? 23.559 68.103 21.714 1.00 9.93 187 LEU B C 1
ATOM 3601 O O . LEU B 1 206 ? 24.008 68.171 22.861 1.00 10.06 187 LEU B O 1
ATOM 3606 N N . VAL B 1 207 ? 22.515 68.827 21.318 1.00 10.13 188 VAL B N 1
ATOM 3607 C CA . VAL B 1 207 ? 22.048 69.952 22.162 1.00 10.37 188 VAL B CA 1
ATOM 3608 C C . VAL B 1 207 ? 21.616 69.586 23.592 1.00 9.61 188 VAL B C 1
ATOM 3609 O O . VAL B 1 207 ? 21.839 70.370 24.523 1.00 9.64 188 VAL B O 1
ATOM 3613 N N . HIS B 1 208 ? 21.055 68.388 23.770 1.00 9.02 189 HIS B N 1
ATOM 3614 C CA . HIS B 1 208 ? 20.618 67.927 25.099 1.00 8.54 189 HIS B CA 1
ATOM 3615 C C . HIS B 1 208 ? 21.780 67.845 26.091 1.00 7.98 189 HIS B C 1
ATOM 3616 O O . HIS B 1 208 ? 21.570 67.916 27.302 1.00 7.67 189 HIS B O 1
ATOM 3623 N N . ARG B 1 209 ? 22.993 67.657 25.576 1.00 7.07 190 ARG B N 1
ATOM 3624 C CA . ARG B 1 209 ? 24.172 67.539 26.424 1.00 7.82 190 ARG B CA 1
ATOM 3625 C C . ARG B 1 209 ? 24.509 68.841 27.144 1.00 8.06 190 ARG B C 1
ATOM 3626 O O . ARG B 1 209 ? 25.189 68.825 28.177 1.00 8.78 190 ARG B O 1
ATOM 3634 N N . TYR B 1 210 ? 24.089 69.965 26.566 1.00 7.76 191 TYR B N 1
ATOM 3635 C CA . TYR B 1 210 ? 24.580 71.281 26.989 1.00 8.37 191 TYR B CA 1
ATOM 3636 C C . TYR B 1 210 ? 23.455 72.250 27.413 1.00 8.42 191 TYR B C 1
ATOM 3637 O O . TYR B 1 210 ? 23.273 73.297 26.771 1.00 8.37 191 TYR B O 1
ATOM 3646 N N . PRO B 1 211 ? 22.733 71.923 28.503 1.00 8.85 192 PRO B N 1
ATOM 3647 C CA . PRO B 1 211 ? 21.583 72.745 28.933 1.00 9.26 192 PRO B CA 1
ATOM 3648 C C . PRO B 1 211 ? 21.955 74.206 29.272 1.00 9.67 192 PRO B C 1
ATOM 3649 O O . PRO B 1 211 ? 21.186 75.112 28.958 1.00 9.99 192 PRO B O 1
ATOM 3653 N N . ARG B 1 212 ? 23.114 74.439 29.890 1.00 9.74 193 ARG B N 1
ATOM 3654 C CA . ARG B 1 212 ? 23.524 75.820 30.209 1.00 10.11 193 ARG B CA 1
ATOM 3655 C C . ARG B 1 212 ? 23.808 76.622 28.941 1.00 10.03 193 ARG B C 1
ATOM 3656 O O . ARG B 1 212 ? 23.359 77.769 28.815 1.00 9.86 193 ARG B O 1
ATOM 3664 N N . LEU B 1 213 ? 24.517 76.001 27.997 1.00 10.13 194 LEU B N 1
ATOM 3665 C CA . LEU B 1 213 ? 24.789 76.610 26.696 1.00 10.27 194 LEU B CA 1
ATOM 3666 C C . LEU B 1 213 ? 23.503 76.949 25.938 1.00 10.10 194 LEU B C 1
ATOM 3667 O O . LEU B 1 213 ? 23.383 78.021 25.360 1.00 10.45 194 LEU B O 1
ATOM 3680 N N . ALA B 1 215 ? 20.513 77.286 27.296 1.00 9.78 196 ALA B N 1
ATOM 3681 C CA . ALA B 1 215 ? 19.884 78.336 28.089 1.00 9.69 196 ALA B CA 1
ATOM 3682 C C . ALA B 1 215 ? 20.473 79.704 27.743 1.00 9.61 196 ALA B C 1
ATOM 3683 O O . ALA B 1 215 ? 19.730 80.670 27.579 1.00 9.96 196 ALA B O 1
ATOM 3685 N N . LEU B 1 216 ? 21.798 79.778 27.624 1.00 9.88 197 LEU B N 1
ATOM 3686 C CA . LEU B 1 216 ? 22.460 81.031 27.259 1.00 10.30 197 LEU B CA 1
ATOM 3687 C C . LEU B 1 216 ? 21.995 81.506 25.890 1.00 10.61 197 LEU B C 1
ATOM 3688 O O . LEU B 1 216 ? 21.646 82.677 25.717 1.00 10.68 197 LEU B O 1
ATOM 3693 N N . HIS B 1 217 ? 21.974 80.579 24.932 1.00 10.60 198 HIS B N 1
ATOM 3694 C CA . HIS B 1 217 ? 21.553 80.863 23.570 1.00 11.27 198 HIS B CA 1
ATOM 3695 C C . HIS B 1 217 ? 20.145 81.469 23.546 1.00 11.89 198 HIS B C 1
ATOM 3696 O O . HIS B 1 217 ? 19.917 82.505 22.901 1.00 12.16 198 HIS B O 1
ATOM 3703 N N . ALA B 1 218 ? 19.227 80.836 24.272 1.00 11.68 199 ALA B N 1
ATOM 3704 C CA . ALA B 1 218 ? 17.843 81.297 24.348 1.00 12.15 199 ALA B CA 1
ATOM 3705 C C . ALA B 1 218 ? 17.736 82.652 25.052 1.00 12.31 199 ALA B C 1
ATOM 3706 O O . ALA B 1 218 ? 16.898 83.471 24.693 1.00 12.60 199 ALA B O 1
ATOM 3708 N N . ARG B 1 219 ? 18.584 82.869 26.055 1.00 11.96 200 ARG B N 1
ATOM 3709 C CA . ARG B 1 219 ? 18.557 84.091 26.844 1.00 11.78 200 ARG B CA 1
ATOM 3710 C C . ARG B 1 219 ? 18.935 85.294 25.966 1.00 11.25 200 ARG B C 1
ATOM 3711 O O . ARG B 1 219 ? 18.262 86.326 25.982 1.00 10.35 200 ARG B O 1
ATOM 3719 N N . VAL B 1 220 ? 20.009 85.147 25.193 1.00 9.84 201 VAL B N 1
ATOM 3720 C CA . VAL B 1 220 ? 20.446 86.211 24.294 1.00 10.42 201 VAL B CA 1
ATOM 3721 C C . VAL B 1 220 ? 19.419 86.491 23.211 1.00 10.68 201 VAL B C 1
ATOM 3722 O O . VAL B 1 220 ? 19.162 87.649 22.872 1.00 10.99 201 VAL B O 1
ATOM 3726 N N . ALA B 1 221 ? 18.853 85.422 22.657 1.00 11.19 202 ALA B N 1
ATOM 3727 C CA . ALA B 1 221 ? 17.826 85.528 21.637 1.00 11.56 202 ALA B CA 1
ATOM 3728 C C . ALA B 1 221 ? 16.651 86.385 22.107 1.00 11.78 202 ALA B C 1
ATOM 3729 O O . ALA B 1 221 ? 16.028 87.061 21.292 1.00 11.97 202 ALA B O 1
ATOM 3731 N N . GLU B 1 222 ? 16.380 86.366 23.417 1.00 12.05 203 GLU B N 1
ATOM 3732 C CA . GLU B 1 222 ? 15.262 87.101 24.031 1.00 12.42 203 GLU B CA 1
ATOM 3733 C C . GLU B 1 222 ? 15.586 88.496 24.595 1.00 11.45 203 GLU B C 1
ATOM 3734 O O . GLU B 1 222 ? 14.704 89.175 25.091 1.00 10.65 203 GLU B O 1
ATOM 3740 N N . LEU B 1 223 ? 16.846 88.920 24.543 1.00 10.67 204 LEU B N 1
ATOM 3741 C CA . LEU B 1 223 ? 17.223 90.225 25.094 1.00 10.36 204 LEU B CA 1
ATOM 3742 C C . LEU B 1 223 ? 16.422 91.360 24.461 1.00 10.40 204 LEU B C 1
ATOM 3743 O O . LEU B 1 223 ? 16.356 91.446 23.230 1.00 10.47 204 LEU B O 1
ATOM 3748 N N . PRO B 1 224 ? 15.778 92.214 25.290 1.00 11.41 205 PRO B N 1
ATOM 3749 C CA . PRO B 1 224 ? 15.008 93.338 24.731 1.00 11.52 205 PRO B CA 1
ATOM 3750 C C . PRO B 1 224 ? 15.882 94.252 23.857 1.00 11.68 205 PRO B C 1
ATOM 3751 O O . PRO B 1 224 ? 15.407 94.784 22.859 1.00 11.44 205 PRO B O 1
ATOM 3755 N N . GLU B 1 225 ? 17.155 94.397 24.212 1.00 11.78 206 GLU B N 1
ATOM 3756 C CA . GLU B 1 225 ? 18.071 95.214 23.422 1.00 12.11 206 GLU B CA 1
ATOM 3757 C C . GLU B 1 225 ? 18.449 94.619 22.057 1.00 12.36 206 GLU B C 1
ATOM 3758 O O . GLU B 1 225 ? 18.996 95.330 21.210 1.00 12.14 206 GLU B O 1
ATOM 3764 N N . LEU B 1 226 ? 18.165 93.329 21.839 1.00 12.27 207 LEU B N 1
ATOM 3765 C CA . LEU B 1 226 ? 18.364 92.735 20.514 1.00 12.64 207 LEU B CA 1
ATOM 3766 C C . LEU B 1 226 ? 17.076 92.533 19.728 1.00 13.08 207 LEU B C 1
ATOM 3767 O O . LEU B 1 226 ? 17.130 92.197 18.545 1.00 13.31 207 LEU B O 1
ATOM 3772 N N . ARG B 1 227 ? 15.923 92.740 20.370 1.00 13.47 208 ARG B N 1
ATOM 3773 C CA . ARG B 1 227 ? 14.631 92.448 19.748 1.00 14.53 208 ARG B CA 1
ATOM 3774 C C . ARG B 1 227 ? 14.461 93.121 18.382 1.00 14.57 208 ARG B C 1
ATOM 3775 O O . ARG B 1 227 ? 14.132 92.456 17.393 1.00 14.75 208 ARG B O 1
ATOM 3783 N N . GLY B 1 228 ? 14.678 94.436 18.345 1.00 14.45 209 GLY B N 1
ATOM 3784 C CA . GLY B 1 228 ? 14.535 95.223 17.128 1.00 14.42 209 GLY B CA 1
ATOM 3785 C C . GLY B 1 228 ? 15.449 94.727 16.025 1.00 14.32 209 GLY B C 1
ATOM 3786 O O . GLY B 1 228 ? 14.980 94.468 14.910 1.00 14.20 209 GLY B O 1
ATOM 3787 N N . TYR B 1 229 ? 16.740 94.580 16.350 1.00 13.69 210 TYR B N 1
ATOM 3788 C CA . TYR B 1 229 ? 17.765 94.133 15.387 1.00 13.93 210 TYR B CA 1
ATOM 3789 C C . TYR B 1 229 ? 17.484 92.762 14.751 1.00 14.46 210 TYR B C 1
ATOM 3790 O O . TYR B 1 229 ? 17.590 92.599 13.531 1.00 14.32 210 TYR B O 1
ATOM 3799 N N . LEU B 1 230 ? 17.118 91.786 15.579 1.00 15.26 211 LEU B N 1
ATOM 3800 C CA . LEU B 1 230 ? 16.917 90.417 15.098 1.00 16.29 211 LEU B CA 1
ATOM 3801 C C . LEU B 1 230 ? 15.664 90.283 14.232 1.00 16.71 211 LEU B C 1
ATOM 3802 O O . LEU B 1 230 ? 15.522 89.304 13.505 1.00 17.83 211 LEU B O 1
ATOM 3807 N N . ALA B 1 231 ? 14.794 91.287 14.281 1.00 16.69 212 ALA B N 1
ATOM 3808 C CA . ALA B 1 231 ? 13.563 91.304 13.483 1.00 17.01 212 ALA B CA 1
ATOM 3809 C C . ALA B 1 231 ? 13.659 92.284 12.308 1.00 17.19 212 ALA B C 1
ATOM 3810 O O . ALA B 1 231 ? 12.705 92.452 11.552 1.00 17.56 212 ALA B O 1
ATOM 3812 N N . SER B 1 232 ? 14.824 92.915 12.155 1.00 17.17 213 SER B N 1
ATOM 3813 C CA . SER B 1 232 ? 15.037 93.960 11.149 1.00 17.12 213 SER B CA 1
ATOM 3814 C C . SER B 1 232 ? 15.585 93.402 9.834 1.00 17.64 213 SER B C 1
ATOM 3815 O O . SER B 1 232 ? 15.956 92.228 9.754 1.00 17.70 213 SER B O 1
ATOM 3818 N N . ASP B 1 233 ? 15.644 94.262 8.818 1.00 18.30 214 ASP B N 1
ATOM 3819 C CA . ASP B 1 233 ? 16.312 93.963 7.548 1.00 18.84 214 ASP B CA 1
ATOM 3820 C C . ASP B 1 233 ? 17.822 93.966 7.688 1.00 18.64 214 ASP B C 1
ATOM 3821 O O . ASP B 1 233 ? 18.537 93.545 6.775 1.00 18.99 214 ASP B O 1
ATOM 3826 N N . ARG B 1 234 ? 18.308 94.455 8.823 1.00 18.09 215 ARG B N 1
ATOM 3827 C CA . ARG B 1 234 ? 19.755 94.541 9.067 1.00 17.35 215 ARG B CA 1
ATOM 3828 C C . ARG B 1 234 ? 20.393 93.191 9.411 1.00 17.02 215 ARG B C 1
ATOM 3829 O O . ARG B 1 234 ? 21.622 93.034 9.319 1.00 16.46 215 ARG B O 1
ATOM 3837 N N . ARG B 1 235 ? 19.565 92.245 9.851 1.00 16.24 216 ARG B N 1
ATOM 3838 C CA A ARG B 1 235 ? 20.006 90.897 10.165 0.50 16.25 216 ARG B CA 1
ATOM 3839 C CA B ARG B 1 235 ? 20.029 90.896 10.162 0.50 16.29 216 ARG B CA 1
ATOM 3840 C C . ARG B 1 235 ? 19.908 90.021 8.914 1.00 16.11 216 ARG B C 1
ATOM 3841 O O . ARG B 1 235 ? 18.818 89.603 8.529 1.00 15.75 216 ARG B O 1
ATOM 3856 N N . LEU B 1 236 ? 21.051 89.752 8.280 1.00 15.23 217 LEU B N 1
ATOM 3857 C CA . LEU B 1 236 ? 21.074 88.925 7.077 1.00 14.74 217 LEU B CA 1
ATOM 3858 C C . LEU B 1 236 ? 21.023 87.441 7.456 1.00 14.52 217 LEU B C 1
ATOM 3859 O O . LEU B 1 236 ? 21.684 87.030 8.417 1.00 14.64 217 LEU B O 1
ATOM 3864 N N . PRO B 1 237 ? 20.267 86.624 6.692 1.00 14.11 218 PRO B N 1
ATOM 3865 C CA . PRO B 1 237 ? 20.271 85.186 6.974 1.00 13.63 218 PRO B CA 1
ATOM 3866 C C . PRO B 1 237 ? 21.594 84.542 6.536 1.00 13.32 218 PRO B C 1
ATOM 3867 O O . PRO B 1 237 ? 22.326 85.120 5.719 1.00 12.24 218 PRO B O 1
ATOM 3871 N N . PHE B 1 238 ? 21.901 83.364 7.081 1.00 12.98 219 PHE B N 1
ATOM 3872 C CA . PHE B 1 238 ? 23.066 82.610 6.623 1.00 12.94 219 PHE B CA 1
ATOM 3873 C C . PHE B 1 238 ? 22.824 82.194 5.176 1.00 13.37 219 PHE B C 1
ATOM 3874 O O . PHE B 1 238 ? 21.679 82.057 4.742 1.00 13.85 219 PHE B O 1
ATOM 3882 N N . GLY B 1 239 ? 23.903 82.023 4.428 1.00 13.87 220 GLY B N 1
ATOM 3883 C CA . GLY B 1 239 ? 23.818 81.601 3.038 1.00 14.45 220 GLY B CA 1
ATOM 3884 C C . GLY B 1 239 ? 25.147 80.995 2.646 1.00 14.58 220 GLY B C 1
ATOM 3885 O O . GLY B 1 239 ? 25.477 79.887 3.059 1.00 14.63 220 GLY B O 1
ATOM 3886 N N . ASP B 1 240 ? 25.917 81.724 1.860 1.00 14.99 221 ASP B N 1
ATOM 3887 C CA . ASP B 1 240 ? 27.214 81.215 1.430 1.00 15.62 221 ASP B CA 1
ATOM 3888 C C . ASP B 1 240 ? 28.353 81.984 2.067 1.00 15.02 221 ASP B C 1
ATOM 3889 O O . ASP B 1 240 ? 29.301 82.407 1.399 1.00 15.27 221 ASP B O 1
ATOM 3894 N N . GLY B 1 241 ? 28.252 82.131 3.383 1.00 14.55 222 GLY B N 1
ATOM 3895 C CA . GLY B 1 241 ? 29.301 82.750 4.180 1.00 13.97 222 GLY B CA 1
ATOM 3896 C C . GLY B 1 241 ? 30.103 81.702 4.912 1.00 13.39 222 GLY B C 1
ATOM 3897 O O . GLY B 1 241 ? 30.521 80.707 4.324 1.00 13.69 222 GLY B O 1
ATOM 3898 N N . ILE B 1 242 ? 30.302 81.933 6.206 1.00 12.84 223 ILE B N 1
ATOM 3899 C CA . ILE B 1 242 ? 31.033 81.028 7.098 1.00 12.24 223 ILE B CA 1
ATOM 3900 C C . ILE B 1 242 ? 30.220 79.768 7.401 1.00 11.92 223 ILE B C 1
ATOM 3901 O O . ILE B 1 242 ? 30.720 78.656 7.230 1.00 11.04 223 ILE B O 1
ATOM 3906 N N . PHE B 1 243 ? 28.967 79.966 7.835 1.00 10.83 224 PHE B N 1
ATOM 3907 C CA . PHE B 1 243 ? 28.063 78.881 8.234 1.00 11.02 224 PHE B CA 1
ATOM 3908 C C . PHE B 1 243 ? 27.167 78.480 7.052 1.00 10.63 224 PHE B C 1
ATOM 3909 O O . PHE B 1 243 ? 26.270 79.227 6.651 1.00 10.22 224 PHE B O 1
ATOM 3917 N N . ARG B 1 244 ? 27.456 77.321 6.466 1.00 10.33 225 ARG B N 1
ATOM 3918 C CA . ARG B 1 244 ? 26.787 76.889 5.249 1.00 9.97 225 ARG B CA 1
ATOM 3919 C C . ARG B 1 244 ? 26.130 75.546 5.465 1.00 9.74 225 ARG B C 1
ATOM 3920 O O . ARG B 1 244 ? 26.759 74.603 5.951 1.00 9.92 225 ARG B O 1
ATOM 3928 N N . HIS B 1 245 ? 24.868 75.448 5.081 1.00 9.65 226 HIS B N 1
ATOM 3929 C CA . HIS B 1 245 ? 24.166 74.174 5.188 1.00 9.58 226 HIS B CA 1
ATOM 3930 C C . HIS B 1 245 ? 24.390 73.290 3.957 1.00 10.07 226 HIS B C 1
ATOM 3931 O O . HIS B 1 245 ? 23.779 73.494 2.911 1.00 11.07 226 HIS B O 1
ATOM 3938 N N . TYR B 1 246 ? 25.264 72.297 4.106 1.00 10.51 227 TYR B N 1
ATOM 3939 C CA . TYR B 1 246 ? 25.482 71.268 3.101 1.00 10.80 227 TYR B CA 1
ATOM 3940 C C . TYR B 1 246 ? 25.054 69.930 3.707 1.00 10.87 227 TYR B C 1
ATOM 3941 O O . TYR B 1 246 ? 25.699 69.437 4.621 1.00 11.23 227 TYR B O 1
ATOM 3950 N N . PRO B 1 247 ? 23.939 69.354 3.231 1.00 11.67 228 PRO B N 1
ATOM 3951 C CA . PRO B 1 247 ? 23.469 68.082 3.809 1.00 11.51 228 PRO B CA 1
ATOM 3952 C C . PRO B 1 247 ? 24.568 67.000 3.846 1.00 11.29 228 PRO B C 1
ATOM 3953 O O . PRO B 1 247 ? 24.653 66.234 4.820 1.00 10.90 228 PRO B O 1
ATOM 3957 N N . GLU B 1 248 ? 25.427 66.971 2.824 1.00 10.97 229 GLU B N 1
ATOM 3958 C CA . GLU B 1 248 ? 26.489 65.954 2.732 1.00 10.63 229 GLU B CA 1
ATOM 3959 C C . GLU B 1 248 ? 27.564 66.045 3.828 1.00 10.75 229 GLU B C 1
ATOM 3960 O O . GLU B 1 248 ? 28.239 65.052 4.128 1.00 9.43 229 GLU B O 1
ATOM 3966 N N . LEU B 1 249 ? 27.699 67.227 4.431 1.00 10.36 230 LEU B N 1
ATOM 3967 C CA . LEU B 1 249 ? 28.632 67.435 5.527 1.00 10.31 230 LEU B CA 1
ATOM 3968 C C . LEU B 1 249 ? 28.012 67.201 6.915 1.00 10.76 230 LEU B C 1
ATOM 3969 O O . LEU B 1 249 ? 28.735 67.124 7.905 1.00 11.18 230 LEU B O 1
ATOM 3974 N N . ASP B 1 250 ? 26.682 67.059 6.979 1.00 10.81 231 ASP B N 1
ATOM 3975 C CA . ASP B 1 250 ? 25.977 66.845 8.242 1.00 11.20 231 ASP B CA 1
ATOM 3976 C C . ASP B 1 250 ? 25.879 65.329 8.565 1.00 12.00 231 ASP B C 1
ATOM 3977 O O . ASP B 1 250 ? 26.264 64.473 7.759 1.00 11.99 231 ASP B O 1
ATOM 3982 N N . GLY B 1 251 ? 25.403 65.009 9.760 1.00 12.35 232 GLY B N 1
ATOM 3983 C CA . GLY B 1 251 ? 25.175 63.619 10.176 1.00 13.08 232 GLY B CA 1
ATOM 3984 C C . GLY B 1 251 ? 24.810 63.557 11.648 1.00 13.26 232 GLY B C 1
ATOM 3985 O O . GLY B 1 251 ? 25.052 64.510 12.385 1.00 12.80 232 GLY B O 1
ATOM 3986 N N . ALA B 1 252 ? 24.255 62.428 12.087 1.00 13.72 233 ALA B N 1
ATOM 3987 C CA . ALA B 1 252 ? 23.881 62.257 13.495 1.00 13.94 233 ALA B CA 1
ATOM 3988 C C . ALA B 1 252 ? 25.108 62.331 14.406 1.00 14.46 233 ALA B C 1
ATOM 3989 O O . ALA B 1 252 ? 25.044 62.833 15.534 1.00 14.59 233 ALA B O 1
#

B-factor: mean 14.36, std 6.53, range [4.48, 59.55]

InterPro domains:
  IPR004045 Glutathione S-transferase, N-terminal [PS50404] (1-83)
  IPR004046 Glutathione S-transferase, C-terminal [PF14497] (107-214)
  IPR010987 Glutathione S-transferase, C-terminal-like [PS50405] (85-219)
  IPR036249 Thioredoxin-like superfamily [SSF52833] (1-80)
  IPR036282 Glutathione S-transferase, C-terminal domain superfamily [SSF47616] (105-219)
  IPR050213 Glutathione S-transferase superfamily [PTHR11571] (2-214)

Sequence (464 aa):
ENLYFQGAYDLWYWDGIIPGRGEFVRLALEAGKIPYRDRAREPGEDLDDRRRRRDTPPFAPPYLVADGTIAQTANILLFLGVVEHGLAPPDRAGRLWVNQLQLTIADLTAEAHDVHHPVAAGLYYEDQQDVALRRAADFRETRPKFQYFEQALDRPGGWLTDGRWSYADLSLYHVVEGLLHAFPRRRTLVHRYPRLALHARVAELPELRGYLASDRRLPFGDGIFRHYPELDGAGRENLYFQGAYDLWYWDGIPGRRGEFVRLALEAGKIPYRDRAREPGEDLDDRRRRRDTPPFAPPYLVADGTIAQTANILLFLGVEHGLAPPDRRAGRLWVNQLQLTIADLTAEAHDVVHHPVAAGLYYEDQQDVALRRAADFRETRPKFQYFEQALDRPGGWLTDGRWSYADLSLYHVVEGLLHAFPRRRTLVHRYPRLALHARVAELPELRGYLASDRRRLPFGDGIFRHYPELDGA

Nearest PDB structures (foldseek):
  3h1n-assembly1_A  TM=1.004E+00  e=2.232E-39  Bordetella bronchiseptica RB50
  1yq1-assembly1_A  TM=7.365E-01  e=9.574E-08  Caenorhabditis elegans
  4jed-assembly1_A-2  TM=5.728E-01  e=1.261E-07  Methylobacterium radiotolerans JCM 2831
  3tou-assembly1_B  TM=6.561E-01  e=2.641E-05  Ralstonia solanacearum
  5f8b-assembly1_A  TM=6.667E-01  e=8.874E-05  Aspergillus fumigatus Af293

Foldseek 3Di:
DPDDVLVAKEWEDAPDACFLSVLVVLLCQLLVPGHDHQNVDPPHDVVVVDDDPDDEPDDGWIADPHIFHDSLRSQLCCCDVRVLWDPDPVGSVLLSVLQVLLVVLLQLLQCLQVVPHPPDDSVVCVVVSLVSLVCCLPPVLVSVVVLVCQPDPDLESGDDDHHSSLVSLLVSVVLCCAAAVASVVPVVVRVSSNSNVVSCPDPSCVDVCPDPVDHDHDPHSRHHDVSSYDD/DPDDDDDPPAKEWEDDPDACFLSVLVVLLCQLLVGGHDHQNVDPPGDVVVVVPPPDDEPDDTWIHPPHIFDDSLRSQLVCCDPSVLWDVDDVRSVQLSVLVVLLVVLLQLLQCLQVVPDPPDHSVVCVVVSLVSLVCCLPPVLVSVVQLVCQPDPDLENGDDDHHSSLVSLLVSVVLCCAAAVASVVPPVVRVSSNSNVVSVPDPSCPDVVPDPNDHDHDPHSRHHDVSSYDD

CATH classification: 3.40.30.10 (+1 more: 1.20.1050.10)